Protein 9H9V (pdb70)

Sequence (668 aa):
QGMDFLTSTLLSGILYDGFKNGVAITTGFLKEKLHGWIVDDTLLETLAYKVNTLELKDYGEHVIERKLNESSEIQQILKLIQPEQMDFLTSTLLSGILYDGFKNGVAITTGFLKEKLHHGWIVDDTLLETLAYKVNTLELKDYGEHVIERKLNESSEIQQILKLIQPEMDFLTSTLLSGILYDGFKNGVAITTGFLKEKLHHGWIVDDTLLETLAYKVNTLELKDYGEHVIERKLNESSEIQQILKLIQPEQNGMDFLTSTLLSGILYDGFKNGVAITTGFLKEKLHGWIVDDTLLETLAYKVNTLELKDYGEHVIERKLNESSEIQQILKLIQPEQNMDFLTSTLLSGILYDGFKNGVAITTGFLKEKLHGWIVDDTLLETLAYKVNTLELKDYGEHVIERKLNESSEIQQILKLIQPEGMDFLTSTLLSGILYDGFKNGVAITTGFLKEKLHGWIVDDTLLETLAYKVNTLELKDYGEHVIERKLNESSEIQQILKLIQPEGMDFLTSTLLSGILYDGFKNGVAITTGFLKEKLHGWIVDDTLLETLAYKVNTLELKDYGEHVIERKLNESSEIQQILKLIQPEQGMDFLTSTLLSGILYDGFKNGVAITTGFLKEKLHGWIVDDTLLETLAYKVNTLELKDYGEHVIERKLNESSEIQQILKLIQPE

Radius of gyration: 29.59 Å; Cα contacts (8 Å, |Δi|>4): 787; chains: 8; bounding box: 79×80×72 Å

Foldseek 3Di:
DQPAFCALLNVLVLVQVCLVVVHQQALVSVVVVDPQKDDDSVLSRVLSVVLVVLPCSPDHSVVSSVSCVVDPVNVVSRRVIGGPD/DDWDALLLVLVLVQVCLVVVHQQALVSVVVSVPQKDDDSVLSRVLSVVLVVLPCSPDHSVVSSVSCVPDPSSVVSRVVIGGD/DDWDALLLVLVLVQVCLVVVHQQALVSCVVSLPQKDDDSVLSRQLSVVLVVLPCSPPHSVVSSVVCVVDVSNVVSRVVIGGDDD/DAAWDALLVVLVLVV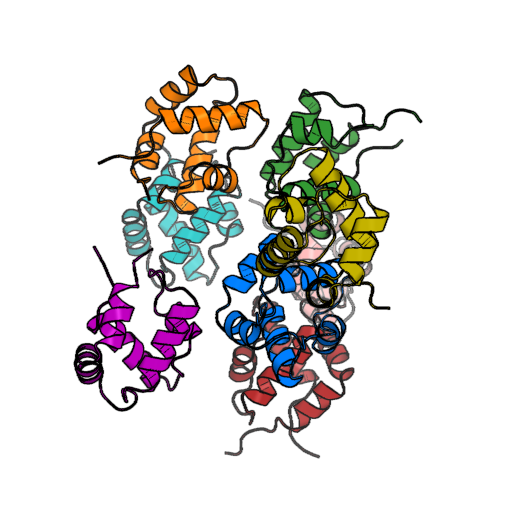VCLVVVHQQALVSVVVVLPQKDDDSVLSRVLSVVLVVQPCNPDDSVVSSVSCVPDPVSVVSRVVIGGDDD/DDWDALLLVLVLVQVCLVVVHQLDLVSCPVSPPQKDADSVLSVVLSVVLVPLPPSPDHSVVSSVSCVVDVSSVVSRVVIDGD/DQAWAALLNVLVLVQVCLVVVHQQALVSCCVSVPQKDDDSVLSHVLSVVLVVLPCSPDHSVVSSVSCVVDPVSVVSRSVIGGD/DFDWDALLLVLVLVQVCLVVVHQQALVSCVVSVPQKPDDSVLSRQLSVVLVVLPPSVDHRVVSSVSCVVDVSNVVSRSPTGGRD/DADWCALLNVLVLVQVCLVVVPQQDLVSVVVSDPFKDDDSPLSRQLSVVLVVLPCSPDHSVVSSVSLVVDPSSVVSGSPIGGD

Structure (mmCIF, N/CA/C/O backbone):
data_9H9V
#
_entry.id   9H9V
#
_cell.length_a   108.041
_cell.length_b   119.621
_cell.length_c   64.172
_cell.angle_alpha   90
_cell.angle_beta   92.52
_cell.angle_gamma   90
#
_symmetry.space_group_name_H-M   'C 1 2 1'
#
loop_
_entity.id
_entity.type
_entity.pdbx_description
1 polymer Babybass
2 polymer Babybass
3 polymer Babybass
4 polymer Babybass
5 polymer Babybass
6 polymer Babybass
7 water water
#
loop_
_atom_site.group_PDB
_atom_site.id
_atom_site.type_symbol
_atom_site.label_atom_id
_atom_site.label_alt_id
_atom_site.label_comp_id
_atom_site.label_asym_id
_atom_site.label_entity_id
_atom_site.label_seq_id
_atom_site.pdbx_PDB_ins_code
_atom_site.Cartn_x
_atom_site.Cartn_y
_atom_site.Cartn_z
_atom_site.occupancy
_atom_site.B_iso_or_equiv
_atom_site.auth_seq_id
_atom_site.auth_comp_id
_atom_site.auth_asym_id
_atom_site.auth_atom_id
_atom_site.pdbx_PDB_model_num
ATOM 1 N N . GLN A 1 1 ? 64.402 8.148 28.811 1 58.67 0 GLN A N 1
ATOM 2 C CA . GLN A 1 1 ? 63.074 8.041 29.409 1 59.08 0 GLN A CA 1
ATOM 3 C C . GLN A 1 1 ? 62.408 6.722 29.003 1 58.85 0 GLN A C 1
ATOM 4 O O . GLN A 1 1 ? 61.769 6.071 29.836 1 58.96 0 GLN A O 1
ATOM 10 N N . GLY A 1 2 ? 62.559 6.357 27.722 1 58.17 1 GLY A N 1
ATOM 11 C CA . GLY A 1 2 ? 61.933 5.177 27.123 1 57.69 1 GLY A CA 1
ATOM 12 C C . GLY A 1 2 ? 60.507 5.467 26.674 1 56.39 1 GLY A C 1
ATOM 13 O O . GLY A 1 2 ? 59.615 4.624 26.819 1 56.46 1 GLY A O 1
ATOM 14 N N . MET A 1 3 ? 60.308 6.693 26.15 1 55.07 2 MET A N 1
ATOM 15 C CA . MET A 1 3 ? 59.094 7.352 25.659 1 54.37 2 MET A CA 1
ATOM 16 C C . MET A 1 3 ? 57.829 6.478 25.611 1 53.23 2 MET A C 1
ATOM 17 O O . MET A 1 3 ? 56.995 6.638 26.506 1 54.09 2 MET A O 1
ATOM 22 N N . ASP A 1 4 ? 57.663 5.582 24.603 1 51.12 3 ASP A N 1
ATOM 23 C CA . ASP A 1 4 ? 56.466 4.753 24.558 1 49.96 3 ASP A CA 1
ATOM 24 C C . ASP A 1 4 ? 56.507 3.678 23.45 1 47.76 3 ASP A C 1
ATOM 25 O O . ASP A 1 4 ? 57.574 3.319 22.957 1 47.6 3 ASP A O 1
ATOM 30 N N . PHE A 1 5 ? 55.345 3.081 23.183 1 45.88 4 PHE A N 1
ATOM 31 C CA . PHE A 1 5 ? 55.067 2.064 22.192 1 44.25 4 PHE A CA 1
ATOM 32 C C . PHE A 1 5 ? 53.992 2.619 21.193 1 43.24 4 PHE A C 1
ATOM 33 O O . PHE A 1 5 ? 53.407 3.678 21.431 1 43.1 4 PHE A O 1
ATOM 41 N N . LEU A 1 6 ? 53.741 1.897 20.084 1 41.79 5 LEU A N 1
ATOM 42 C CA . LEU A 1 6 ? 52.767 2.304 19.09 1 40.61 5 LEU A CA 1
ATOM 43 C C . LEU A 1 6 ? 51.383 2.206 19.7 1 41.21 5 LEU A C 1
ATOM 44 O O . LEU A 1 6 ? 50.839 1.114 19.801 1 41.95 5 LEU A O 1
ATOM 49 N N . THR A 1 7 ? 50.817 3.339 20.129 1 40.9 6 THR A N 1
ATOM 50 C CA . THR A 1 7 ? 49.5 3.389 20.772 1 40.97 6 THR A CA 1
ATOM 51 C C . THR A 1 7 ? 48.359 3.332 19.772 1 40.83 6 THR A C 1
ATOM 52 O O . THR A 1 7 ? 48.571 3.615 18.59 1 40.85 6 THR A O 1
ATOM 56 N N . SER A 1 8 ? 47.127 3.019 20.256 1 40.44 7 SER A N 1
ATOM 57 C CA . SER A 1 8 ? 45.909 2.996 19.442 1 40.61 7 SER A CA 1
ATOM 58 C C . SER A 1 8 ? 45.591 4.365 18.799 1 40.33 7 SER A C 1
ATOM 59 O O . SER A 1 8 ? 44.867 4.411 17.81 1 40.47 7 SER A O 1
ATOM 62 N N . THR A 1 9 ? 46.111 5.457 19.382 1 39.96 8 THR A N 1
ATOM 63 C CA . THR A 1 9 ? 45.989 6.826 18.908 1 40.57 8 THR A CA 1
ATOM 64 C C . THR A 1 9 ? 46.857 6.965 17.653 1 40.21 8 THR A C 1
ATOM 65 O O . THR A 1 9 ? 46.339 7.29 16.592 1 40.41 8 THR A O 1
ATOM 69 N N . LEU A 1 10 ? 48.148 6.641 17.766 1 39.64 9 LEU A N 1
ATOM 70 C CA . LEU A 1 10 ? 49.126 6.68 16.688 1 39.56 9 LEU A CA 1
ATOM 71 C C . LEU A 1 10 ? 48.727 5.759 15.527 1 38.94 9 LEU A C 1
ATOM 72 O O . LEU A 1 10 ? 48.956 6.094 14.368 1 38.99 9 LEU A O 1
ATOM 77 N N . LEU A 1 11 ? 48.137 4.602 15.838 1 37.82 10 LEU A N 1
ATOM 78 C CA . LEU A 1 11 ? 47.715 3.656 14.812 1 36.9 10 LEU A CA 1
ATOM 79 C C . LEU A 1 11 ? 46.403 4.105 14.146 1 36.03 10 LEU A C 1
ATOM 80 O O . LEU A 1 11 ? 46.218 3.866 12.958 1 36.22 10 LEU A O 1
ATOM 85 N N . SER A 1 12 ? 45.497 4.751 14.896 1 35.09 11 SER A N 1
ATOM 86 C CA . SER A 1 12 ? 44.229 5.223 14.32 1 34.71 11 SER A CA 1
ATOM 87 C C . SER A 1 12 ? 44.454 6.295 13.24 1 33.81 11 SER A C 1
ATOM 88 O O . SER A 1 12 ? 43.704 6.342 12.27 1 34.55 11 SER A O 1
ATOM 91 N N . GLY A 1 13 ? 45.488 7.108 13.4 1 32.31 12 GLY A N 1
ATOM 92 C CA . GLY A 1 13 ? 45.848 8.129 12.425 1 32.15 12 GLY A CA 1
ATOM 93 C C . GLY A 1 13 ? 46.522 7.57 11.184 1 31.66 12 GLY A C 1
ATOM 94 O O . GLY A 1 13 ? 46.4 8.131 10.095 1 32.15 12 GLY A O 1
ATOM 95 N N . ILE A 1 14 ? 47.243 6.46 11.332 1 30.59 13 ILE A N 1
ATOM 96 C CA . ILE A 1 14 ? 47.902 5.814 10.203 1 29.41 13 ILE A CA 1
ATOM 97 C C . ILE A 1 14 ? 46.846 5.105 9.365 1 28.37 13 ILE A C 1
ATOM 98 O O . ILE A 1 14 ? 46.813 5.263 8.143 1 28.6 13 ILE A O 1
ATOM 103 N N . LEU A 1 15 ? 45.962 4.358 10.023 1 27.27 14 LEU A N 1
ATOM 104 C CA . LEU A 1 15 ? 44.913 3.613 9.343 1 27.23 14 LEU A CA 1
ATOM 105 C C . LEU A 1 15 ? 43.873 4.521 8.684 1 28.34 14 LEU A C 1
ATOM 106 O O . LEU A 1 15 ? 43.474 4.241 7.552 1 28.36 14 LEU A O 1
ATOM 111 N N . TYR A 1 16 ? 43.454 5.623 9.357 1 28.84 15 TYR A N 1
ATOM 112 C CA . TYR A 1 16 ? 42.447 6.545 8.801 1 29.66 15 TYR A CA 1
ATOM 113 C C . TYR A 1 16 ? 42.881 7.075 7.438 1 30.43 15 TYR A C 1
ATOM 114 O O . TYR A 1 16 ? 42.106 7.058 6.49 1 30.93 15 TYR A O 1
ATOM 123 N N . ASP A 1 17 ? 44.145 7.436 7.34 1 30.21 16 ASP A N 1
ATOM 124 C CA . ASP A 1 17 ? 44.789 7.945 6.156 1 30.75 16 ASP A CA 1
ATOM 125 C C . ASP A 1 17 ? 44.848 6.926 5.02 1 30.05 16 ASP A C 1
ATOM 126 O O . ASP A 1 17 ? 44.752 7.297 3.862 1 29.79 16 ASP A O 1
ATOM 131 N N . GLY A 1 18 ? 44.994 5.652 5.356 1 29.96 17 GLY A N 1
ATOM 132 C CA . GLY A 1 18 ? 44.974 4.574 4.379 1 30.21 17 GLY A CA 1
ATOM 133 C C . GLY A 1 18 ? 43.578 4.36 3.816 1 30.75 17 GLY A C 1
ATOM 134 O O . GLY A 1 18 ? 43.417 4.174 2.607 1 31.16 17 GLY A O 1
ATOM 135 N N . PHE A 1 19 ? 42.548 4.417 4.691 1 30.5 18 PHE A N 1
ATOM 136 C CA . PHE A 1 19 ? 41.127 4.271 4.321 1 30.52 18 PHE A CA 1
ATOM 137 C C . PHE A 1 19 ? 40.634 5.509 3.531 1 31.02 18 PHE A C 1
ATOM 138 O O . PHE A 1 19 ? 39.784 5.386 2.644 1 30.87 18 PHE A O 1
ATOM 146 N N . LYS A 1 20 ? 41.155 6.695 3.882 1 31.09 19 LYS A N 1
ATOM 147 C CA . LYS A 1 20 ? 40.846 7.952 3.21 1 32.25 19 LYS A CA 1
ATOM 148 C C . LYS A 1 20 ? 41.359 7.935 1.756 1 33.5 19 LYS A C 1
ATOM 149 O O . LYS A 1 20 ? 40.728 8.532 0.883 1 34.34 19 LYS A O 1
ATOM 155 N N . ASN A 1 21 ? 42.495 7.264 1.5 1 33.26 20 ASN A N 1
ATOM 156 C CA . ASN A 1 21 ? 43.062 7.178 0.158 1 34.01 20 ASN A CA 1
ATOM 157 C C . ASN A 1 21 ? 42.718 5.848 -0.584 1 34.61 20 ASN A C 1
ATOM 158 O O . ASN A 1 21 ? 43.265 5.571 -1.66 1 34.8 20 ASN A O 1
ATOM 163 N N . GLY A 1 22 ? 41.811 5.05 -0.015 1 34.33 21 GLY A N 1
ATOM 164 C CA . GLY A 1 22 ? 41.351 3.807 -0.625 1 34.65 21 GLY A CA 1
ATOM 165 C C . GLY A 1 22 ? 42.355 2.679 -0.695 1 34.98 21 GLY A C 1
ATOM 166 O O . GLY A 1 22 ? 42.159 1.74 -1.462 1 35.67 21 GLY A O 1
ATOM 167 N N . VAL A 1 23 ? 43.405 2.742 0.136 1 34.2 22 VAL A N 1
ATOM 168 C CA . VAL A 1 23 ? 44.512 1.777 0.235 1 34.28 22 VAL A CA 1
ATOM 169 C C . VAL A 1 23 ? 44.222 0.583 1.217 1 33.98 22 VAL A C 1
ATOM 170 O O . VAL A 1 23 ? 43.767 0.802 2.341 1 34.16 22 VAL A O 1
ATOM 174 N N . ALA A 1 24 ? 44.523 -0.657 0.806 1 33.16 23 ALA A N 1
ATOM 175 C CA . ALA A 1 24 ? 44.35 -1.819 1.684 1 33.15 23 ALA A CA 1
ATOM 176 C C . ALA A 1 24 ? 45.447 -1.857 2.781 1 33.12 23 ALA A C 1
ATOM 177 O O . ALA A 1 24 ? 46.596 -1.451 2.549 1 32.89 23 ALA A O 1
ATOM 179 N N . ILE A 1 25 ? 45.072 -2.315 3.978 1 32.57 24 ILE A N 1
ATOM 180 C CA . ILE A 1 25 ? 46.014 -2.393 5.075 1 32.89 24 ILE A CA 1
ATOM 181 C C . ILE A 1 25 ? 46.848 -3.642 4.935 1 32.08 24 ILE A C 1
ATOM 182 O O . ILE A 1 25 ? 46.368 -4.752 5.181 1 32.68 24 ILE A O 1
ATOM 187 N N . THR A 1 26 ? 48.094 -3.47 4.509 1 30.42 25 THR A N 1
ATOM 188 C CA . THR A 1 26 ? 49 -4.588 4.344 1 29.6 25 THR A CA 1
ATOM 189 C C . THR A 1 26 ? 50.227 -4.447 5.261 1 29.71 25 THR A C 1
ATOM 190 O O . THR A 1 26 ? 50.473 -3.375 5.822 1 29.7 25 THR A O 1
ATOM 194 N N . THR A 1 27 ? 51.029 -5.537 5.389 1 29.32 26 THR A N 1
ATOM 195 C CA . THR A 1 27 ? 52.294 -5.559 6.129 1 28.51 26 THR A CA 1
ATOM 196 C C . THR A 1 27 ? 53.208 -4.449 5.565 1 28.99 26 THR A C 1
ATOM 197 O O . THR A 1 27 ? 53.535 -3.53 6.302 1 30.01 26 THR A O 1
ATOM 201 N N . GLY A 1 28 ? 53.463 -4.466 4.247 1 28.21 27 GLY A N 1
ATOM 202 C CA . GLY A 1 28 ? 54.264 -3.462 3.564 1 28.38 27 GLY A CA 1
ATOM 203 C C . GLY A 1 28 ? 53.803 -2.033 3.77 1 28.68 27 GLY A C 1
ATOM 204 O O . GLY A 1 28 ? 54.647 -1.147 3.943 1 29.45 27 GLY A O 1
ATOM 205 N N . PHE A 1 29 ? 52.467 -1.791 3.773 1 27.87 28 PHE A N 1
ATOM 206 C CA . PHE A 1 29 ? 51.906 -0.462 4.015 1 28.14 28 PHE A CA 1
ATOM 207 C C . PHE A 1 29 ? 52.273 0.001 5.426 1 28.59 28 PHE A C 1
ATOM 208 O O . PHE A 1 29 ? 52.69 1.137 5.609 1 28.78 28 PHE A O 1
ATOM 216 N N . LEU A 1 30 ? 52.125 -0.873 6.415 1 29.07 29 LEU A N 1
ATOM 217 C CA . LEU A 1 30 ? 52.458 -0.538 7.798 1 30.04 29 LEU A CA 1
ATOM 218 C C . LEU A 1 30 ? 53.961 -0.336 7.959 1 31.3 29 LEU A C 1
ATOM 219 O O . LEU A 1 30 ? 54.394 0.575 8.651 1 32.17 29 LEU A O 1
ATOM 224 N N . LYS A 1 31 ? 54.758 -1.151 7.296 1 31.47 30 LYS A N 1
ATOM 225 C CA . LYS A 1 31 ? 56.218 -1.059 7.329 1 32.21 30 LYS A CA 1
ATOM 226 C C . LYS A 1 31 ? 56.675 0.314 6.815 1 32.26 30 LYS A C 1
ATOM 227 O O . LYS A 1 31 ? 57.5 0.966 7.449 1 32.75 30 LYS A O 1
ATOM 233 N N . GLU A 1 32 ? 56.056 0.787 5.725 1 31.97 31 GLU A N 1
ATOM 234 C CA . GLU A 1 32 ? 56.293 2.088 5.099 1 32.45 31 GLU A CA 1
ATOM 235 C C . GLU A 1 32 ? 55.956 3.246 6.054 1 32.78 31 GLU A C 1
ATOM 236 O O . GLU A 1 32 ? 56.635 4.27 6.063 1 33.03 31 GLU A O 1
ATOM 242 N N . LYS A 1 33 ? 54.891 3.09 6.847 1 32.5 32 LYS A N 1
ATOM 243 C CA . LYS A 1 33 ? 54.45 4.11 7.8 1 32.4 32 LYS A CA 1
ATOM 244 C C . LYS A 1 33 ? 55.171 4.066 9.156 1 32.13 32 LYS A C 1
ATOM 245 O O . LYS A 1 33 ? 54.944 4.954 9.985 1 31.83 32 LYS A O 1
ATOM 251 N N . LEU A 1 34 ? 55.994 3.027 9.41 1 31.7 33 LEU A N 1
ATOM 252 C CA . LEU A 1 34 ? 56.657 2.894 10.706 1 31.51 33 LEU A CA 1
ATOM 253 C C . LEU A 1 34 ? 58.18 3.067 10.66 1 32.18 33 LEU A C 1
ATOM 254 O O . LEU A 1 34 ? 58.895 2.349 11.355 1 32.41 33 LEU A O 1
ATOM 259 N N . HIS A 1 35 ? 58.683 4.041 9.883 1 32.58 34 HIS A N 1
ATOM 260 C CA . HIS A 1 35 ? 60.122 4.331 9.863 1 33.35 34 HIS A CA 1
ATOM 261 C C . HIS A 1 35 ? 60.516 4.9 11.23 1 32.26 34 HIS A C 1
ATOM 262 O O . HIS A 1 35 ? 59.797 5.734 11.784 1 31.87 34 HIS A O 1
ATOM 269 N N . GLY A 1 36 ? 61.607 4.385 11.789 1 31.49 35 GLY A N 1
ATOM 270 C CA . GLY A 1 36 ? 62.05 4.755 13.128 1 30.98 35 GLY A CA 1
ATOM 271 C C . GLY A 1 36 ? 61.469 3.864 14.217 1 31.11 35 GLY A C 1
ATOM 272 O O . GLY A 1 36 ? 61.664 4.131 15.403 1 31.99 35 GLY A O 1
ATOM 273 N N . TRP A 1 37 ? 60.753 2.796 13.843 1 30.4 36 TRP A N 1
ATOM 274 C CA . TRP A 1 37 ? 60.199 1.86 14.806 1 30.78 36 TRP A CA 1
ATOM 275 C C . TRP A 1 37 ? 60.847 0.485 14.667 1 31.34 36 TRP A C 1
ATOM 276 O O . TRP A 1 37 ? 61.391 0.133 13.615 1 31.77 36 TRP A O 1
ATOM 287 N N . ILE A 1 38 ? 60.844 -0.272 15.75 1 31.26 37 ILE A N 1
ATOM 288 C CA . ILE A 1 38 ? 61.382 -1.631 15.768 1 31.62 37 ILE A CA 1
ATOM 289 C C . ILE A 1 38 ? 60.199 -2.566 15.556 1 32.22 37 ILE A C 1
ATOM 290 O O . ILE A 1 38 ? 59.306 -2.627 16.418 1 31.98 37 ILE A O 1
ATOM 295 N N . VAL A 1 39 ? 60.147 -3.253 14.401 1 33.17 38 VAL A N 1
ATOM 296 C CA . VAL A 1 39 ? 59.021 -4.15 14.155 1 34.43 38 VAL A CA 1
ATOM 297 C C . VAL A 1 39 ? 59.421 -5.344 13.294 1 34.87 38 VAL A C 1
ATOM 298 O O . VAL A 1 39 ? 60.133 -5.212 12.309 1 35.76 38 VAL A O 1
ATOM 302 N N . ASP A 1 40 ? 59.011 -6.528 13.744 1 34.01 39 ASP A N 1
ATOM 303 C CA . ASP A 1 40 ? 59.254 -7.81 13.111 1 33.38 39 ASP A CA 1
ATOM 304 C C . ASP A 1 40 ? 58.156 -8.039 12.047 1 32.64 39 ASP A C 1
ATOM 305 O O . ASP A 1 40 ? 56.973 -7.982 12.367 1 33.42 39 ASP A O 1
ATOM 310 N N . ASP A 1 41 ? 58.55 -8.292 10.797 1 31.06 40 ASP A N 1
ATOM 311 C CA . ASP A 1 41 ? 57.665 -8.503 9.646 1 29.85 40 ASP A CA 1
ATOM 312 C C . ASP A 1 41 ? 56.537 -9.513 9.856 1 28.75 40 ASP A C 1
ATOM 313 O O . ASP A 1 41 ? 55.422 -9.273 9.381 1 29.14 40 ASP A O 1
ATOM 318 N N . THR A 1 42 ? 56.816 -10.643 10.531 1 27.3 41 THR A N 1
ATOM 319 C CA . THR A 1 42 ? 55.813 -11.671 10.825 1 26.92 41 THR A CA 1
ATOM 320 C C . THR A 1 42 ? 54.806 -11.166 11.868 1 26.1 41 THR A C 1
ATOM 321 O O . THR A 1 42 ? 53.658 -11.573 11.841 1 25.72 41 THR A O 1
ATOM 325 N N . LEU A 1 43 ? 55.251 -10.315 12.81 1 26.35 42 LEU A N 1
ATOM 326 C CA . LEU A 1 43 ? 54.418 -9.679 13.827 1 27.22 42 LEU A CA 1
ATOM 327 C C . LEU A 1 43 ? 53.515 -8.62 13.173 1 28.22 42 LEU A C 1
ATOM 328 O O . LEU A 1 43 ? 52.356 -8.489 13.555 1 28.1 42 LEU A O 1
ATOM 333 N N . LEU A 1 44 ? 54.036 -7.897 12.168 1 29.05 43 LEU A N 1
ATOM 334 C CA . LEU A 1 44 ? 53.277 -6.899 11.414 1 30.4 43 LEU A CA 1
ATOM 335 C C . LEU A 1 44 ? 52.108 -7.544 10.665 1 31.39 43 LEU A C 1
ATOM 336 O O . LEU A 1 44 ? 51.043 -6.93 10.535 1 31.25 43 LEU A O 1
ATOM 341 N N . GLU A 1 45 ? 52.326 -8.766 10.148 1 31.8 44 GLU A N 1
ATOM 342 C CA . GLU A 1 45 ? 51.318 -9.526 9.415 1 32.6 44 GLU A CA 1
ATOM 343 C C . GLU A 1 45 ? 50.188 -9.908 10.346 1 32.9 44 GLU A C 1
ATOM 344 O O . GLU A 1 45 ? 49.028 -9.743 9.991 1 33.18 44 GLU A O 1
ATOM 350 N N . THR A 1 46 ? 50.513 -10.344 11.565 1 32.74 45 THR A N 1
ATOM 351 C CA . THR A 1 46 ? 49.492 -10.668 12.553 1 33.1 45 THR A CA 1
ATOM 352 C C . THR A 1 46 ? 48.714 -9.427 12.986 1 33.65 45 THR A C 1
ATOM 353 O O . THR A 1 46 ? 47.505 -9.511 13.203 1 34.26 45 THR A O 1
ATOM 357 N N . LEU A 1 47 ? 49.402 -8.277 13.114 1 33.37 46 LEU A N 1
ATOM 358 C CA . LEU A 1 47 ? 48.764 -7.017 13.483 1 33.64 46 LEU A CA 1
ATOM 359 C C . LEU A 1 47 ? 47.793 -6.584 12.376 1 34.39 46 LEU A C 1
ATOM 360 O O . LEU A 1 47 ? 46.648 -6.272 12.665 1 34.33 46 LEU A O 1
ATOM 365 N N . ALA A 1 48 ? 48.234 -6.633 11.104 1 35.1 47 ALA A N 1
ATOM 366 C CA . ALA A 1 48 ? 47.412 -6.276 9.947 1 35.51 47 ALA A CA 1
ATOM 367 C C . ALA A 1 48 ? 46.188 -7.2 9.828 1 36.94 47 ALA A C 1
ATOM 368 O O . ALA A 1 48 ? 45.059 -6.705 9.699 1 36.94 47 ALA A O 1
ATOM 370 N N . TYR A 1 49 ? 46.395 -8.542 9.949 1 37.34 48 TYR A N 1
ATOM 371 C CA . TYR A 1 49 ? 45.31 -9.52 9.89 1 37.61 48 TYR A CA 1
ATOM 372 C C . TYR A 1 49 ? 44.229 -9.203 10.944 1 38.37 48 TYR A C 1
ATOM 373 O O . TYR A 1 49 ? 43.049 -9.332 10.654 1 38.69 48 TYR A O 1
ATOM 382 N N . LYS A 1 50 ? 44.635 -8.843 12.162 1 39.01 49 LYS A N 1
ATOM 383 C CA . LYS A 1 50 ? 43.697 -8.566 13.24 1 40.73 49 LYS A CA 1
ATOM 384 C C . LYS A 1 50 ? 42.883 -7.289 12.967 1 42.91 49 LYS A C 1
ATOM 385 O O . LYS A 1 50 ? 41.691 -7.228 13.294 1 43.36 49 LYS A O 1
ATOM 391 N N . VAL A 1 51 ? 43.544 -6.269 12.375 1 43.42 50 VAL A N 1
ATOM 392 C CA . VAL A 1 51 ? 42.957 -4.976 12.027 1 44.1 50 VAL A CA 1
ATOM 393 C C . VAL A 1 51 ? 41.914 -5.156 10.921 1 44.84 50 VAL A C 1
ATOM 394 O O . VAL A 1 51 ? 40.811 -4.608 11.019 1 45.29 50 VAL A O 1
ATOM 398 N N . ASN A 1 52 ? 42.258 -5.935 9.887 1 44.65 51 ASN A N 1
ATOM 399 C CA . ASN A 1 52 ? 41.38 -6.164 8.751 1 45.14 51 ASN A CA 1
ATOM 400 C C . ASN A 1 52 ? 40.063 -6.851 9.119 1 46.04 51 ASN A C 1
ATOM 401 O O . ASN A 1 52 ? 39.002 -6.452 8.628 1 46.5 51 ASN A O 1
ATOM 406 N N . THR A 1 53 ? 40.12 -7.837 10.02 1 45.81 52 THR A N 1
ATOM 407 C CA . THR A 1 53 ? 38.929 -8.565 10.449 1 45.5 52 THR A CA 1
ATOM 408 C C . THR A 1 53 ? 38.039 -7.721 11.408 1 45.07 52 THR A C 1
ATOM 409 O O . THR A 1 53 ? 36.903 -8.109 11.658 1 44.99 52 THR A O 1
ATOM 413 N N . LEU A 1 54 ? 38.521 -6.55 11.889 1 44.65 53 LEU A N 1
ATOM 414 C CA . LEU A 1 54 ? 37.705 -5.655 12.717 1 44.65 53 LEU A CA 1
ATOM 415 C C . LEU A 1 54 ? 36.769 -4.736 11.888 1 44.92 53 LEU A C 1
ATOM 416 O O . LEU A 1 54 ? 35.856 -4.132 12.459 1 44.86 53 LEU A O 1
ATOM 421 N N . GLU A 1 55 ? 37.021 -4.621 10.564 1 44.92 54 GLU A N 1
ATOM 422 C CA . GLU A 1 55 ? 36.277 -3.798 9.613 1 45.27 54 GLU A CA 1
ATOM 423 C C . GLU A 1 55 ? 36.031 -2.376 10.136 1 45.34 54 GLU A C 1
ATOM 424 O O . GLU A 1 55 ? 34.941 -2.045 10.615 1 45.76 54 GLU A O 1
ATOM 430 N N . LEU A 1 56 ? 37.083 -1.549 10.082 1 44.32 55 LEU A N 1
ATOM 431 C CA . LEU A 1 56 ? 37.047 -0.168 10.551 1 43.36 55 LEU A CA 1
ATOM 432 C C . LEU A 1 56 ? 37.089 0.863 9.416 1 42.17 55 LEU A C 1
ATOM 433 O O . LEU A 1 56 ? 37.081 2.05 9.708 1 41.97 55 LEU A O 1
ATOM 438 N N . LYS A 1 57 ? 37.131 0.424 8.146 1 41.35 56 LYS A N 1
ATOM 439 C CA . LYS A 1 57 ? 37.179 1.264 6.943 1 41.46 56 LYS A CA 1
ATOM 440 C C . LYS A 1 57 ? 36.235 2.491 6.934 1 41.89 56 LYS A C 1
ATOM 441 O O . LYS A 1 57 ? 36.613 3.55 6.435 1 42.04 56 LYS A O 1
ATOM 447 N N . ASP A 1 58 ? 34.993 2.325 7.423 1 41.78 57 ASP A N 1
ATOM 448 C CA . ASP A 1 58 ? 33.995 3.383 7.408 1 42.27 57 ASP A CA 1
ATOM 449 C C . ASP A 1 58 ? 34.057 4.335 8.594 1 42.69 57 ASP A C 1
ATOM 450 O O . ASP A 1 58 ? 33.378 5.357 8.561 1 42.93 57 ASP A O 1
ATOM 455 N N . TYR A 1 59 ? 34.85 4.029 9.639 1 42.61 58 TYR A N 1
ATOM 456 C CA . TYR A 1 59 ? 34.903 4.893 10.823 1 42.96 58 TYR A CA 1
ATOM 457 C C . TYR A 1 59 ? 35.934 6.022 10.723 1 43.08 58 TYR A C 1
ATOM 458 O O . TYR A 1 59 ? 36.785 6.003 9.834 1 43.41 58 TYR A O 1
ATOM 467 N N . GLY A 1 60 ? 35.808 7.013 11.61 1 42.65 59 GLY A N 1
ATOM 468 C CA . GLY A 1 60 ? 36.713 8.148 11.699 1 43.11 59 GLY A CA 1
ATOM 469 C C . GLY A 1 60 ? 37.838 7.877 12.679 1 43.94 59 GLY A C 1
ATOM 470 O O . GLY A 1 60 ? 37.731 6.986 13.526 1 44.02 59 GLY A O 1
ATOM 471 N N . GLU A 1 61 ? 38.924 8.655 12.584 1 44.13 60 GLU A N 1
ATOM 472 C CA . GLU A 1 61 ? 40.132 8.51 13.389 1 44.76 60 GLU A CA 1
ATOM 473 C C . GLU A 1 61 ? 39.883 8.153 14.87 1 46.48 60 GLU A C 1
ATOM 474 O O . GLU A 1 61 ? 40.282 7.071 15.305 1 47.04 60 GLU A O 1
ATOM 480 N N . HIS A 1 62 ? 39.159 9.008 15.604 1 47.13 61 HIS A N 1
ATOM 481 C CA . HIS A 1 62 ? 38.86 8.853 17.028 1 48.02 61 HIS A CA 1
ATOM 482 C C . HIS A 1 62 ? 37.976 7.645 17.371 1 48.56 61 HIS A C 1
ATOM 483 O O . HIS A 1 62 ? 38.025 7.172 18.504 1 48.88 61 HIS A O 1
ATOM 490 N N . VAL A 1 63 ? 37.211 7.122 16.407 1 48.64 62 VAL A N 1
ATOM 491 C CA . VAL A 1 63 ? 36.39 5.924 16.613 1 49.39 62 VAL A CA 1
ATOM 492 C C . VAL A 1 63 ? 37.18 4.646 16.272 1 50.35 62 VAL A C 1
ATOM 493 O O . VAL A 1 63 ? 36.942 3.591 16.862 1 50.77 62 VAL A O 1
ATOM 497 N N . ILE A 1 64 ? 38.11 4.739 15.308 1 50.42 63 ILE A N 1
ATOM 498 C CA . ILE A 1 64 ? 39.006 3.647 14.928 1 50.33 63 ILE A CA 1
ATOM 499 C C . ILE A 1 64 ? 39.894 3.32 16.14 1 50.99 63 ILE A C 1
ATOM 500 O O . ILE A 1 64 ? 40.137 2.154 16.418 1 51.53 63 ILE A O 1
ATOM 505 N N . GLU A 1 65 ? 40.333 4.351 16.881 1 50.76 64 GLU A N 1
ATOM 506 C CA . GLU A 1 65 ? 41.131 4.226 18.078 1 51.39 64 GLU A CA 1
ATOM 507 C C . GLU A 1 65 ? 40.358 3.402 19.122 1 52.55 64 GLU A C 1
ATOM 508 O O . GLU A 1 65 ? 40.846 2.369 19.576 1 52.92 64 GLU A O 1
ATOM 514 N N . ARG A 1 66 ? 39.105 3.785 19.387 1 52.72 65 ARG A N 1
ATOM 515 C CA . ARG A 1 66 ? 38.202 3.119 20.313 1 52.88 65 ARG A CA 1
ATOM 516 C C . ARG A 1 66 ? 38.065 1.64 19.996 1 52.73 65 ARG A C 1
ATOM 517 O O . ARG A 1 66 ? 38.24 0.819 20.887 1 53.24 65 ARG A O 1
ATOM 525 N N . LYS A 1 67 ? 37.803 1.286 18.731 1 52.19 66 LYS A N 1
ATOM 526 C CA . LYS A 1 67 ? 37.665 -0.116 18.341 1 52.21 66 LYS A CA 1
ATOM 527 C C . LYS A 1 67 ? 38.998 -0.906 18.401 1 51.5 66 LYS A C 1
ATOM 528 O O . LYS A 1 67 ? 38.978 -2.133 18.452 1 51.43 66 LYS A O 1
ATOM 534 N N . LEU A 1 68 ? 40.142 -0.206 18.417 1 50.53 67 LEU A N 1
ATOM 535 C CA . LEU A 1 68 ? 41.435 -0.859 18.571 1 50.03 67 LEU A CA 1
ATOM 536 C C . LEU A 1 68 ? 41.585 -1.237 20.053 1 50.43 67 LEU A C 1
ATOM 537 O O . LEU A 1 68 ? 41.985 -2.362 20.359 1 50.55 67 LEU A O 1
ATOM 542 N N . ASN A 1 69 ? 41.215 -0.315 20.972 1 50.24 68 ASN A N 1
ATOM 543 C CA . ASN A 1 69 ? 41.267 -0.527 22.419 1 50.44 68 ASN A CA 1
ATOM 544 C C . ASN A 1 69 ? 40.371 -1.679 22.874 1 50.85 68 ASN A C 1
ATOM 545 O O . ASN A 1 69 ? 40.703 -2.393 23.816 1 51.05 68 ASN A O 1
ATOM 550 N N . GLU A 1 70 ? 39.252 -1.883 22.181 1 50.86 69 GLU A N 1
ATOM 551 C CA . GLU A 1 70 ? 38.327 -2.982 22.455 1 50.65 69 GLU A CA 1
ATOM 552 C C . GLU A 1 70 ? 38.9 -4.368 22.071 1 50.42 69 GLU A C 1
ATOM 553 O O . GLU A 1 70 ? 38.377 -5.39 22.523 1 50.36 69 GLU A O 1
ATOM 559 N N . SER A 1 71 ? 39.989 -4.398 21.262 1 49.93 70 SER A N 1
ATOM 560 C CA . SER A 1 71 ? 40.649 -5.633 20.844 1 49.86 70 SER A CA 1
ATOM 561 C C . SER A 1 71 ? 41.766 -5.983 21.826 1 49.43 70 SER A C 1
ATOM 562 O O . SER A 1 71 ? 42.68 -5.192 22.065 1 49.67 70 SER A O 1
ATOM 565 N N . SER A 1 72 ? 41.656 -7.164 22.423 1 48.52 71 SER A N 1
ATOM 566 C CA . SER A 1 72 ? 42.588 -7.662 23.435 1 48.09 71 SER A CA 1
ATOM 567 C C . SER A 1 72 ? 43.891 -8.129 22.816 1 46.49 71 SER A C 1
ATOM 568 O O . SER A 1 72 ? 44.96 -7.829 23.337 1 46.26 71 SER A O 1
ATOM 571 N N . GLU A 1 73 ? 43.794 -8.845 21.689 1 45.29 72 GLU A N 1
ATOM 572 C CA . GLU A 1 73 ? 44.931 -9.352 20.947 1 44.72 72 GLU A CA 1
ATOM 573 C C . GLU A 1 73 ? 45.779 -8.201 20.372 1 43.6 72 GLU A C 1
ATOM 574 O O . GLU A 1 73 ? 47.005 -8.299 20.357 1 43.86 72 GLU A O 1
ATOM 580 N N . ILE A 1 74 ? 45.133 -7.104 19.922 1 42.09 73 ILE A N 1
ATOM 581 C CA . ILE A 1 74 ? 45.847 -5.966 19.323 1 41.06 73 ILE A CA 1
ATOM 582 C C . ILE A 1 74 ? 46.703 -5.221 20.339 1 39.93 73 ILE A C 1
ATOM 583 O O . ILE A 1 74 ? 47.834 -4.85 20.031 1 39.77 73 ILE A O 1
ATOM 588 N N . GLN A 1 75 ? 46.175 -5.013 21.543 1 39.19 74 GLN A N 1
ATOM 589 C CA . GLN A 1 75 ? 46.898 -4.274 22.567 1 39.14 74 GLN A CA 1
ATOM 590 C C . GLN A 1 75 ? 48.188 -4.937 23.018 1 39.46 74 GLN A C 1
ATOM 591 O O . GLN A 1 75 ? 49.138 -4.23 23.355 1 40.37 74 GLN A O 1
ATOM 597 N N . GLN A 1 76 ? 48.246 -6.272 22.969 1 38.57 75 GLN A N 1
ATOM 598 C CA . GLN A 1 76 ? 49.438 -7.025 23.34 1 38.26 75 GLN A CA 1
ATOM 599 C C . GLN A 1 76 ? 50.58 -6.786 22.344 1 37.22 75 GLN A C 1
ATOM 600 O O . GLN A 1 76 ? 51.718 -6.61 22.761 1 37.16 75 GLN A O 1
ATOM 606 N N . ILE A 1 77 ? 50.275 -6.81 21.031 1 36.41 76 ILE A N 1
ATOM 607 C CA . ILE A 1 77 ? 51.237 -6.59 19.95 1 36.03 76 ILE A CA 1
ATOM 608 C C . ILE A 1 77 ? 51.721 -5.149 19.938 1 35.09 76 ILE A C 1
ATOM 609 O O . ILE A 1 77 ? 52.909 -4.894 19.736 1 35.02 76 ILE A O 1
ATOM 614 N N . LEU A 1 78 ? 50.794 -4.204 20.147 1 33.97 77 LEU A N 1
ATOM 615 C CA . LEU A 1 78 ? 51.105 -2.783 20.139 1 33.42 77 LEU A CA 1
ATOM 616 C C . LEU A 1 78 ? 52.182 -2.407 21.166 1 33.13 77 LEU A C 1
ATOM 617 O O . LEU A 1 78 ? 53.086 -1.65 20.843 1 33.36 77 LEU A O 1
ATOM 622 N N . LYS A 1 79 ? 52.125 -2.973 22.378 1 32.77 78 LYS A N 1
ATOM 623 C CA . LYS A 1 79 ? 53.117 -2.7 23.436 1 32.35 78 LYS A CA 1
ATOM 624 C C . LYS A 1 79 ? 54.521 -3.204 23.092 1 31.07 78 LYS A C 1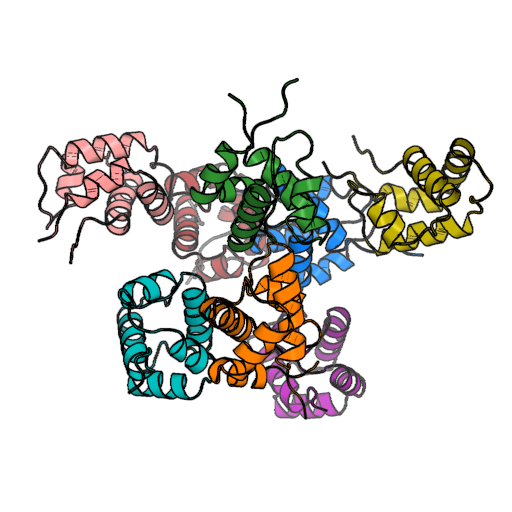
ATOM 625 O O . LYS A 1 79 ? 55.504 -2.681 23.6 1 30.47 78 LYS A O 1
ATOM 631 N N . LEU A 1 80 ? 54.618 -4.204 22.21 1 30.43 79 LEU A N 1
ATOM 632 C CA . LEU A 1 80 ? 55.909 -4.708 21.743 1 29.93 79 LEU A CA 1
ATOM 633 C C . LEU A 1 80 ? 56.512 -3.856 20.636 1 28.84 79 LEU A C 1
ATOM 634 O O . LEU A 1 80 ? 57.682 -4.029 20.345 1 29.51 79 LEU A O 1
ATOM 639 N N . ILE A 1 81 ? 55.737 -2.981 19.99 1 27.82 80 ILE A N 1
ATOM 640 C CA . ILE A 1 81 ? 56.246 -2.137 18.915 1 27.87 80 ILE A CA 1
ATOM 641 C C . ILE A 1 81 ? 56.766 -0.843 19.504 1 28.54 80 ILE A C 1
ATOM 642 O O . ILE A 1 81 ? 55.991 0.027 19.894 1 27.91 80 ILE A O 1
ATOM 647 N N . GLN A 1 82 ? 58.091 -0.746 19.608 1 29.29 81 GLN A N 1
ATOM 648 C CA . GLN A 1 82 ? 58.753 0.393 20.214 1 30.7 81 GLN A CA 1
ATOM 649 C C . GLN A 1 82 ? 59.709 1.105 19.271 1 32.27 81 GLN A C 1
ATOM 650 O O . GLN A 1 82 ? 60.214 0.504 18.335 1 31.7 81 GLN A O 1
ATOM 656 N N . PRO A 1 83 ? 59.925 2.418 19.475 1 34.27 82 PRO A N 1
ATOM 657 C CA . PRO A 1 83 ? 60.826 3.158 18.571 1 36.05 82 PRO A CA 1
ATOM 658 C C . PRO A 1 83 ? 62.275 2.73 18.694 1 39.07 82 PRO A C 1
ATOM 659 O O . PRO A 1 83 ? 62.673 2.154 19.706 1 39.95 82 PRO A O 1
ATOM 663 N N . GLU A 1 84 ? 63.076 3.041 17.678 1 40.91 83 GLU A N 1
ATOM 664 C CA . GLU A 1 84 ? 64.498 2.735 17.707 1 43.17 83 GLU A CA 1
ATOM 665 C C . GLU A 1 84 ? 65.2 3.62 18.754 1 45.45 83 GLU A C 1
ATOM 666 O O . GLU A 1 84 ? 66.042 3.114 19.498 1 46.2 83 GLU A O 1
ATOM 672 N N . GLN A 1 85 ? 64.782 4.917 18.856 1 46.26 84 GLN A N 1
ATOM 673 C CA . GLN A 1 85 ? 65.255 5.952 19.793 1 47.26 84 GLN A CA 1
ATOM 674 C C . GLN A 1 85 ? 66.761 6.247 19.679 1 48.61 84 GLN A C 1
ATOM 675 O O . GLN A 1 85 ? 67.169 7.191 18.99 1 49.2 84 GLN A O 1
ATOM 681 N N . MET B 2 1 ? 18.003 6.913 48.78 1 79.45 2 MET B N 1
ATOM 682 C CA . MET B 2 1 ? 18.202 6.62 47.362 1 79.88 2 MET B CA 1
ATOM 683 C C . MET B 2 1 ? 17.768 7.771 46.435 1 79.66 2 MET B C 1
ATOM 684 O O . MET B 2 1 ? 17.075 8.695 46.864 1 79.81 2 MET B O 1
ATOM 689 N N . ASP B 2 2 ? 18.195 7.719 45.165 1 79.04 3 ASP B N 1
ATOM 690 C CA . ASP B 2 2 ? 17.869 8.754 44.19 1 78.77 3 ASP B CA 1
ATOM 691 C C . ASP B 2 2 ? 17.854 8.239 42.738 1 77.6 3 ASP B C 1
ATOM 692 O O . ASP B 2 2 ? 18.358 7.15 42.447 1 77.78 3 ASP B O 1
ATOM 697 N N . PHE B 2 3 ? 17.237 9.021 41.843 1 76.05 4 PHE B N 1
ATOM 698 C CA . PHE B 2 3 ? 17.165 8.753 40.411 1 74.85 4 PHE B CA 1
ATOM 699 C C . PHE B 2 3 ? 17.091 10.069 39.619 1 72.53 4 PHE B C 1
ATOM 700 O O . PHE B 2 3 ? 16.787 11.115 40.195 1 72.35 4 PHE B O 1
ATOM 708 N N . LEU B 2 4 ? 17.391 10.025 38.305 1 70.62 5 LEU B N 1
ATOM 709 C CA . LEU B 2 4 ? 17.386 11.195 37.412 1 69.11 5 LEU B CA 1
ATOM 710 C C . LEU B 2 4 ? 16.085 11.998 37.544 1 67.4 5 LEU B C 1
ATOM 711 O O . LEU B 2 4 ? 15.005 11.442 37.358 1 67.55 5 LEU B O 1
ATOM 716 N N . THR B 2 5 ? 16.18 13.261 37.976 1 65.54 6 THR B N 1
ATOM 717 C CA . THR B 2 5 ? 14.983 14.073 38.189 1 64.29 6 THR B CA 1
ATOM 718 C C . THR B 2 5 ? 14.488 14.763 36.921 1 62.53 6 THR B C 1
ATOM 719 O O . THR B 2 5 ? 15.266 14.986 35.987 1 62.5 6 THR B O 1
ATOM 723 N N . SER B 2 6 ? 13.187 15.123 36.901 1 60.6 7 SER B N 1
ATOM 724 C CA . SER B 2 6 ? 12.622 15.891 35.791 1 59.21 7 SER B CA 1
ATOM 725 C C . SER B 2 6 ? 13.335 17.267 35.669 1 57.6 7 SER B C 1
ATOM 726 O O . SER B 2 6 ? 13.363 17.838 34.585 1 57.35 7 SER B O 1
ATOM 729 N N . THR B 2 7 ? 13.907 17.777 36.785 1 56.27 8 THR B N 1
ATOM 730 C CA . THR B 2 7 ? 14.614 19.049 36.898 1 55.39 8 THR B CA 1
ATOM 731 C C . THR B 2 7 ? 15.934 19.022 36.13 1 54.01 8 THR B C 1
ATOM 732 O O . THR B 2 7 ? 16.262 19.985 35.432 1 54.31 8 THR B O 1
ATOM 736 N N . LEU B 2 8 ? 16.704 17.93 36.277 1 52.19 9 LEU B N 1
ATOM 737 C CA . LEU B 2 8 ? 17.988 17.782 35.604 1 50.67 9 LEU B CA 1
ATOM 738 C C . LEU B 2 8 ? 17.788 17.617 34.098 1 48.57 9 LEU B C 1
ATOM 739 O O . LEU B 2 8 ? 18.498 18.236 33.302 1 48.4 9 LEU B O 1
ATOM 744 N N . LEU B 2 9 ? 16.787 16.805 33.719 1 46.94 10 LEU B N 1
ATOM 745 C CA . LEU B 2 9 ? 16.414 16.493 32.338 1 45.56 10 LEU B CA 1
ATOM 746 C C . LEU B 2 9 ? 15.778 17.695 31.624 1 44.11 10 LEU B C 1
ATOM 747 O O . LEU B 2 9 ? 15.989 17.865 30.428 1 44.26 10 LEU B O 1
ATOM 752 N N . SER B 2 10 ? 15.02 18.54 32.35 1 42.84 11 SER B N 1
ATOM 753 C CA . SER B 2 10 ? 14.365 19.719 31.76 1 42 11 SER B CA 1
ATOM 754 C C . SER B 2 10 ? 15.39 20.693 31.201 1 40.38 11 SER B C 1
ATOM 755 O O . SER B 2 10 ? 15.202 21.196 30.102 1 40.66 11 SER B O 1
ATOM 758 N N . GLY B 2 11 ? 16.472 20.913 31.943 1 38.62 12 GLY B N 1
ATOM 759 C CA . GLY B 2 11 ? 17.555 21.797 31.536 1 37.78 12 GLY B CA 1
ATOM 760 C C . GLY B 2 11 ? 18.391 21.249 30.402 1 37.06 12 GLY B C 1
ATOM 761 O O . GLY B 2 11 ? 18.858 22.008 29.554 1 37.53 12 GLY B O 1
ATOM 762 N N . ILE B 2 12 ? 18.577 19.926 30.369 1 35.99 13 ILE B N 1
ATOM 763 C CA . ILE B 2 12 ? 19.329 19.257 29.322 1 35.56 13 ILE B CA 1
ATOM 764 C C . ILE B 2 12 ? 18.543 19.389 28.024 1 35.13 13 ILE B C 1
ATOM 765 O O . ILE B 2 12 ? 19.095 19.847 27.016 1 35.42 13 ILE B O 1
ATOM 770 N N . LEU B 2 13 ? 17.247 19.036 28.065 1 34.16 14 LEU B N 1
ATOM 771 C CA . LEU B 2 13 ? 16.384 19.141 26.902 1 33.82 14 LEU B CA 1
ATOM 772 C C . LEU B 2 13 ? 16.264 20.589 26.427 1 34.25 14 LEU B C 1
ATOM 773 O O . LEU B 2 13 ? 16.368 20.833 25.236 1 34.06 14 LEU B O 1
ATOM 778 N N . TYR B 2 14 ? 16.13 21.555 27.347 1 35.02 15 TYR B N 1
ATOM 779 C CA . TYR B 2 14 ? 16.023 22.965 26.959 1 36.36 15 TYR B CA 1
ATOM 780 C C . TYR B 2 14 ? 17.289 23.482 26.227 1 37.07 15 TYR B C 1
ATOM 781 O O . TYR B 2 14 ? 17.155 24.222 25.261 1 37.13 15 TYR B O 1
ATOM 790 N N . ASP B 2 15 ? 18.488 23.064 26.64 1 38.02 16 ASP B N 1
ATOM 791 C CA . ASP B 2 15 ? 19.723 23.459 25.958 1 39.3 16 ASP B CA 1
ATOM 792 C C . ASP B 2 15 ? 19.757 22.836 24.549 1 39.06 16 ASP B C 1
ATOM 793 O O . ASP B 2 15 ? 20.136 23.514 23.597 1 39.57 16 ASP B O 1
ATOM 798 N N . GLY B 2 16 ? 19.32 21.585 24.415 1 38.07 17 GLY B N 1
ATOM 799 C CA . GLY B 2 16 ? 19.279 20.928 23.112 1 37.8 17 GLY B CA 1
ATOM 800 C C . GLY B 2 16 ? 18.316 21.618 22.172 1 37.39 17 GLY B C 1
ATOM 801 O O . GLY B 2 16 ? 18.642 21.89 21.011 1 37.29 17 GLY B O 1
ATOM 802 N N . PHE B 2 17 ? 17.134 21.96 22.704 1 36.93 18 PHE B N 1
ATOM 803 C CA . PHE B 2 17 ? 16.065 22.658 21.991 1 36.67 18 PHE B CA 1
ATOM 804 C C . PHE B 2 17 ? 16.523 24.038 21.521 1 36.56 18 PHE B C 1
ATOM 805 O O . PHE B 2 17 ? 16.245 24.434 20.383 1 36.32 18 PHE B O 1
ATOM 813 N N . LYS B 2 18 ? 17.246 24.751 22.397 1 36.6 19 LYS B N 1
ATOM 814 C CA . LYS B 2 18 ? 17.779 26.086 22.125 1 37.08 19 LYS B CA 1
ATOM 815 C C . LYS B 2 18 ? 18.846 26.067 21.026 1 38.22 19 LYS B C 1
ATOM 816 O O . LYS B 2 18 ? 18.938 27 20.221 1 38.53 19 LYS B O 1
ATOM 822 N N . ASN B 2 19 ? 19.646 25.003 20.986 1 38.59 20 ASN B N 1
ATOM 823 C CA . ASN B 2 19 ? 20.734 24.882 20.026 1 39.34 20 ASN B CA 1
ATOM 824 C C . ASN B 2 19 ? 20.391 24.27 18.677 1 39.3 20 ASN B C 1
ATOM 825 O O . ASN B 2 19 ? 21.277 24.206 17.83 1 39.38 20 ASN B O 1
ATOM 830 N N . GLY B 2 20 ? 19.167 23.779 18.492 1 39.12 21 GLY B N 1
ATOM 831 C CA . GLY B 2 20 ? 18.783 23.142 17.231 1 39.67 21 GLY B CA 1
ATOM 832 C C . GLY B 2 20 ? 19.255 21.697 17.105 1 39.93 21 GLY B C 1
ATOM 833 O O . GLY B 2 20 ? 19.463 21.182 16 1 40.42 21 GLY B O 1
ATOM 834 N N . VAL B 2 21 ? 19.419 21.028 18.255 1 39.17 22 VAL B N 1
ATOM 835 C CA . VAL B 2 21 ? 19.897 19.645 18.394 1 38.17 22 VAL B CA 1
ATOM 836 C C . VAL B 2 21 ? 18.694 18.689 18.51 1 38.21 22 VAL B C 1
ATOM 837 O O . VAL B 2 21 ? 17.649 19.063 19.054 1 38.84 22 VAL B O 1
ATOM 841 N N . ALA B 2 22 ? 18.822 17.465 17.982 1 37.36 23 ALA B N 1
ATOM 842 C CA . ALA B 2 22 ? 17.758 16.47 18.067 1 36.61 23 ALA B CA 1
ATOM 843 C C . ALA B 2 22 ? 17.951 15.576 19.314 1 35.8 23 ALA B C 1
ATOM 844 O O . ALA B 2 22 ? 19.084 15.195 19.617 1 36.32 23 ALA B O 1
ATOM 846 N N . ILE B 2 23 ? 16.863 15.26 20.05 1 34.3 24 ILE B N 1
ATOM 847 C CA . ILE B 2 23 ? 16.966 14.414 21.242 1 33.08 24 ILE B CA 1
ATOM 848 C C . ILE B 2 23 ? 17.039 12.977 20.759 1 33.23 24 ILE B C 1
ATOM 849 O O . ILE B 2 23 ? 16.048 12.438 20.279 1 33.76 24 ILE B O 1
ATOM 854 N N . THR B 2 24 ? 18.232 12.39 20.824 1 32.56 25 THR B N 1
ATOM 855 C CA . THR B 2 24 ? 18.553 11.041 20.343 1 32.29 25 THR B CA 1
ATOM 856 C C . THR B 2 24 ? 19.328 10.264 21.414 1 31.84 25 THR B C 1
ATOM 857 O O . THR B 2 24 ? 19.767 10.861 22.408 1 32.55 25 THR B O 1
ATOM 861 N N . THR B 2 25 ? 19.518 8.947 21.202 1 30.78 26 THR B N 1
ATOM 862 C CA . THR B 2 25 ? 20.31 8.06 22.059 1 30.69 26 THR B CA 1
ATOM 863 C C . THR B 2 25 ? 21.687 8.666 22.396 1 30.48 26 THR B C 1
ATOM 864 O O . THR B 2 25 ? 22.016 8.804 23.583 1 30.99 26 THR B O 1
ATOM 868 N N . GLY B 2 26 ? 22.42 9.084 21.351 1 29.7 27 GLY B N 1
ATOM 869 C CA . GLY B 2 26 ? 23.752 9.652 21.441 1 30.22 27 GLY B CA 1
ATOM 870 C C . GLY B 2 26 ? 23.821 11.011 22.097 1 30.9 27 GLY B C 1
ATOM 871 O O . GLY B 2 26 ? 24.804 11.303 22.771 1 31.81 27 GLY B O 1
ATOM 872 N N . PHE B 2 27 ? 22.788 11.857 21.92 1 30.57 28 PHE B N 1
ATOM 873 C CA . PHE B 2 27 ? 22.714 13.155 22.591 1 30.9 28 PHE B CA 1
ATOM 874 C C . PHE B 2 27 ? 22.608 12.907 24.097 1 31.91 28 PHE B C 1
ATOM 875 O O . PHE B 2 27 ? 23.411 13.442 24.854 1 32.15 28 PHE B O 1
ATOM 883 N N . LEU B 2 28 ? 21.632 12.073 24.516 1 32.38 29 LEU B N 1
ATOM 884 C CA . LEU B 2 28 ? 21.365 11.763 25.924 1 33.59 29 LEU B CA 1
ATOM 885 C C . LEU B 2 28 ? 22.511 11.044 26.615 1 34.59 29 LEU B C 1
ATOM 886 O O . LEU B 2 28 ? 22.697 11.21 27.809 1 34.33 29 LEU B O 1
ATOM 891 N N . LYS B 2 29 ? 23.272 10.251 25.869 1 35.67 30 LYS B N 1
ATOM 892 C CA . LYS B 2 29 ? 24.429 9.528 26.401 1 37.14 30 LYS B CA 1
ATOM 893 C C . LYS B 2 29 ? 25.519 10.536 26.805 1 37.77 30 LYS B C 1
ATOM 894 O O . LYS B 2 29 ? 26.113 10.428 27.88 1 38.01 30 LYS B O 1
ATOM 900 N N . GLU B 2 30 ? 25.758 11.52 25.944 1 37.86 31 GLU B N 1
ATOM 901 C CA . GLU B 2 30 ? 26.73 12.559 26.19 1 38.88 31 GLU B CA 1
ATOM 902 C C . GLU B 2 30 ? 26.284 13.451 27.356 1 38.85 31 GLU B C 1
ATOM 903 O O . GLU B 2 30 ? 27.106 13.84 28.183 1 39.59 31 GLU B O 1
ATOM 909 N N . LYS B 2 31 ? 24.994 13.749 27.445 1 38.19 32 LYS B N 1
ATOM 910 C CA . LYS B 2 31 ? 24.476 14.617 28.502 1 38.12 32 LYS B CA 1
ATOM 911 C C . LYS B 2 31 ? 24.239 13.932 29.838 1 38.61 32 LYS B C 1
ATOM 912 O O . LYS B 2 31 ? 24.101 14.633 30.829 1 38.99 32 LYS B O 1
ATOM 918 N N . LEU B 2 32 ? 24.152 12.594 29.883 1 38.66 33 LEU B N 1
ATOM 919 C CA . LEU B 2 32 ? 23.875 11.912 31.144 1 39.38 33 LEU B CA 1
ATOM 920 C C . LEU B 2 32 ? 25.075 11.152 31.727 1 40.74 33 LEU B C 1
ATOM 921 O O . LEU B 2 32 ? 24.903 10.091 32.329 1 40.85 33 LEU B O 1
ATOM 926 N N . HIS B 2 33 ? 26.281 11.72 31.56 1 41.6 34 HIS B N 1
ATOM 927 C CA A HIS B 2 33 ? 27.513 11.137 32.096 0.5 42.45 34 HIS B CA 1
ATOM 928 C CA B HIS B 2 33 ? 27.539 11.189 32.096 0.5 42.39 34 HIS B CA 1
ATOM 929 C C . HIS B 2 33 ? 27.434 11.094 33.623 1 42.92 34 HIS B C 1
ATOM 930 O O . HIS B 2 33 ? 26.947 12.031 34.256 1 43.39 34 HIS B O 1
ATOM 943 N N . GLY B 2 34 ? 27.873 9.987 34.196 1 43.04 35 GLY B N 1
ATOM 944 C CA . GLY B 2 34 ? 27.794 9.784 35.639 1 44.01 35 GLY B CA 1
ATOM 945 C C . GLY B 2 34 ? 26.511 9.085 36.085 1 45.2 35 GLY B C 1
ATOM 946 O O . GLY B 2 34 ? 26.194 9.05 37.282 1 45.6 35 GLY B O 1
ATOM 947 N N . TRP B 2 35 ? 25.756 8.509 35.125 1 45.27 36 TRP B N 1
ATOM 948 C CA . TRP B 2 35 ? 24.521 7.79 35.392 1 45.89 36 TRP B CA 1
ATOM 949 C C . TRP B 2 35 ? 24.586 6.39 34.804 1 45.99 36 TRP B C 1
ATOM 950 O O . TRP B 2 35 ? 25.183 6.194 33.739 1 45.91 36 TRP B O 1
ATOM 961 N N . ILE B 2 36 ? 23.966 5.413 35.502 1 46.01 37 ILE B N 1
ATOM 962 C CA . ILE B 2 36 ? 23.915 4.015 35.071 1 46.36 37 ILE B CA 1
ATOM 963 C C . ILE B 2 36 ? 22.793 3.864 34.075 1 46.37 37 ILE B C 1
ATOM 964 O O . ILE B 2 36 ? 21.616 3.914 34.443 1 46.2 37 ILE B O 1
ATOM 969 N N . VAL B 2 37 ? 23.153 3.678 32.809 1 46.37 38 VAL B N 1
ATOM 970 C CA . VAL B 2 37 ? 22.165 3.552 31.75 1 46.84 38 VAL B CA 1
ATOM 971 C C . VAL B 2 37 ? 22.659 2.626 30.623 1 46.4 38 VAL B C 1
ATOM 972 O O . VAL B 2 37 ? 23.844 2.308 30.529 1 46.64 38 VAL B O 1
ATOM 976 N N . ASP B 2 38 ? 21.735 2.164 29.794 1 45.42 39 ASP B N 1
ATOM 977 C CA . ASP B 2 38 ? 22.062 1.354 28.633 1 44.66 39 ASP B CA 1
ATOM 978 C C . ASP B 2 38 ? 21.415 1.98 27.406 1 43.78 39 ASP B C 1
ATOM 979 O O . ASP B 2 38 ? 20.594 2.887 27.527 1 43.7 39 ASP B O 1
ATOM 984 N N . ASP B 2 39 ? 21.8 1.526 26.225 1 43.11 40 ASP B N 1
ATOM 985 C CA . ASP B 2 39 ? 21.277 2.059 24.975 1 42.71 40 ASP B CA 1
ATOM 986 C C . ASP B 2 39 ? 19.808 1.733 24.723 1 41.22 40 ASP B C 1
ATOM 987 O O . ASP B 2 39 ? 19.158 2.447 23.96 1 41.14 40 ASP B O 1
ATOM 992 N N . THR B 2 40 ? 19.282 0.678 25.353 1 40.17 41 THR B N 1
ATOM 993 C CA . THR B 2 40 ? 17.863 0.337 25.179 1 39.9 41 THR B CA 1
ATOM 994 C C . THR B 2 40 ? 16.995 1.349 25.95 1 39.17 41 THR B C 1
ATOM 995 O O . THR B 2 40 ? 15.991 1.837 25.421 1 39.37 41 THR B O 1
ATOM 999 N N . LEU B 2 41 ? 17.427 1.704 27.168 1 37.96 42 LEU B N 1
ATOM 1000 C CA . LEU B 2 41 ? 16.744 2.675 28.001 1 37.88 42 LEU B CA 1
ATOM 1001 C C . LEU B 2 41 ? 16.924 4.115 27.489 1 38.02 42 LEU B C 1
ATOM 1002 O O . LEU B 2 41 ? 16.061 4.958 27.728 1 38.4 42 LEU B O 1
ATOM 1007 N N . LEU B 2 42 ? 18.033 4.396 26.778 1 37.42 43 LEU B N 1
ATOM 1008 C CA . LEU B 2 42 ? 18.317 5.72 26.235 1 36.93 43 LEU B CA 1
ATOM 1009 C C . LEU B 2 42 ? 17.405 6.084 25.065 1 36.76 43 LEU B C 1
ATOM 1010 O O . LEU B 2 42 ? 16.925 7.226 25.01 1 35.99 43 LEU B O 1
ATOM 1015 N N . GLU B 2 43 ? 17.153 5.131 24.131 1 36.95 44 GLU B N 1
ATOM 1016 C CA . GLU B 2 43 ? 16.225 5.431 23.029 1 37.71 44 GLU B CA 1
ATOM 1017 C C . GLU B 2 43 ? 14.787 5.449 23.526 1 37.13 44 GLU B C 1
ATOM 1018 O O . GLU B 2 43 ? 13.992 6.203 23.005 1 37.07 44 GLU B O 1
ATOM 1024 N N . THR B 2 44 ? 14.458 4.677 24.581 1 36.65 45 THR B N 1
ATOM 1025 C CA . THR B 2 44 ? 13.124 4.687 25.156 1 36.7 45 THR B CA 1
ATOM 1026 C C . THR B 2 44 ? 12.822 6.081 25.718 1 36.3 45 THR B C 1
ATOM 1027 O O . THR B 2 44 ? 11.721 6.588 25.511 1 36.81 45 THR B O 1
ATOM 1031 N N . LEU B 2 45 ? 13.821 6.719 26.369 1 35.08 46 LEU B N 1
ATOM 1032 C CA . LEU B 2 45 ? 13.673 8.065 26.922 1 34.09 46 LEU B CA 1
ATOM 1033 C C . LEU B 2 45 ? 13.548 9.093 25.819 1 33.62 46 LEU B C 1
ATOM 1034 O O . LEU B 2 45 ? 12.57 9.835 25.8 1 33.39 46 LEU B O 1
ATOM 1039 N N . ALA B 2 46 ? 14.466 9.065 24.836 1 33.26 47 ALA B N 1
ATOM 1040 C CA . ALA B 2 46 ? 14.411 9.97 23.697 1 33.25 47 ALA B CA 1
ATOM 1041 C C . ALA B 2 46 ? 13.086 9.85 22.931 1 33.56 47 ALA B C 1
ATOM 1042 O O . ALA B 2 46 ? 12.494 10.862 22.558 1 33.84 47 ALA B O 1
ATOM 1044 N N . TYR B 2 47 ? 12.618 8.624 22.706 1 33.3 48 TYR B N 1
ATOM 1045 C CA . TYR B 2 47 ? 11.386 8.4 21.963 1 33.45 48 TYR B CA 1
ATOM 1046 C C . TYR B 2 47 ? 10.193 8.975 22.716 1 33.13 48 TYR B C 1
ATOM 1047 O O . TYR B 2 47 ? 9.389 9.658 22.099 1 33.32 48 TYR B O 1
ATOM 1056 N N . LYS B 2 48 ? 10.074 8.71 24.043 1 32.38 49 LYS B N 1
ATOM 1057 C CA . LYS B 2 48 ? 8.972 9.24 24.849 1 32.09 49 LYS B CA 1
ATOM 1058 C C . LYS B 2 48 ? 9.002 10.764 24.837 1 31.98 49 LYS B C 1
ATOM 1059 O O . LYS B 2 48 ? 7.993 11.371 24.483 1 32.68 49 LYS B O 1
ATOM 1065 N N . VAL B 2 49 ? 10.177 11.383 25.113 1 31.29 50 VAL B N 1
ATOM 1066 C CA . VAL B 2 49 ? 10.363 12.837 25.123 1 31.34 50 VAL B CA 1
ATOM 1067 C C . VAL B 2 49 ? 9.874 13.465 23.798 1 32.32 50 VAL B C 1
ATOM 1068 O O . VAL B 2 49 ? 9.182 14.483 23.806 1 32.06 50 VAL B O 1
ATOM 1072 N N . ASN B 2 50 ? 10.18 12.807 22.669 1 32.95 51 ASN B N 1
ATOM 1073 C CA . ASN B 2 50 ? 9.76 13.266 21.353 1 33.83 51 ASN B CA 1
ATOM 1074 C C . ASN B 2 50 ? 8.251 13.231 21.171 1 34.73 51 ASN B C 1
ATOM 1075 O O . ASN B 2 50 ? 7.705 14.142 20.548 1 35.36 51 ASN B O 1
ATOM 1080 N N . THR B 2 51 ? 7.562 12.224 21.734 1 34.43 52 THR B N 1
ATOM 1081 C CA . THR B 2 51 ? 6.095 12.158 21.621 1 34.53 52 THR B CA 1
ATOM 1082 C C . THR B 2 51 ? 5.375 13.27 22.397 1 34.22 52 THR B C 1
ATOM 1083 O O . THR B 2 51 ? 4.225 13.582 22.095 1 34.62 52 THR B O 1
ATOM 1087 N N . LEU B 2 52 ? 6.04 13.847 23.399 1 33.37 53 LEU B N 1
ATOM 1088 C CA . LEU B 2 52 ? 5.488 14.912 24.223 1 32.68 53 LEU B CA 1
ATOM 1089 C C . LEU B 2 52 ? 5.494 16.279 23.544 1 33.28 53 LEU B C 1
ATOM 1090 O O . LEU B 2 52 ? 4.73 17.143 23.954 1 33.68 53 LEU B O 1
ATOM 1095 N N . GLU B 2 53 ? 6.341 16.477 22.523 1 33.25 54 GLU B N 1
ATOM 1096 C CA . GLU B 2 53 ? 6.402 17.714 21.75 1 33.83 54 GLU B CA 1
ATOM 1097 C C . GLU B 2 53 ? 6.624 18.969 22.604 1 33.6 54 GLU B C 1
ATOM 1098 O O . GLU B 2 53 ? 5.769 19.854 22.649 1 33.24 54 GLU B O 1
ATOM 1104 N N . LEU B 2 54 ? 7.776 19.024 23.284 1 33.45 55 LEU B N 1
ATOM 1105 C CA . LEU B 2 54 ? 8.167 20.065 24.232 1 33.57 55 LEU B CA 1
ATOM 1106 C C . LEU B 2 54 ? 9.132 21.106 23.665 1 34.38 55 LEU B C 1
ATOM 1107 O O . LEU B 2 54 ? 9.622 21.939 24.426 1 34.46 55 LEU B O 1
ATOM 1112 N N . LYS B 2 55 ? 9.439 21.042 22.365 1 34.97 56 LYS B N 1
ATOM 1113 C CA . LYS B 2 55 ? 10.388 21.935 21.706 1 36.04 56 LYS B CA 1
ATOM 1114 C C . LYS B 2 55 ? 10.208 23.441 22.001 1 36.18 56 LYS B C 1
ATOM 1115 O O . LYS B 2 55 ? 11.179 24.115 22.347 1 36.61 56 LYS B O 1
ATOM 1121 N N . ASP B 2 56 ? 8.979 23.963 21.875 1 35.56 57 ASP B N 1
ATOM 1122 C CA . ASP B 2 56 ? 8.731 25.386 22.061 1 35.77 57 ASP B CA 1
ATOM 1123 C C . ASP B 2 56 ? 8.636 25.874 23.506 1 36.07 57 ASP B C 1
ATOM 1124 O O . ASP B 2 56 ? 8.473 27.081 23.704 1 36.12 57 ASP B O 1
ATOM 1129 N N . TYR B 2 57 ? 8.757 24.985 24.506 1 35.81 58 TYR B N 1
ATOM 1130 C CA . TYR B 2 57 ? 8.627 25.423 25.894 1 36.55 58 TYR B CA 1
ATOM 1131 C C . TYR B 2 57 ? 9.943 25.812 26.548 1 37.55 58 TYR B C 1
ATOM 1132 O O . TYR B 2 57 ? 11.018 25.538 26.027 1 37.8 58 TYR B O 1
ATOM 1141 N N . GLY B 2 58 ? 9.84 26.507 27.663 1 38.01 59 GLY B N 1
ATOM 1142 C CA . GLY B 2 58 ? 10.999 26.866 28.452 1 39.35 59 GLY B CA 1
ATOM 1143 C C . GLY B 2 58 ? 11.193 25.842 29.55 1 40.54 59 GLY B C 1
ATOM 1144 O O . GLY B 2 58 ? 10.317 25.001 29.781 1 40.86 59 GLY B O 1
ATOM 1145 N N . GLU B 2 59 ? 12.337 25.907 30.244 1 41.13 60 GLU B N 1
ATOM 1146 C CA . GLU B 2 59 ? 12.696 24.993 31.32 1 42.64 60 GLU B CA 1
ATOM 1147 C C . GLU B 2 59 ? 11.557 24.721 32.328 1 44.52 60 GLU B C 1
ATOM 1148 O O . GLU B 2 59 ? 11.335 23.565 32.676 1 44.59 60 GLU B O 1
ATOM 1154 N N . HIS B 2 60 ? 10.795 25.759 32.733 1 45.88 61 HIS B N 1
ATOM 1155 C CA . HIS B 2 60 ? 9.684 25.602 33.686 1 47.21 61 HIS B CA 1
ATOM 1156 C C . HIS B 2 60 ? 8.621 24.631 33.202 1 47.57 61 HIS B C 1
ATOM 1157 O O . HIS B 2 60 ? 8.429 23.603 33.84 1 47.88 61 HIS B O 1
ATOM 1164 N N . VAL B 2 61 ? 7.96 24.929 32.072 1 47.55 62 VAL B N 1
ATOM 1165 C CA . VAL B 2 61 ? 6.901 24.083 31.527 1 48.06 62 VAL B CA 1
ATOM 1166 C C . VAL B 2 61 ? 7.398 22.685 31.155 1 47.93 62 VAL B C 1
ATOM 1167 O O . VAL B 2 61 ? 6.697 21.719 31.453 1 48.31 62 VAL B O 1
ATOM 1171 N N . ILE B 2 62 ? 8.625 22.544 30.599 1 47.19 63 ILE B N 1
ATOM 1172 C CA . ILE B 2 62 ? 9.166 21.212 30.256 1 46.58 63 ILE B CA 1
ATOM 1173 C C . ILE B 2 62 ? 9.176 20.286 31.474 1 46.1 63 ILE B C 1
ATOM 1174 O O . ILE B 2 62 ? 8.586 19.21 31.426 1 45.75 63 ILE B O 1
ATOM 1179 N N . GLU B 2 63 ? 9.74 20.761 32.593 1 45.9 64 GLU B N 1
ATOM 1180 C CA . GLU B 2 63 ? 9.79 20.013 33.85 1 46.22 64 GLU B CA 1
ATOM 1181 C C . GLU B 2 63 ? 8.415 19.472 34.271 1 46.07 64 GLU B C 1
ATOM 1182 O O . GLU B 2 63 ? 8.286 18.272 34.515 1 46.21 64 GLU B O 1
ATOM 1188 N N . ARG B 2 64 ? 7.386 20.343 34.264 1 45.62 65 ARG B N 1
ATOM 1189 C CA . ARG B 2 64 ? 5.999 20.026 34.618 1 45.36 65 ARG B CA 1
ATOM 1190 C C . ARG B 2 64 ? 5.405 18.997 33.663 1 45.08 65 ARG B C 1
ATOM 1191 O O . ARG B 2 64 ? 4.824 18.007 34.112 1 45.56 65 ARG B O 1
ATOM 1199 N N . LYS B 2 65 ? 5.579 19.198 32.351 1 44.12 66 LYS B N 1
ATOM 1200 C CA . LYS B 2 65 ? 5.059 18.256 31.365 1 43.82 66 LYS B CA 1
ATOM 1201 C C . LYS B 2 65 ? 5.728 16.871 31.469 1 43.53 66 LYS B C 1
ATOM 1202 O O . LYS B 2 65 ? 5.114 15.884 31.082 1 43.96 66 LYS B O 1
ATOM 1208 N N . LEU B 2 66 ? 6.949 16.795 32.051 1 42.52 67 LEU B N 1
ATOM 1209 C CA . LEU B 2 66 ? 7.663 15.546 32.326 1 42.05 67 LEU B CA 1
ATOM 1210 C C . LEU B 2 66 ? 7.059 14.892 33.577 1 42.66 67 LEU B C 1
ATOM 1211 O O . LEU B 2 66 ? 6.915 13.673 33.622 1 43.11 67 LEU B O 1
ATOM 1216 N N . ASN B 2 67 ? 6.707 15.699 34.59 1 42.7 68 ASN B N 1
ATOM 1217 C CA . ASN B 2 67 ? 6.07 15.234 35.821 1 43.12 68 ASN B CA 1
ATOM 1218 C C . ASN B 2 67 ? 4.683 14.66 35.555 1 44.29 68 ASN B C 1
ATOM 1219 O O . ASN B 2 67 ? 4.314 13.668 36.169 1 44.85 68 ASN B O 1
ATOM 1224 N N . GLU B 2 68 ? 3.925 15.266 34.633 1 44.51 69 GLU B N 1
ATOM 1225 C CA . GLU B 2 68 ? 2.583 14.798 34.286 1 45.34 69 GLU B CA 1
ATOM 1226 C C . GLU B 2 68 ? 2.582 13.494 33.458 1 45.98 69 GLU B C 1
ATOM 1227 O O . GLU B 2 68 ? 1.522 12.889 33.281 1 45.93 69 GLU B O 1
ATOM 1233 N N . SER B 2 69 ? 3.75 13.071 32.933 1 46.31 70 SER B N 1
ATOM 1234 C CA . SER B 2 69 ? 3.855 11.843 32.146 1 46.76 70 SER B CA 1
ATOM 1235 C C . SER B 2 69 ? 4.259 10.682 33.04 1 47.82 70 SER B C 1
ATOM 1236 O O . SER B 2 69 ? 5.414 10.615 33.462 1 48.47 70 SER B O 1
ATOM 1239 N N . SER B 2 70 ? 3.326 9.762 33.325 1 47.89 71 SER B N 1
ATOM 1240 C CA . SER B 2 70 ? 3.631 8.627 34.191 1 48.5 71 SER B CA 1
ATOM 1241 C C . SER B 2 70 ? 4.671 7.696 33.594 1 48.27 71 SER B C 1
ATOM 1242 O O . SER B 2 70 ? 5.474 7.142 34.338 1 48.13 71 SER B O 1
ATOM 1245 N N . GLU B 2 71 ? 4.692 7.563 32.257 1 48.13 72 GLU B N 1
ATOM 1246 C CA . GLU B 2 71 ? 5.664 6.72 31.57 1 48.3 72 GLU B CA 1
ATOM 1247 C C . GLU B 2 71 ? 7.074 7.256 31.725 1 47.61 72 GLU B C 1
ATOM 1248 O O . GLU B 2 71 ? 7.98 6.468 31.964 1 48.02 72 GLU B O 1
ATOM 1254 N N . ILE B 2 72 ? 7.267 8.585 31.652 1 46.66 73 ILE B N 1
ATOM 1255 C CA . ILE B 2 72 ? 8.602 9.162 31.81 1 46.47 73 ILE B CA 1
ATOM 1256 C C . ILE B 2 72 ? 9.085 9.055 33.286 1 47.11 73 ILE B C 1
ATOM 1257 O O . ILE B 2 72 ? 10.294 8.959 33.518 1 46.94 73 ILE B O 1
ATOM 1262 N N . GLN B 2 73 ? 8.165 9.015 34.257 1 47.59 74 GLN B N 1
ATOM 1263 C CA . GLN B 2 73 ? 8.551 8.824 35.66 1 48.68 74 GLN B CA 1
ATOM 1264 C C . GLN B 2 73 ? 9.025 7.383 35.944 1 49.65 74 GLN B C 1
ATOM 1265 O O . GLN B 2 73 ? 9.81 7.172 36.862 1 49.65 74 GLN B O 1
ATOM 1271 N N . GLN B 2 74 ? 8.59 6.411 35.121 1 50.25 75 GLN B N 1
ATOM 1272 C CA . GLN B 2 74 ? 9.019 5.018 35.198 1 51.27 75 GLN B CA 1
ATOM 1273 C C . GLN B 2 74 ? 10.4 4.855 34.558 1 51.7 75 GLN B C 1
ATOM 1274 O O . GLN B 2 74 ? 11.205 4.06 35.037 1 52.07 75 GLN B O 1
ATOM 1280 N N . ILE B 2 75 ? 10.658 5.574 33.452 1 51.6 76 ILE B N 1
ATOM 1281 C CA . ILE B 2 75 ? 11.931 5.501 32.747 1 52.04 76 ILE B CA 1
ATOM 1282 C C . ILE B 2 75 ? 13.023 6.108 33.595 1 53.22 76 ILE B C 1
ATOM 1283 O O . ILE B 2 75 ? 14.061 5.473 33.779 1 53.51 76 ILE B O 1
ATOM 1288 N N . LEU B 2 76 ? 12.77 7.297 34.177 1 53.63 77 LEU B N 1
ATOM 1289 C CA . LEU B 2 76 ? 13.741 7.971 35.045 1 54.4 77 LEU B CA 1
ATOM 1290 C C . LEU B 2 76 ? 14.087 7.104 36.245 1 55.71 77 LEU B C 1
ATOM 1291 O O . LEU B 2 76 ? 15.255 7.061 36.64 1 55.91 77 LEU B O 1
ATOM 1296 N N . LYS B 2 77 ? 13.078 6.38 36.797 1 56.21 78 LYS B N 1
ATOM 1297 C CA . LYS B 2 77 ? 13.219 5.482 37.951 1 56.87 78 LYS B CA 1
ATOM 1298 C C . LYS B 2 77 ? 14.228 4.332 37.73 1 56.86 78 LYS B C 1
ATOM 1299 O O . LYS B 2 77 ? 14.735 3.761 38.696 1 56.75 78 LYS B O 1
ATOM 1305 N N . LEU B 2 78 ? 14.55 4.031 36.475 1 56.69 79 LEU B N 1
ATOM 1306 C CA . LEU B 2 78 ? 15.54 3.004 36.16 1 57.21 79 LEU B CA 1
ATOM 1307 C C . LEU B 2 78 ? 16.917 3.618 35.818 1 58.18 79 LEU B C 1
ATOM 1308 O O . LEU B 2 78 ? 17.751 2.937 35.22 1 58.51 79 LEU B O 1
ATOM 1313 N N . ILE B 2 79 ? 17.154 4.899 36.201 1 58.41 80 ILE B N 1
ATOM 1314 C CA . ILE B 2 79 ? 18.398 5.636 35.982 1 59.05 80 ILE B CA 1
ATOM 1315 C C . ILE B 2 79 ? 18.921 6.095 37.35 1 60.12 80 ILE B C 1
ATOM 1316 O O . ILE B 2 79 ? 18.338 6.999 37.941 1 60.22 80 ILE B O 1
ATOM 1321 N N . GLN B 2 80 ? 20.007 5.459 37.851 1 60.68 81 GLN B N 1
ATOM 1322 C CA . GLN B 2 80 ? 20.639 5.711 39.16 1 61.57 81 GLN B CA 1
ATOM 1323 C C . GLN B 2 80 ? 22.096 6.2 38.991 1 61.74 81 GLN B C 1
ATOM 1324 O O . GLN B 2 80 ? 22.744 5.871 37.995 1 61.62 81 GLN B O 1
ATOM 1330 N N . PRO B 2 81 ? 22.643 6.964 39.959 1 61.66 82 PRO B N 1
ATOM 1331 C CA . PRO B 2 81 ? 24.007 7.503 39.783 1 61.89 82 PRO B CA 1
ATOM 1332 C C . PRO B 2 81 ? 25.157 6.49 39.847 1 62.51 82 PRO B C 1
ATOM 1333 O O . PRO B 2 81 ? 25.027 5.452 40.492 1 62.48 82 PRO B O 1
ATOM 1337 N N . GLU B 2 82 ? 26.277 6.82 39.15 1 62.85 83 GLU B N 1
ATOM 1338 C CA . GLU B 2 82 ? 27.545 6.083 39.002 1 63.65 83 GLU B CA 1
ATOM 1339 C C . GLU B 2 82 ? 27.819 5.755 37.528 1 63.79 83 GLU B C 1
ATOM 1340 O O . GLU B 2 82 ? 28.747 6.296 36.925 1 63.72 83 GLU B O 1
ATOM 1346 N N . MET C 3 1 ? 24.891 28.881 -11.046 1 68.3 2 MET C N 1
ATOM 1347 C CA . MET C 3 1 ? 23.776 28.264 -10.32 1 68.84 2 MET C CA 1
ATOM 1348 C C . MET C 3 1 ? 24.334 27.42 -9.159 1 68.25 2 MET C C 1
ATOM 1349 O O . MET C 3 1 ? 23.885 26.29 -8.933 1 68.66 2 MET C O 1
ATOM 1354 N N . ASP C 3 2 ? 25.327 27.979 -8.434 1 66.81 3 ASP C N 1
ATOM 1355 C CA . ASP C 3 2 ? 26.039 27.319 -7.334 1 65.78 3 ASP C CA 1
ATOM 1356 C C . ASP C 3 2 ? 25.204 27.138 -6.069 1 63.4 3 ASP C C 1
ATOM 1357 O O . ASP C 3 2 ? 24.333 27.958 -5.775 1 63.87 3 ASP C O 1
ATOM 1362 N N . PHE C 3 3 ? 25.509 26.082 -5.302 1 60.48 4 PHE C N 1
ATOM 1363 C CA . PHE C 3 3 ? 24.863 25.791 -4.025 1 58.22 4 PHE C CA 1
ATOM 1364 C C . PHE C 3 3 ? 25.715 24.822 -3.17 1 54.39 4 PHE C C 1
ATOM 1365 O O . PHE C 3 3 ? 26.698 24.272 -3.66 1 54.17 4 PHE C O 1
ATOM 1373 N N . LEU C 3 4 ? 25.39 24.686 -1.875 1 51.33 5 LEU C N 1
ATOM 1374 C CA . LEU C 3 4 ? 26.157 23.849 -0.944 1 48.47 5 LEU C CA 1
ATOM 1375 C C . LEU C 3 4 ? 26.143 22.382 -1.338 1 45.86 5 LEU C C 1
ATOM 1376 O O . LEU C 3 4 ? 25.101 21.847 -1.725 1 45.67 5 LEU C O 1
ATOM 1381 N N . THR C 3 5 ? 27.316 21.738 -1.279 1 43.8 6 THR C N 1
ATOM 1382 C CA . THR C 3 5 ? 27.436 20.333 -1.654 1 42.26 6 THR C CA 1
ATOM 1383 C C . THR C 3 5 ? 27.701 19.412 -0.457 1 40.79 6 THR C C 1
ATOM 1384 O O . THR C 3 5 ? 28.155 19.854 0.599 1 40.39 6 THR C O 1
ATOM 1388 N N . SER C 3 6 ? 27.408 18.127 -0.627 1 40.09 7 SER C N 1
ATOM 1389 C CA . SER C 3 6 ? 27.673 17.132 0.404 1 40.02 7 SER C CA 1
ATOM 1390 C C . SER C 3 6 ? 29.187 16.999 0.662 1 39.15 7 SER C C 1
ATOM 1391 O O . SER C 3 6 ? 29.574 16.733 1.795 1 39.14 7 SER C O 1
ATOM 1394 N N . THR C 3 7 ? 30.027 17.24 -0.378 1 37.95 8 THR C N 1
ATOM 1395 C CA . THR C 3 7 ? 31.486 17.236 -0.329 1 37.59 8 THR C CA 1
ATOM 1396 C C . THR C 3 7 ? 32.028 18.275 0.657 1 37.9 8 THR C C 1
ATOM 1397 O O . THR C 3 7 ? 32.908 17.961 1.462 1 38.58 8 THR C O 1
ATOM 1401 N N . LEU C 3 8 ? 31.508 19.5 0.606 1 37.31 9 LEU C N 1
ATOM 1402 C CA . LEU C 3 8 ? 31.936 20.552 1.509 1 37.19 9 LEU C CA 1
ATOM 1403 C C . LEU C 3 8 ? 31.38 20.326 2.915 1 35.88 9 LEU C C 1
ATOM 1404 O O . LEU C 3 8 ? 32.089 20.529 3.89 1 35.98 9 LEU C O 1
ATOM 1409 N N . LEU C 3 9 ? 30.117 19.921 3.017 1 34.77 10 LEU C N 1
ATOM 1410 C CA . LEU C 3 9 ? 29.464 19.696 4.302 1 34.39 10 LEU C CA 1
ATOM 1411 C C . LEU C 3 9 ? 30.092 18.528 5.1 1 34.36 10 LEU C C 1
ATOM 1412 O O . LEU C 3 9 ? 30.311 18.661 6.303 1 34.53 10 LEU C O 1
ATOM 1417 N N . SER C 3 10 ? 30.47 17.443 4.42 1 33.95 11 SER C N 1
ATOM 1418 C CA . SER C 3 10 ? 31.133 16.294 5.046 1 34.08 11 SER C CA 1
ATOM 1419 C C . SER C 3 10 ? 32.439 16.69 5.747 1 34.27 11 SER C C 1
ATOM 1420 O O . SER C 3 10 ? 32.761 16.142 6.794 1 34 11 SER C O 1
ATOM 1423 N N . GLY C 3 11 ? 33.146 17.668 5.193 1 34.31 12 GLY C N 1
ATOM 1424 C CA . GLY C 3 11 ? 34.384 18.162 5.774 1 34.52 12 GLY C CA 1
ATOM 1425 C C . GLY C 3 11 ? 34.13 19.019 6.992 1 34.85 12 GLY C C 1
ATOM 1426 O O . GLY C 3 11 ? 34.875 18.946 7.978 1 35.71 12 GLY C O 1
ATOM 1427 N N . ILE C 3 12 ? 33.074 19.841 6.936 1 33.92 13 ILE C N 1
ATOM 1428 C CA . ILE C 3 12 ? 32.692 20.709 8.051 1 33.49 13 ILE C CA 1
ATOM 1429 C C . ILE C 3 12 ? 32.27 19.844 9.226 1 33.47 13 ILE C C 1
ATOM 1430 O O . ILE C 3 12 ? 32.705 20.079 10.355 1 34.12 13 ILE C O 1
ATOM 1435 N N . LEU C 3 13 ? 31.436 18.833 8.944 1 32.57 14 LEU C N 1
ATOM 1436 C CA . LEU C 3 13 ? 30.922 17.885 9.924 1 31.82 14 LEU C CA 1
ATOM 1437 C C . LEU C 3 13 ? 32.011 17.014 10.518 1 31.34 14 LEU C C 1
ATOM 1438 O O . LEU C 3 13 ? 32.151 16.981 11.733 1 30.47 14 LEU C O 1
ATOM 1443 N N . TYR C 3 14 ? 32.831 16.368 9.681 1 32.28 15 TYR C N 1
ATOM 1444 C CA . TYR C 3 14 ? 33.921 15.521 10.178 1 33.72 15 TYR C CA 1
ATOM 1445 C C . TYR C 3 14 ? 34.874 16.285 11.122 1 35.79 15 TYR C C 1
ATOM 1446 O O . TYR C 3 14 ? 35.291 15.736 12.141 1 35.78 15 TYR C O 1
ATOM 1455 N N . ASP C 3 15 ? 35.166 17.558 10.807 1 37.26 16 ASP C N 1
ATOM 1456 C CA . ASP C 3 15 ? 36.009 18.388 11.659 1 39.26 16 ASP C CA 1
ATOM 1457 C C . ASP C 3 15 ? 35.341 18.636 13.006 1 40.07 16 ASP C C 1
ATOM 1458 O O . ASP C 3 15 ? 36.013 18.61 14.032 1 40.6 16 ASP C O 1
ATOM 1463 N N . GLY C 3 16 ? 34.033 18.86 12.999 1 40.11 17 GLY C N 1
ATOM 1464 C CA . GLY C 3 16 ? 33.285 19.097 14.225 1 40.75 17 GLY C CA 1
ATOM 1465 C C . GLY C 3 16 ? 33.275 17.864 15.101 1 41.11 17 GLY C C 1
ATOM 1466 O O . GLY C 3 16 ? 33.63 17.937 16.278 1 41 17 GLY C O 1
ATOM 1467 N N . PHE C 3 17 ? 32.911 16.719 14.503 1 41.26 18 PHE C N 1
ATOM 1468 C CA . PHE C 3 17 ? 32.872 15.405 15.136 1 42 18 PHE C CA 1
ATOM 1469 C C . PHE C 3 17 ? 34.228 15.05 15.786 1 43.43 18 PHE C C 1
ATOM 1470 O O . PHE C 3 17 ? 34.265 14.685 16.962 1 43.54 18 PHE C O 1
ATOM 1478 N N . LYS C 3 18 ? 35.332 15.226 15.035 1 44.16 19 LYS C N 1
ATOM 1479 C CA . LYS C 3 18 ? 36.708 14.97 15.462 1 45.14 19 LYS C CA 1
ATOM 1480 C C . LYS C 3 18 ? 37.127 15.912 16.59 1 46.32 19 LYS C C 1
ATOM 1481 O O . LYS C 3 18 ? 37.865 15.505 17.483 1 47.37 19 LYS C O 1
ATOM 1487 N N . ASN C 3 19 ? 36.65 17.161 16.568 1 46.14 20 ASN C N 1
ATOM 1488 C CA . ASN C 3 19 ? 36.917 18.129 17.64 1 46.29 20 ASN C CA 1
ATOM 1489 C C . ASN C 3 19 ? 36.066 17.909 18.897 1 45.64 20 ASN C C 1
ATOM 1490 O O . ASN C 3 19 ? 36.307 18.544 19.91 1 45.37 20 ASN C O 1
ATOM 1495 N N . GLY C 3 20 ? 35.043 17.072 18.807 1 45.54 21 GLY C N 1
ATOM 1496 C CA . GLY C 3 20 ? 34.165 16.795 19.926 1 45.84 21 GLY C CA 1
ATOM 1497 C C . GLY C 3 20 ? 32.941 17.681 19.976 1 46.11 21 GLY C C 1
ATOM 1498 O O . GLY C 3 20 ? 31.907 17.265 20.516 1 46.75 21 GLY C O 1
ATOM 1499 N N . VAL C 3 21 ? 33.041 18.909 19.409 1 45.38 22 VAL C N 1
ATOM 1500 C CA . VAL C 3 21 ? 31.971 19.921 19.433 1 44.88 22 VAL C CA 1
ATOM 1501 C C . VAL C 3 21 ? 30.662 19.465 18.788 1 44.13 22 VAL C C 1
ATOM 1502 O O . VAL C 3 21 ? 30.644 18.749 17.783 1 44.45 22 VAL C O 1
ATOM 1506 N N . ALA C 3 22 ? 29.551 19.861 19.416 1 42.87 23 ALA C N 1
ATOM 1507 C CA . ALA C 3 22 ? 28.223 19.524 18.923 1 41.62 23 ALA C CA 1
ATOM 1508 C C . ALA C 3 22 ? 27.903 20.294 17.628 1 40.14 23 ALA C C 1
ATOM 1509 O O . ALA C 3 22 ? 28.363 21.416 17.444 1 39.65 23 ALA C O 1
ATOM 1511 N N . ILE C 3 23 ? 27.132 19.68 16.732 1 39.5 24 ILE C N 1
ATOM 1512 C CA . ILE C 3 23 ? 26.712 20.316 15.495 1 39.56 24 ILE C CA 1
ATOM 1513 C C . ILE C 3 23 ? 25.492 21.154 15.83 1 39.71 24 ILE C C 1
ATOM 1514 O O . ILE C 3 23 ? 24.364 20.652 15.804 1 39.89 24 ILE C O 1
ATOM 1519 N N . THR C 3 24 ? 25.718 22.41 16.229 1 39.34 25 THR C N 1
ATOM 1520 C CA . THR C 3 24 ? 24.615 23.298 16.593 1 39.42 25 THR C CA 1
ATOM 1521 C C . THR C 3 24 ? 24.332 24.313 15.463 1 39.43 25 THR C C 1
ATOM 1522 O O . THR C 3 24 ? 25.024 24.31 14.428 1 39.67 25 THR C O 1
ATOM 1526 N N . THR C 3 25 ? 23.303 25.169 15.65 1 38.69 26 THR C N 1
ATOM 1527 C CA . THR C 3 25 ? 22.946 26.232 14.725 1 38.47 26 THR C CA 1
ATOM 1528 C C . THR C 3 25 ? 24.145 27.203 14.622 1 38.51 26 THR C C 1
ATOM 1529 O O . THR C 3 25 ? 24.586 27.506 13.521 1 38.77 26 THR C O 1
ATOM 1533 N N . GLY C 3 26 ? 24.68 27.631 15.767 1 38.3 27 GLY C N 1
ATOM 1534 C CA . GLY C 3 26 ? 25.79 28.57 15.84 1 38.82 27 GLY C CA 1
ATOM 1535 C C . GLY C 3 26 ? 27.065 28.03 15.23 1 39.33 27 GLY C C 1
ATOM 1536 O O . GLY C 3 26 ? 27.815 28.773 14.578 1 39.83 27 GLY C O 1
ATOM 1537 N N . PHE C 3 27 ? 27.3 26.718 15.4 1 38.75 28 PHE C N 1
ATOM 1538 C CA . PHE C 3 27 ? 28.463 26.046 14.84 1 38.95 28 PHE C CA 1
ATOM 1539 C C . PHE C 3 27 ? 28.385 26.113 13.318 1 39.88 28 PHE C C 1
ATOM 1540 O O . PHE C 3 27 ? 29.351 26.529 12.679 1 40.25 28 PHE C O 1
ATOM 1548 N N . LEU C 3 28 ? 27.223 25.757 12.746 1 40.27 29 LEU C N 1
ATOM 1549 C CA . LEU C 3 28 ? 27.009 25.817 11.306 1 41.28 29 LEU C CA 1
ATOM 1550 C C . LEU C 3 28 ? 27.043 27.263 10.795 1 42.73 29 LEU C C 1
ATOM 1551 O O . LEU C 3 28 ? 27.513 27.5 9.685 1 43.14 29 LEU C O 1
ATOM 1556 N N . LYS C 3 29 ? 26.59 28.233 11.603 1 43.2 30 LYS C N 1
ATOM 1557 C CA . LYS C 3 29 ? 26.631 29.641 11.2 1 44.43 30 LYS C CA 1
ATOM 1558 C C . LYS C 3 29 ? 28.077 30.094 10.992 1 45.51 30 LYS C C 1
ATOM 1559 O O . LYS C 3 29 ? 28.404 30.711 9.977 1 46.01 30 LYS C O 1
ATOM 1565 N N . GLU C 3 30 ? 28.944 29.739 11.934 1 45.5 31 GLU C N 1
ATOM 1566 C CA . GLU C 3 30 ? 30.344 30.108 11.884 1 46.02 31 GLU C CA 1
ATOM 1567 C C . GLU C 3 30 ? 31.076 29.394 10.742 1 45.8 31 GLU C C 1
ATOM 1568 O O . GLU C 3 30 ? 31.831 30.026 10.01 1 46.12 31 GLU C O 1
ATOM 1574 N N . LYS C 3 31 ? 30.84 28.091 10.573 1 45.02 32 LYS C N 1
ATOM 1575 C CA . LYS C 3 31 ? 31.523 27.316 9.544 1 44.9 32 LYS C CA 1
ATOM 1576 C C . LYS C 3 31 ? 31.029 27.604 8.127 1 44.46 32 LYS C C 1
ATOM 1577 O O . LYS C 3 31 ? 31.76 27.394 7.163 1 44.27 32 LYS C O 1
ATOM 1583 N N . LEU C 3 32 ? 29.787 28.082 7.996 1 44.14 33 LEU C N 1
ATOM 1584 C CA . LEU C 3 32 ? 29.208 28.39 6.699 1 43.49 33 LEU C CA 1
ATOM 1585 C C . LEU C 3 32 ? 29.343 29.852 6.293 1 43 33 LEU C C 1
ATOM 1586 O O . LEU C 3 32 ? 28.468 30.373 5.596 1 43.63 33 LEU C O 1
ATOM 1591 N N . HIS C 3 33 ? 30.445 30.52 6.706 1 41.87 34 HIS C N 1
ATOM 1592 C CA A HIS C 3 33 ? 30.729 31.899 6.309 0.5 41.6 34 HIS C CA 1
ATOM 1593 C CA B HIS C 3 33 ? 30.721 31.907 6.305 0.5 41.97 34 HIS C CA 1
ATOM 1594 C C . HIS C 3 33 ? 30.881 31.936 4.775 1 41.53 34 HIS C C 1
ATOM 1595 O O . HIS C 3 33 ? 31.419 30.992 4.187 1 41.69 34 HIS C O 1
ATOM 1608 N N . GLY C 3 34 ? 30.375 32.987 4.144 1 40.28 35 GLY C N 1
ATOM 1609 C CA . GLY C 3 34 ? 30.443 33.1 2.691 1 39.15 35 GLY C CA 1
ATOM 1610 C C . GLY C 3 34 ? 29.261 32.491 1.958 1 37.62 35 GLY C C 1
ATOM 1611 O O . GLY C 3 34 ? 29.284 32.407 0.734 1 37.41 35 GLY C O 1
ATOM 1612 N N . TRP C 3 35 ? 28.22 32.064 2.701 1 36.62 36 TRP C N 1
ATOM 1613 C CA . TRP C 3 35 ? 26.981 31.492 2.171 1 36.41 36 TRP C CA 1
ATOM 1614 C C . TRP C 3 35 ? 25.795 32.304 2.707 1 37.23 36 TRP C C 1
ATOM 1615 O O . TRP C 3 35 ? 25.796 32.696 3.879 1 37.54 36 TRP C O 1
ATOM 1626 N N . ILE C 3 36 ? 24.787 32.569 1.864 1 37.67 37 ILE C N 1
ATOM 1627 C CA . ILE C 3 36 ? 23.623 33.343 2.307 1 38.24 37 ILE C CA 1
ATOM 1628 C C . ILE C 3 36 ? 22.72 32.448 3.121 1 39.35 37 ILE C C 1
ATOM 1629 O O . ILE C 3 36 ? 22.063 31.567 2.564 1 39.4 37 ILE C O 1
ATOM 1634 N N . VAL C 3 37 ? 22.69 32.656 4.445 1 40.12 38 VAL C N 1
ATOM 1635 C CA . VAL C 3 37 ? 21.917 31.781 5.313 1 41.62 38 VAL C CA 1
ATOM 1636 C C . VAL C 3 37 ? 21.321 32.501 6.543 1 43.19 38 VAL C C 1
ATOM 1637 O O . VAL C 3 37 ? 21.871 33.494 7.023 1 43.68 38 VAL C O 1
ATOM 1641 N N . ASP C 3 38 ? 20.19 32.002 7.047 1 43.79 39 ASP C N 1
ATOM 1642 C CA . ASP C 3 38 ? 19.567 32.562 8.248 1 44.78 39 ASP C CA 1
ATOM 1643 C C . ASP C 3 38 ? 19.348 31.472 9.325 1 45.21 39 ASP C C 1
ATOM 1644 O O . ASP C 3 38 ? 19.372 30.283 9.007 1 45.51 39 ASP C O 1
ATOM 1649 N N . ASP C 3 39 ? 19.121 31.882 10.584 1 45.06 40 ASP C N 1
ATOM 1650 C CA . ASP C 3 39 ? 18.929 30.979 11.719 1 45.36 40 ASP C CA 1
ATOM 1651 C C . ASP C 3 39 ? 17.868 29.911 11.507 1 44.83 40 ASP C C 1
ATOM 1652 O O . ASP C 3 39 ? 18.008 28.832 12.062 1 45.38 40 ASP C O 1
ATOM 1657 N N . THR C 3 40 ? 16.824 30.188 10.719 1 43.73 41 THR C N 1
ATOM 1658 C CA . THR C 3 40 ? 15.776 29.208 10.418 1 43.22 41 THR C CA 1
ATOM 1659 C C . THR C 3 40 ? 16.312 28.063 9.527 1 42.26 41 THR C C 1
ATOM 1660 O O . THR C 3 40 ? 16.153 26.89 9.869 1 42.38 41 THR C O 1
ATOM 1664 N N . LEU C 3 41 ? 16.96 28.416 8.396 1 40.98 42 LEU C N 1
ATOM 1665 C CA . LEU C 3 41 ? 17.556 27.489 7.444 1 40.22 42 LEU C CA 1
ATOM 1666 C C . LEU C 3 41 ? 18.695 26.682 8.114 1 39.07 42 LEU C C 1
ATOM 1667 O O . LEU C 3 41 ? 18.849 25.495 7.836 1 38.55 42 LEU C O 1
ATOM 1672 N N . LEU C 3 42 ? 19.472 27.335 9.004 1 38.44 43 LEU C N 1
ATOM 1673 C CA . LEU C 3 42 ? 20.599 26.731 9.726 1 38.46 43 LEU C CA 1
ATOM 1674 C C . LEU C 3 42 ? 20.157 25.726 10.768 1 38.53 43 LEU C C 1
ATOM 1675 O O . LEU C 3 42 ? 20.898 24.79 11.05 1 38.79 43 LEU C O 1
ATOM 1680 N N . GLU C 3 43 ? 18.987 25.962 11.381 1 38.05 44 GLU C N 1
ATOM 1681 C CA . GLU C 3 43 ? 18.353 25.096 12.379 1 38.1 44 GLU C CA 1
ATOM 1682 C C . GLU C 3 43 ? 17.775 23.855 11.716 1 37.1 44 GLU C C 1
ATOM 1683 O O . GLU C 3 43 ? 17.704 22.813 12.348 1 37.86 44 GLU C O 1
ATOM 1689 N N . THR C 3 44 ? 17.289 23.992 10.48 1 35.58 45 THR C N 1
ATOM 1690 C CA . THR C 3 44 ? 16.717 22.923 9.69 1 34.67 45 THR C CA 1
ATOM 1691 C C . THR C 3 44 ? 17.821 21.964 9.283 1 33.36 45 THR C C 1
ATOM 1692 O O . THR C 3 44 ? 17.603 20.752 9.334 1 33.56 45 THR C O 1
ATOM 1696 N N . LEU C 3 45 ? 18.992 22.496 8.848 1 31.96 46 LEU C N 1
ATOM 1697 C CA . LEU C 3 45 ? 20.117 21.669 8.423 1 31.92 46 LEU C CA 1
ATOM 1698 C C . LEU C 3 45 ? 20.665 20.937 9.663 1 33.34 46 LEU C C 1
ATOM 1699 O O . LEU C 3 45 ? 20.771 19.708 9.638 1 33.36 46 LEU C O 1
ATOM 1704 N N . ALA C 3 46 ? 20.921 21.69 10.774 1 33.74 47 ALA C N 1
ATOM 1705 C CA . ALA C 3 46 ? 21.418 21.15 12.034 1 34.55 47 ALA C CA 1
ATOM 1706 C C . ALA C 3 46 ? 20.535 20.045 12.575 1 35.77 47 ALA C C 1
ATOM 1707 O O . ALA C 3 46 ? 21.055 18.991 12.956 1 36.51 47 ALA C O 1
ATOM 1709 N N . TYR C 3 47 ? 19.202 20.249 12.587 1 35.61 48 TYR C N 1
ATOM 1710 C CA . TYR C 3 47 ? 18.296 19.234 13.102 1 35.74 48 TYR C CA 1
ATOM 1711 C C . TYR C 3 47 ? 18.402 17.925 12.303 1 35.45 48 TYR C C 1
ATOM 1712 O O . TYR C 3 47 ? 18.685 16.881 12.887 1 35.9 48 TYR C O 1
ATOM 1721 N N . LYS C 3 48 ? 18.236 17.998 10.977 1 34.67 49 LYS C N 1
ATOM 1722 C CA . LYS C 3 48 ? 18.288 16.848 10.078 1 34.73 49 LYS C CA 1
ATOM 1723 C C . LYS C 3 48 ? 19.663 16.156 10.06 1 34.64 49 LYS C C 1
ATOM 1724 O O . LYS C 3 48 ? 19.721 14.929 9.93 1 35 49 LYS C O 1
ATOM 1730 N N . VAL C 3 49 ? 20.752 16.911 10.222 1 34.34 50 VAL C N 1
ATOM 1731 C CA . VAL C 3 49 ? 22.096 16.315 10.24 1 35.22 50 VAL C CA 1
ATOM 1732 C C . VAL C 3 49 ? 22.288 15.453 11.512 1 35.81 50 VAL C C 1
ATOM 1733 O O . VAL C 3 49 ? 22.83 14.355 11.439 1 36.51 50 VAL C O 1
ATOM 1737 N N . ASN C 3 50 ? 21.76 15.924 12.633 1 35.48 51 ASN C N 1
ATOM 1738 C CA . ASN C 3 50 ? 21.799 15.255 13.92 1 35.73 51 ASN C CA 1
ATOM 1739 C C . ASN C 3 50 ? 20.929 13.994 13.972 1 36.22 51 ASN C C 1
ATOM 1740 O O . ASN C 3 50 ? 21.223 13.095 14.756 1 35.92 51 ASN C O 1
ATOM 1745 N N . THR C 3 51 ? 19.882 13.911 13.138 1 36.95 52 THR C N 1
ATOM 1746 C CA . THR C 3 51 ? 19.039 12.709 13.101 1 38.23 52 THR C CA 1
ATOM 1747 C C . THR C 3 51 ? 19.671 11.585 12.29 1 39.1 52 THR C C 1
ATOM 1748 O O . THR C 3 51 ? 19.307 10.438 12.506 1 40.27 52 THR C O 1
ATOM 1752 N N . LEU C 3 52 ? 20.59 11.884 11.36 1 38.76 53 LEU C N 1
ATOM 1753 C CA . LEU C 3 52 ? 21.225 10.835 10.567 1 39.59 53 LEU C CA 1
ATOM 1754 C C . LEU C 3 52 ? 22.291 10.032 11.361 1 40.93 53 LEU C C 1
ATOM 1755 O O . LEU C 3 52 ? 22.623 8.905 10.969 1 40.92 53 LEU C O 1
ATOM 1760 N N . GLU C 3 53 ? 22.788 10.61 12.482 1 41.63 54 GLU C N 1
ATOM 1761 C CA . GLU C 3 53 ? 23.818 10.072 13.382 1 42.84 54 GLU C CA 1
ATOM 1762 C C . GLU C 3 53 ? 25.03 9.602 12.576 1 42.82 54 GLU C C 1
ATOM 1763 O O . GLU C 3 53 ? 25.157 8.431 12.21 1 43.2 54 GLU C O 1
ATOM 1769 N N . LEU C 3 54 ? 25.853 10.576 12.197 1 42.03 55 LEU C N 1
ATOM 1770 C CA . LEU C 3 54 ? 27.043 10.4 11.373 1 41.39 55 LEU C CA 1
ATOM 1771 C C . LEU C 3 54 ? 28.349 10.526 12.143 1 41.33 55 LEU C C 1
ATOM 1772 O O . LEU C 3 54 ? 29.408 10.351 11.553 1 41.57 55 LEU C O 1
ATOM 1777 N N . LYS C 3 55 ? 28.273 10.869 13.433 1 41.39 56 LYS C N 1
ATOM 1778 C CA . LYS C 3 55 ? 29.331 11.115 14.402 1 41.97 56 LYS C CA 1
ATOM 1779 C C . LYS C 3 55 ? 30.5 10.12 14.379 1 42.4 56 LYS C C 1
ATOM 1780 O O . LYS C 3 55 ? 31.637 10.512 14.633 1 43.15 56 LYS C O 1
ATOM 1786 N N . ASP C 3 56 ? 30.231 8.841 14.1 1 41.91 57 ASP C N 1
ATOM 1787 C CA . ASP C 3 56 ? 31.264 7.804 14.13 1 41.86 57 ASP C CA 1
ATOM 1788 C C . ASP C 3 56 ? 32.023 7.638 12.837 1 41.91 57 ASP C C 1
ATOM 1789 O O . ASP C 3 56 ? 33.216 7.315 12.856 1 42.27 57 ASP C O 1
ATOM 1794 N N . TYR C 3 57 ? 31.313 7.792 11.714 1 41.04 58 TYR C N 1
ATOM 1795 C CA . TYR C 3 57 ? 31.838 7.588 10.366 1 40.13 58 TYR C CA 1
ATOM 1796 C C . TYR C 3 57 ? 32.909 8.62 9.929 1 38.13 58 TYR C C 1
ATOM 1797 O O . TYR C 3 57 ? 33.114 9.64 10.584 1 37.22 58 TYR C O 1
ATOM 1806 N N . GLY C 3 58 ? 33.648 8.266 8.882 1 37.5 59 GLY C N 1
ATOM 1807 C CA . GLY C 3 58 ? 34.704 9.101 8.315 1 37.14 59 GLY C CA 1
ATOM 1808 C C . GLY C 3 58 ? 34.174 10.045 7.252 1 36.68 59 GLY C C 1
ATOM 1809 O O . GLY C 3 58 ? 33.07 9.857 6.747 1 36.41 59 GLY C O 1
ATOM 1810 N N . GLU C 3 59 ? 34.963 11.052 6.887 1 36.58 60 GLU C N 1
ATOM 1811 C CA . GLU C 3 59 ? 34.558 12.086 5.945 1 37.11 60 GLU C CA 1
ATOM 1812 C C . GLU C 3 59 ? 33.966 11.59 4.612 1 37.73 60 GLU C C 1
ATOM 1813 O O . GLU C 3 59 ? 32.909 12.104 4.193 1 38.36 60 GLU C O 1
ATOM 1819 N N . HIS C 3 60 ? 34.605 10.604 3.957 1 36.84 61 HIS C N 1
ATOM 1820 C CA . HIS C 3 60 ? 34.075 10.11 2.683 1 36.76 61 HIS C CA 1
ATOM 1821 C C . HIS C 3 60 ? 32.734 9.398 2.845 1 36.68 61 HIS C C 1
ATOM 1822 O O . HIS C 3 60 ? 31.868 9.501 1.978 1 36.63 61 HIS C O 1
ATOM 1829 N N . VAL C 3 61 ? 32.553 8.704 3.964 1 36.58 62 VAL C N 1
ATOM 1830 C CA . VAL C 3 61 ? 31.318 7.973 4.247 1 36.89 62 VAL C CA 1
ATOM 1831 C C . VAL C 3 61 ? 30.178 8.95 4.593 1 36.48 62 VAL C C 1
ATOM 1832 O O . VAL C 3 61 ? 29.043 8.731 4.175 1 36.66 62 VAL C O 1
ATOM 1836 N N . ILE C 3 62 ? 30.496 10.058 5.29 1 35.96 63 ILE C N 1
ATOM 1837 C CA . ILE C 3 62 ? 29.544 11.118 5.609 1 36.49 63 ILE C CA 1
ATOM 1838 C C . ILE C 3 62 ? 29.039 11.728 4.302 1 36.61 63 ILE C C 1
ATOM 1839 O O . ILE C 3 62 ? 27.829 11.831 4.128 1 36.96 63 ILE C O 1
ATOM 1844 N N . GLU C 3 63 ? 29.953 11.986 3.332 1 36.36 64 GLU C N 1
ATOM 1845 C CA . GLU C 3 63 ? 29.624 12.51 2 1 36.86 64 GLU C CA 1
ATOM 1846 C C . GLU C 3 63 ? 28.629 11.609 1.317 1 37.49 64 GLU C C 1
ATOM 1847 O O . GLU C 3 63 ? 27.601 12.081 0.829 1 38.37 64 GLU C O 1
ATOM 1853 N N . ARG C 3 64 ? 28.891 10.305 1.353 1 37.17 65 ARG C N 1
ATOM 1854 C CA . ARG C 3 64 ? 28.028 9.289 0.778 1 37.64 65 ARG C CA 1
ATOM 1855 C C . ARG C 3 64 ? 26.62 9.293 1.426 1 37.58 65 ARG C C 1
ATOM 1856 O O . ARG C 3 64 ? 25.624 9.333 0.717 1 37.33 65 ARG C O 1
ATOM 1864 N N . LYS C 3 65 ? 26.543 9.314 2.76 1 37.94 66 LYS C N 1
ATOM 1865 C CA . LYS C 3 65 ? 25.274 9.303 3.496 1 38.62 66 LYS C CA 1
ATOM 1866 C C . LYS C 3 65 ? 24.451 10.599 3.351 1 39.19 66 LYS C C 1
ATOM 1867 O O . LYS C 3 65 ? 23.225 10.555 3.445 1 39.4 66 LYS C O 1
ATOM 1873 N N . LEU C 3 66 ? 25.116 11.744 3.145 1 38.84 67 LEU C N 1
ATOM 1874 C CA . LEU C 3 66 ? 24.406 13.002 2.941 1 38.76 67 LEU C CA 1
ATOM 1875 C C . LEU C 3 66 ? 23.72 12.934 1.566 1 39.67 67 LEU C C 1
ATOM 1876 O O . LEU C 3 66 ? 22.537 13.264 1.459 1 40.1 67 LEU C O 1
ATOM 1881 N N . ASN C 3 67 ? 24.434 12.42 0.543 1 39.56 68 ASN C N 1
ATOM 1882 C CA . ASN C 3 67 ? 23.9 12.214 -0.81 1 39.62 68 ASN C CA 1
ATOM 1883 C C . ASN C 3 67 ? 22.698 11.282 -0.798 1 40.7 68 ASN C C 1
ATOM 1884 O O . ASN C 3 67 ? 21.76 11.481 -1.561 1 41.68 68 ASN C O 1
ATOM 1889 N N . GLU C 3 68 ? 22.725 10.263 0.058 1 40.48 69 GLU C N 1
ATOM 1890 C CA . GLU C 3 68 ? 21.634 9.293 0.172 1 40.43 69 GLU C CA 1
ATOM 1891 C C . GLU C 3 68 ? 20.354 9.831 0.814 1 40.29 69 GLU C C 1
ATOM 1892 O O . GLU C 3 68 ? 19.346 9.125 0.854 1 40.6 69 GLU C O 1
ATOM 1898 N N . SER C 3 69 ? 20.396 11.059 1.33 1 39.88 70 SER C N 1
ATOM 1899 C CA . SER C 3 69 ? 19.264 11.7 1.977 1 39.8 70 SER C CA 1
ATOM 1900 C C . SER C 3 69 ? 18.627 12.766 1.063 1 39.05 70 SER C C 1
ATOM 1901 O O . SER C 3 69 ? 19.228 13.812 0.834 1 38.46 70 SER C O 1
ATOM 1904 N N . SER C 3 70 ? 17.397 12.51 0.57 1 38.77 71 SER C N 1
ATOM 1905 C CA . SER C 3 70 ? 16.668 13.483 -0.262 1 38.49 71 SER C CA 1
ATOM 1906 C C . SER C 3 70 ? 16.372 14.743 0.535 1 37.75 71 SER C C 1
ATOM 1907 O O . SER C 3 70 ? 16.551 15.844 0.042 1 38.02 71 SER C O 1
ATOM 1910 N N . GLU C 3 71 ? 15.988 14.572 1.79 1 37.5 72 GLU C N 1
ATOM 1911 C CA . GLU C 3 71 ? 15.684 15.614 2.767 1 37.6 72 GLU C CA 1
ATOM 1912 C C . GLU C 3 71 ? 16.862 16.634 2.913 1 37.86 72 GLU C C 1
ATOM 1913 O O . GLU C 3 71 ? 16.626 17.842 2.967 1 38.25 72 GLU C O 1
ATOM 1919 N N . ILE C 3 72 ? 18.126 16.143 2.914 1 37.63 73 ILE C N 1
ATOM 1920 C CA . ILE C 3 72 ? 19.358 16.944 2.983 1 37.21 73 ILE C CA 1
ATOM 1921 C C . ILE C 3 72 ? 19.591 17.682 1.672 1 36.82 73 ILE C C 1
ATOM 1922 O O . ILE C 3 72 ? 19.976 18.852 1.68 1 36.48 73 ILE C O 1
ATOM 1927 N N . GLN C 3 73 ? 19.37 16.998 0.548 1 37.13 74 GLN C N 1
ATOM 1928 C CA . GLN C 3 73 ? 19.517 17.583 -0.786 1 37.98 74 GLN C CA 1
ATOM 1929 C C . GLN C 3 73 ? 18.5 18.719 -1.04 1 38.64 74 GLN C C 1
ATOM 1930 O O . GLN C 3 73 ? 18.778 19.635 -1.816 1 39.05 74 GLN C O 1
ATOM 1936 N N . GLN C 3 74 ? 17.359 18.692 -0.336 1 38.68 75 GLN C N 1
ATOM 1937 C CA . GLN C 3 74 ? 16.354 19.741 -0.411 1 39.56 75 GLN C CA 1
ATOM 1938 C C . GLN C 3 74 ? 16.857 21.028 0.255 1 38.66 75 GLN C C 1
ATOM 1939 O O . GLN C 3 74 ? 16.715 22.1 -0.325 1 39.36 75 GLN C O 1
ATOM 1945 N N . ILE C 3 75 ? 17.433 20.928 1.463 1 36.95 76 ILE C N 1
ATOM 1946 C CA . ILE C 3 75 ? 17.951 22.077 2.196 1 36.23 76 ILE C CA 1
ATOM 1947 C C . ILE C 3 75 ? 19.17 22.672 1.491 1 35.99 76 ILE C C 1
ATOM 1948 O O . ILE C 3 75 ? 19.306 23.893 1.414 1 35.99 76 ILE C O 1
ATOM 1953 N N . LEU C 3 76 ? 20.066 21.811 0.984 1 35.69 77 LEU C N 1
ATOM 1954 C CA . LEU C 3 76 ? 21.284 22.263 0.323 1 35.36 77 LEU C CA 1
ATOM 1955 C C . LEU C 3 76 ? 20.998 23.125 -0.876 1 35.61 77 LEU C C 1
ATOM 1956 O O . LEU C 3 76 ? 21.708 24.1 -1.093 1 35.87 77 LEU C O 1
ATOM 1961 N N . LYS C 3 77 ? 19.951 22.799 -1.637 1 35.73 78 LYS C N 1
ATOM 1962 C CA . LYS C 3 77 ? 19.548 23.576 -2.821 1 36.34 78 LYS C CA 1
ATOM 1963 C C . LYS C 3 77 ? 19.227 25.04 -2.513 1 36.49 78 LYS C C 1
ATOM 1964 O O . LYS C 3 77 ? 19.315 25.874 -3.396 1 37.04 78 LYS C O 1
ATOM 1970 N N . LEU C 3 78 ? 18.894 25.349 -1.252 1 36.23 79 LEU C N 1
ATOM 1971 C CA . LEU C 3 78 ? 18.534 26.678 -0.76 1 36.04 79 LEU C CA 1
ATOM 1972 C C . LEU C 3 78 ? 19.709 27.465 -0.164 1 36.64 79 LEU C C 1
ATOM 1973 O O . LEU C 3 78 ? 19.519 28.609 0.249 1 37.07 79 LEU C O 1
ATOM 1978 N N . ILE C 3 79 ? 20.903 26.854 -0.073 1 36.66 80 ILE C N 1
ATOM 1979 C CA . ILE C 3 79 ? 22.106 27.488 0.471 1 36.7 80 ILE C CA 1
ATOM 1980 C C . ILE C 3 79 ? 23.017 27.876 -0.683 1 37.34 80 ILE C C 1
ATOM 1981 O O . ILE C 3 79 ? 23.75 27.05 -1.232 1 37.55 80 ILE C O 1
ATOM 1986 N N . GLN C 3 80 ? 22.976 29.148 -1.046 1 37.5 81 GLN C N 1
ATOM 1987 C CA . GLN C 3 80 ? 23.737 29.657 -2.175 1 38.07 81 GLN C CA 1
ATOM 1988 C C . GLN C 3 80 ? 24.874 30.556 -1.72 1 37.82 81 GLN C C 1
ATO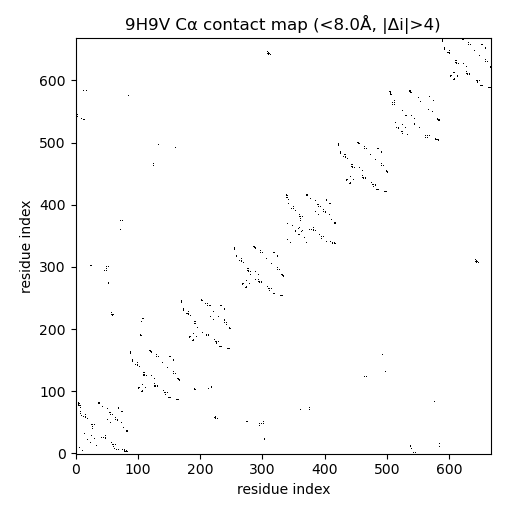M 1989 O O . GLN C 3 80 ? 24.823 31.127 -0.624 1 37.63 81 GLN C O 1
ATOM 1995 N N . PRO C 3 81 ? 25.952 30.668 -2.52 1 37.93 82 PRO C N 1
ATOM 1996 C CA . PRO C 3 81 ? 27.087 31.496 -2.081 1 38.5 82 PRO C CA 1
ATOM 1997 C C . PRO C 3 81 ? 26.89 32.979 -2.318 1 40.17 82 PRO C C 1
ATOM 1998 O O . PRO C 3 81 ? 26.104 33.382 -3.181 1 40.38 82 PRO C O 1
ATOM 2002 N N . GLU C 3 82 ? 27.651 33.794 -1.587 1 41.1 83 GLU C N 1
ATOM 2003 C CA . GLU C 3 82 ? 27.64 35.227 -1.808 1 42.31 83 GLU C CA 1
ATOM 2004 C C . GLU C 3 82 ? 28.304 35.499 -3.177 1 44.55 83 GLU C C 1
ATOM 2005 O O . GLU C 3 82 ? 29.213 34.776 -3.585 1 44.52 83 GLU C O 1
ATOM 2011 N N . GLN C 3 83 ? 27.838 36.524 -3.898 1 46.34 84 GLN C N 1
ATOM 2012 C CA . GLN C 3 83 ? 28.41 36.881 -5.195 1 48.58 84 GLN C CA 1
ATOM 2013 C C . GLN C 3 83 ? 29.879 37.262 -5.016 1 50.77 84 GLN C C 1
ATOM 2014 O O . GLN C 3 83 ? 30.219 37.897 -4.011 1 50.85 84 GLN C O 1
ATOM 2020 N N . ASN C 3 84 ? 30.741 36.781 -5.925 1 52.37 85 ASN C N 1
ATOM 2021 C CA . ASN C 3 84 ? 32.182 37.033 -5.916 1 54.7 85 ASN C CA 1
ATOM 2022 C C . ASN C 3 84 ? 32.876 36.304 -7.092 1 56.1 85 ASN C C 1
ATOM 2023 O O . ASN C 3 84 ? 32.265 35.484 -7.793 1 56.56 85 ASN C O 1
ATOM 2028 N N . GLY D 4 1 ? 47.881 -35.067 -11.476 1 66.42 1 GLY D N 1
ATOM 2029 C CA . GLY D 4 1 ? 49.222 -35.256 -10.935 1 66.96 1 GLY D CA 1
ATOM 2030 C C . GLY D 4 1 ? 49.259 -35.422 -9.426 1 67.23 1 GLY D C 1
ATOM 2031 O O . GLY D 4 1 ? 49.903 -36.346 -8.92 1 67.51 1 GLY D O 1
ATOM 2032 N N . MET D 4 2 ? 48.572 -34.52 -8.694 1 66.87 2 MET D N 1
ATOM 2033 C CA . MET D 4 2 ? 48.513 -34.528 -7.224 1 66.92 2 MET D CA 1
ATOM 2034 C C . MET D 4 2 ? 47.204 -33.892 -6.699 1 65.42 2 MET D C 1
ATOM 2035 O O . MET D 4 2 ? 46.577 -33.093 -7.408 1 65.77 2 MET D O 1
ATOM 2040 N N . ASP D 4 3 ? 46.804 -34.225 -5.454 1 63.39 3 ASP D N 1
ATOM 2041 C CA . ASP D 4 3 ? 45.596 -33.633 -4.887 1 62 3 ASP D CA 1
ATOM 2042 C C . ASP D 4 3 ? 45.915 -32.589 -3.811 1 59.84 3 ASP D C 1
ATOM 2043 O O . ASP D 4 3 ? 46.553 -32.862 -2.799 1 59.93 3 ASP D O 1
ATOM 2048 N N . PHE D 4 4 ? 45.488 -31.372 -4.084 1 57.67 4 PHE D N 1
ATOM 2049 C CA . PHE D 4 4 ? 45.655 -30.218 -3.216 1 55.83 4 PHE D CA 1
ATOM 2050 C C . PHE D 4 4 ? 44.498 -29.239 -3.451 1 52.6 4 PHE D C 1
ATOM 2051 O O . PHE D 4 4 ? 43.77 -29.357 -4.444 1 52.27 4 PHE D O 1
ATOM 2059 N N . LEU D 4 5 ? 44.329 -28.278 -2.545 1 50.16 5 LEU D N 1
ATOM 2060 C CA . LEU D 4 5 ? 43.27 -27.285 -2.667 1 48.33 5 LEU D CA 1
ATOM 2061 C C . LEU D 4 5 ? 43.473 -26.416 -3.911 1 46.03 5 LEU D C 1
ATOM 2062 O O . LEU D 4 5 ? 44.607 -26.16 -4.312 1 46.41 5 LEU D O 1
ATOM 2067 N N . THR D 4 6 ? 42.378 -26.026 -4.568 1 43.48 6 THR D N 1
ATOM 2068 C CA . THR D 4 6 ? 42.437 -25.206 -5.775 1 41.3 6 THR D CA 1
ATOM 2069 C C . THR D 4 6 ? 41.802 -23.826 -5.551 1 39.29 6 THR D C 1
ATOM 2070 O O . THR D 4 6 ? 41.072 -23.632 -4.579 1 38.67 6 THR D O 1
ATOM 2074 N N . SER D 4 7 ? 42.072 -22.871 -6.468 1 38.31 7 SER D N 1
ATOM 2075 C CA . SER D 4 7 ? 41.498 -21.53 -6.433 1 38.07 7 SER D CA 1
ATOM 2076 C C . SER D 4 7 ? 39.986 -21.617 -6.575 1 37.58 7 SER D C 1
ATOM 2077 O O . SER D 4 7 ? 39.269 -20.882 -5.897 1 37.64 7 SER D O 1
ATOM 2080 N N . THR D 4 8 ? 39.496 -22.52 -7.465 1 36.64 8 THR D N 1
ATOM 2081 C CA . THR D 4 8 ? 38.068 -22.694 -7.715 1 35.7 8 THR D CA 1
ATOM 2082 C C . THR D 4 8 ? 37.317 -23.193 -6.473 1 33.83 8 THR D C 1
ATOM 2083 O O . THR D 4 8 ? 36.258 -22.661 -6.173 1 33.56 8 THR D O 1
ATOM 2087 N N . LEU D 4 9 ? 37.86 -24.174 -5.741 1 32.56 9 LEU D N 1
ATOM 2088 C CA . LEU D 4 9 ? 37.203 -24.679 -4.532 1 31.9 9 LEU D CA 1
ATOM 2089 C C . LEU D 4 9 ? 37.295 -23.69 -3.386 1 32.18 9 LEU D C 1
ATOM 2090 O O . LEU D 4 9 ? 36.369 -23.61 -2.574 1 32.32 9 LEU D O 1
ATOM 2095 N N . LEU D 4 10 ? 38.4 -22.91 -3.331 1 31.91 10 LEU D N 1
ATOM 2096 C CA . LEU D 4 10 ? 38.558 -21.878 -2.323 1 32.34 10 LEU D CA 1
ATOM 2097 C C . LEU D 4 10 ? 37.553 -20.767 -2.577 1 33.05 10 LEU D C 1
ATOM 2098 O O . LEU D 4 10 ? 36.876 -20.347 -1.647 1 33.56 10 LEU D O 1
ATOM 2103 N N . SER D 4 11 ? 37.383 -20.354 -3.836 1 33.27 11 SER D N 1
ATOM 2104 C CA . SER D 4 11 ? 36.417 -19.315 -4.176 1 34.52 11 SER D CA 1
ATOM 2105 C C . SER D 4 11 ? 35.004 -19.667 -3.779 1 34.69 11 SER D C 1
ATOM 2106 O O . SER D 4 11 ? 34.277 -18.79 -3.326 1 34.78 11 SER D O 1
ATOM 2109 N N . GLY D 4 12 ? 34.654 -20.95 -3.848 1 34.42 12 GLY D N 1
ATOM 2110 C CA . GLY D 4 12 ? 33.349 -21.402 -3.384 1 34.47 12 GLY D CA 1
ATOM 2111 C C . GLY D 4 12 ? 33.183 -21.301 -1.877 1 34.03 12 GLY D C 1
ATOM 2112 O O . GLY D 4 12 ? 32.112 -20.95 -1.398 1 35.09 12 GLY D O 1
ATOM 2113 N N . ILE D 4 13 ? 34.231 -21.607 -1.117 1 32.92 13 ILE D N 1
ATOM 2114 C CA . ILE D 4 13 ? 34.231 -21.52 0.355 1 32.09 13 ILE D CA 1
ATOM 2115 C C . ILE D 4 13 ? 34.193 -20.045 0.809 1 31.06 13 ILE D C 1
ATOM 2116 O O . ILE D 4 13 ? 33.528 -19.713 1.79 1 30.29 13 ILE D O 1
ATOM 2121 N N . LEU D 4 14 ? 34.945 -19.18 0.117 1 30.67 14 LEU D N 1
ATOM 2122 C CA . LEU D 4 14 ? 34.966 -17.764 0.457 1 31.36 14 LEU D CA 1
ATOM 2123 C C . LEU D 4 14 ? 33.604 -17.132 0.141 1 32.42 14 LEU D C 1
ATOM 2124 O O . LEU D 4 14 ? 33.105 -16.35 0.952 1 32.43 14 LEU D O 1
ATOM 2129 N N . TYR D 4 15 ? 32.973 -17.534 -0.989 1 32.92 15 TYR D N 1
ATOM 2130 C CA . TYR D 4 15 ? 31.663 -17.014 -1.39 1 34.27 15 TYR D CA 1
ATOM 2131 C C . TYR D 4 15 ? 30.594 -17.39 -0.396 1 34.79 15 TYR D C 1
ATOM 2132 O O . TYR D 4 15 ? 29.71 -16.586 -0.115 1 34.91 15 TYR D O 1
ATOM 2141 N N . ASP D 4 16 ? 30.653 -18.613 0.115 1 34.93 16 ASP D N 1
ATOM 2142 C CA . ASP D 4 16 ? 29.683 -19.051 1.105 1 35.73 16 ASP D CA 1
ATOM 2143 C C . ASP D 4 16 ? 29.766 -18.205 2.402 1 36.15 16 ASP D C 1
ATOM 2144 O O . ASP D 4 16 ? 28.751 -18.016 3.071 1 36.34 16 ASP D O 1
ATOM 2149 N N . GLY D 4 17 ? 30.965 -17.712 2.728 1 35.79 17 GLY D N 1
ATOM 2150 C CA . GLY D 4 17 ? 31.203 -16.864 3.884 1 35.88 17 GLY D CA 1
ATOM 2151 C C . GLY D 4 17 ? 30.589 -15.505 3.668 1 36.24 17 GLY D C 1
ATOM 2152 O O . GLY D 4 17 ? 29.753 -15.066 4.456 1 36.41 17 GLY D O 1
ATOM 2153 N N . PHE D 4 18 ? 30.945 -14.862 2.555 1 36.61 18 PHE D N 1
ATOM 2154 C CA . PHE D 4 18 ? 30.426 -13.562 2.155 1 37.84 18 PHE D CA 1
ATOM 2155 C C . PHE D 4 18 ? 28.894 -13.563 2.092 1 39.91 18 PHE D C 1
ATOM 2156 O O . PHE D 4 18 ? 28.262 -12.655 2.631 1 40.36 18 PHE D O 1
ATOM 2164 N N . LYS D 4 19 ? 28.3 -14.618 1.492 1 40.84 19 LYS D N 1
ATOM 2165 C CA . LYS D 4 19 ? 26.857 -14.77 1.333 1 41.47 19 LYS D CA 1
ATOM 2166 C C . LYS D 4 19 ? 26.119 -14.726 2.663 1 42.11 19 LYS D C 1
ATOM 2167 O O . LYS D 4 19 ? 25.062 -14.114 2.754 1 42.62 19 LYS D O 1
ATOM 2173 N N . ASN D 4 20 ? 26.668 -15.358 3.69 1 42.29 20 ASN D N 1
ATOM 2174 C CA . ASN D 4 20 ? 26.028 -15.399 4.999 1 43.12 20 ASN D CA 1
ATOM 2175 C C . ASN D 4 20 ? 26.533 -14.326 5.985 1 43.45 20 ASN D C 1
ATOM 2176 O O . ASN D 4 20 ? 26.268 -14.433 7.178 1 43.47 20 ASN D O 1
ATOM 2181 N N . GLY D 4 21 ? 27.209 -13.294 5.476 1 43.57 21 GLY D N 1
ATOM 2182 C CA . GLY D 4 21 ? 27.761 -12.209 6.283 1 44.25 21 GLY D CA 1
ATOM 2183 C C . GLY D 4 21 ? 28.727 -12.714 7.335 1 45.04 21 GLY D C 1
ATOM 2184 O O . GLY D 4 21 ? 28.613 -12.378 8.517 1 45.93 21 GLY D O 1
ATOM 2185 N N . VAL D 4 22 ? 29.647 -13.583 6.924 1 44.4 22 VAL D N 1
ATOM 2186 C CA . VAL D 4 22 ? 30.601 -14.184 7.842 1 43.99 22 VAL D CA 1
ATOM 2187 C C . VAL D 4 22 ? 31.988 -13.653 7.549 1 43.72 22 VAL D C 1
ATOM 2188 O O . VAL D 4 22 ? 32.379 -13.549 6.388 1 44.16 22 VAL D O 1
ATOM 2192 N N . ALA D 4 23 ? 32.72 -13.278 8.602 1 42.72 23 ALA D N 1
ATOM 2193 C CA . ALA D 4 23 ? 34.078 -12.779 8.486 1 41.94 23 ALA D CA 1
ATOM 2194 C C . ALA D 4 23 ? 35.022 -13.941 8.154 1 40.77 23 ALA D C 1
ATOM 2195 O O . ALA D 4 23 ? 34.87 -15.031 8.715 1 40.69 23 ALA D O 1
ATOM 2197 N N . ILE D 4 24 ? 35.976 -13.718 7.229 1 39.41 24 ILE D N 1
ATOM 2198 C CA . ILE D 4 24 ? 36.937 -14.74 6.866 1 38.96 24 ILE D CA 1
ATOM 2199 C C . ILE D 4 24 ? 38.049 -14.658 7.886 1 39.32 24 ILE D C 1
ATOM 2200 O O . ILE D 4 24 ? 38.893 -13.763 7.826 1 39.28 24 ILE D O 1
ATOM 2205 N N . THR D 4 25 ? 38.023 -15.558 8.853 1 39.65 25 THR D N 1
ATOM 2206 C CA . THR D 4 25 ? 39.029 -15.633 9.904 1 40.48 25 THR D CA 1
ATOM 2207 C C . THR D 4 25 ? 39.813 -16.974 9.806 1 41.13 25 THR D C 1
ATOM 2208 O O . THR D 4 25 ? 39.519 -17.813 8.944 1 41.11 25 THR D O 1
ATOM 2212 N N . THR D 4 26 ? 40.809 -17.189 10.688 1 41.18 26 THR D N 1
ATOM 2213 C CA . THR D 4 26 ? 41.557 -18.446 10.745 1 41.39 26 THR D CA 1
ATOM 2214 C C . THR D 4 26 ? 40.572 -19.606 11.031 1 40.83 26 THR D C 1
ATOM 2215 O O . THR D 4 26 ? 40.576 -20.604 10.316 1 40.93 26 THR D O 1
ATOM 2219 N N . GLY D 4 27 ? 39.692 -19.402 12.011 1 40.12 27 GLY D N 1
ATOM 2220 C CA . GLY D 4 27 ? 38.7 -20.383 12.413 1 40.16 27 GLY D CA 1
ATOM 2221 C C . GLY D 4 27 ? 37.686 -20.705 11.338 1 40.43 27 GLY D C 1
ATOM 2222 O O . GLY D 4 27 ? 37.261 -21.855 11.212 1 40.73 27 GLY D O 1
ATOM 2223 N N . PHE D 4 28 ? 37.29 -19.701 10.541 1 40.16 28 PHE D N 1
ATOM 2224 C CA . PHE D 4 28 ? 36.339 -19.904 9.453 1 40.04 28 PHE D CA 1
ATOM 2225 C C . PHE D 4 28 ? 36.937 -20.859 8.428 1 40.18 28 PHE D C 1
ATOM 2226 O O . PHE D 4 28 ? 36.249 -21.768 7.965 1 40.53 28 PHE D O 1
ATOM 2234 N N . LEU D 4 29 ? 38.209 -20.647 8.07 1 39.92 29 LEU D N 1
ATOM 2235 C CA . LEU D 4 29 ? 38.883 -21.491 7.09 1 40.19 29 LEU D CA 1
ATOM 2236 C C . LEU D 4 29 ? 39.126 -22.897 7.619 1 41.13 29 LEU D C 1
ATOM 2237 O O . LEU D 4 29 ? 39.037 -23.852 6.86 1 40.64 29 LEU D O 1
ATOM 2242 N N . LYS D 4 30 ? 39.39 -23.015 8.928 1 42.15 30 LYS D N 1
ATOM 2243 C CA . LYS D 4 30 ? 39.648 -24.271 9.611 1 43.67 30 LYS D CA 1
ATOM 2244 C C . LYS D 4 30 ? 38.39 -25.142 9.532 1 44.32 30 LYS D C 1
ATOM 2245 O O . LYS D 4 30 ? 38.445 -26.262 9.017 1 44.51 30 LYS D O 1
ATOM 2251 N N . GLU D 4 31 ? 37.239 -24.569 9.933 1 44.12 31 GLU D N 1
ATOM 2252 C CA . GLU D 4 31 ? 35.927 -25.2 9.944 1 44.28 31 GLU D CA 1
ATOM 2253 C C . GLU D 4 31 ? 35.471 -25.622 8.526 1 43.69 31 GLU D C 1
ATOM 2254 O O . GLU D 4 31 ? 34.867 -26.678 8.364 1 44.05 31 GLU D O 1
ATOM 2260 N N . LYS D 4 32 ? 35.783 -24.827 7.507 1 42.58 32 LYS D N 1
ATOM 2261 C CA . LYS D 4 32 ? 35.414 -25.15 6.127 1 42.03 32 LYS D CA 1
ATOM 2262 C C . LYS D 4 32 ? 36.378 -26.137 5.444 1 42.23 32 LYS D C 1
ATOM 2263 O O . LYS D 4 32 ? 36.075 -26.647 4.358 1 42.19 32 LYS D O 1
ATOM 2269 N N . LEU D 4 33 ? 37.563 -26.361 6.03 1 42.13 33 LEU D N 1
ATOM 2270 C CA . LEU D 4 33 ? 38.554 -27.237 5.42 1 42.22 33 LEU D CA 1
ATOM 2271 C C . LEU D 4 33 ? 38.721 -28.555 6.146 1 42.84 33 LEU D C 1
ATOM 2272 O O . LEU D 4 33 ? 39.81 -29.123 6.112 1 43.28 33 LEU D O 1
ATOM 2277 N N . HIS D 4 34 ? 37.644 -29.074 6.773 1 42.96 34 HIS D N 1
ATOM 2278 C CA . HIS D 4 34 ? 37.693 -30.375 7.445 1 43.48 34 HIS D CA 1
ATOM 2279 C C . HIS D 4 34 ? 37.948 -31.46 6.411 1 42.99 34 HIS D C 1
ATOM 2280 O O . HIS D 4 34 ? 37.389 -31.404 5.309 1 43.21 34 HIS D O 1
ATOM 2287 N N . GLY D 4 35 ? 38.87 -32.365 6.724 1 42.16 35 GLY D N 1
ATOM 2288 C CA . GLY D 4 35 ? 39.283 -33.401 5.787 1 41.93 35 GLY D CA 1
ATOM 2289 C C . GLY D 4 35 ? 40.579 -33.078 5.063 1 42.18 35 GLY D C 1
ATOM 2290 O O . GLY D 4 35 ? 41.091 -33.902 4.301 1 42.52 35 GLY D O 1
ATOM 2291 N N . TRP D 4 36 ? 41.115 -31.86 5.258 1 41.81 36 TRP D N 1
ATOM 2292 C CA . TRP D 4 36 ? 42.395 -31.449 4.677 1 41.54 36 TRP D CA 1
ATOM 2293 C C . TRP D 4 36 ? 43.425 -31.271 5.806 1 42.77 36 TRP D C 1
ATOM 2294 O O . TRP D 4 36 ? 43.063 -31.016 6.964 1 42.51 36 TRP D O 1
ATOM 2305 N N . ILE D 4 37 ? 44.708 -31.358 5.456 1 43.77 37 ILE D N 1
ATOM 2306 C CA . ILE D 4 37 ? 45.774 -31.154 6.418 1 45.46 37 ILE D CA 1
ATOM 2307 C C . ILE D 4 37 ? 46.232 -29.705 6.357 1 46.19 37 ILE D C 1
ATOM 2308 O O . ILE D 4 37 ? 46.747 -29.275 5.323 1 45.89 37 ILE D O 1
ATOM 2313 N N . VAL D 4 38 ? 46.032 -28.95 7.453 1 46.97 38 VAL D N 1
ATOM 2314 C CA . VAL D 4 38 ? 46.458 -27.548 7.514 1 48.52 38 VAL D CA 1
ATOM 2315 C C . VAL D 4 38 ? 46.681 -27.089 8.959 1 49.96 38 VAL D C 1
ATOM 2316 O O . VAL D 4 38 ? 45.849 -27.347 9.835 1 50.29 38 VAL D O 1
ATOM 2320 N N . ASP D 4 39 ? 47.824 -26.427 9.213 1 50.67 39 ASP D N 1
ATOM 2321 C CA . ASP D 4 39 ? 48.129 -25.887 10.536 1 51.48 39 ASP D CA 1
ATOM 2322 C C . ASP D 4 39 ? 47.527 -24.482 10.697 1 52.21 39 ASP D C 1
ATOM 2323 O O . ASP D 4 39 ? 47.213 -23.826 9.706 1 52.56 39 ASP D O 1
ATOM 2328 N N . ASP D 4 40 ? 47.394 -24.007 11.936 1 52.36 40 ASP D N 1
ATOM 2329 C CA . ASP D 4 40 ? 46.81 -22.7 12.205 1 52.95 40 ASP D CA 1
ATOM 2330 C C . ASP D 4 40 ? 47.681 -21.513 11.741 1 52.75 40 ASP D C 1
ATOM 2331 O O . ASP D 4 40 ? 47.155 -20.428 11.492 1 53.12 40 ASP D O 1
ATOM 2336 N N . THR D 4 41 ? 48.993 -21.726 11.596 1 51.95 41 THR D N 1
ATOM 2337 C CA . THR D 4 41 ? 49.935 -20.695 11.159 1 51.46 41 THR D CA 1
ATOM 2338 C C . THR D 4 41 ? 49.689 -20.353 9.693 1 49.74 41 THR D C 1
ATOM 2339 O O . THR D 4 41 ? 49.602 -19.182 9.324 1 49.48 41 THR D O 1
ATOM 2343 N N . LEU D 4 42 ? 49.573 -21.387 8.86 1 48.3 42 LEU D N 1
ATOM 2344 C CA . LEU D 4 42 ? 49.332 -21.234 7.434 1 46.88 42 LEU D CA 1
ATOM 2345 C C . LEU D 4 42 ? 47.913 -20.689 7.173 1 45.71 42 LEU D C 1
ATOM 2346 O O . LEU D 4 42 ? 47.724 -19.885 6.263 1 46.06 42 LEU D O 1
ATOM 2351 N N . LEU D 4 43 ? 46.937 -21.072 8.012 1 44.24 43 LEU D N 1
ATOM 2352 C CA . LEU D 4 43 ? 45.559 -20.608 7.917 1 43.5 43 LEU D CA 1
ATOM 2353 C C . LEU D 4 43 ? 45.501 -19.109 8.132 1 43.02 43 LEU D C 1
ATOM 2354 O O . LEU D 4 43 ? 44.74 -18.429 7.438 1 43.53 43 LEU D O 1
ATOM 2359 N N . GLU D 4 44 ? 46.279 -18.591 9.119 1 41.91 44 GLU D N 1
ATOM 2360 C CA . GLU D 4 44 ? 46.317 -17.161 9.431 1 41.01 44 GLU D CA 1
ATOM 2361 C C . GLU D 4 44 ? 46.929 -16.371 8.303 1 39.45 44 GLU D C 1
ATOM 2362 O O . GLU D 4 44 ? 46.422 -15.304 7.976 1 39.62 44 GLU D O 1
ATOM 2368 N N . THR D 4 45 ? 47.96 -16.916 7.651 1 38.33 45 THR D N 1
ATOM 2369 C CA . THR D 4 45 ? 48.553 -16.259 6.491 1 38.13 45 THR D CA 1
ATOM 2370 C C . THR D 4 45 ? 47.541 -16.218 5.345 1 37.57 45 THR D C 1
ATOM 2371 O O . THR D 4 45 ? 47.317 -15.158 4.787 1 37.66 45 THR D O 1
ATOM 2375 N N . LEU D 4 46 ? 46.867 -17.347 5.06 1 36.87 46 LEU D N 1
ATOM 2376 C CA . LEU D 4 46 ? 45.877 -17.431 3.994 1 35.73 46 LEU D CA 1
ATOM 2377 C C . LEU D 4 46 ? 44.737 -16.462 4.234 1 35.27 46 LEU D C 1
ATOM 2378 O O . LEU D 4 46 ? 44.366 -15.731 3.323 1 34.77 46 LEU D O 1
ATOM 2383 N N . ALA D 4 47 ? 44.203 -16.416 5.466 1 35.39 47 ALA D N 1
ATOM 2384 C CA . ALA D 4 47 ? 43.119 -15.488 5.792 1 35.69 47 ALA D CA 1
ATOM 2385 C C . ALA D 4 47 ? 43.6 -14.047 5.655 1 35.86 47 ALA D C 1
ATOM 2386 O O . ALA D 4 47 ? 42.825 -13.196 5.221 1 36.26 47 ALA D O 1
ATOM 2388 N N . TYR D 4 48 ? 44.885 -13.77 6.005 1 35.11 48 TYR D N 1
ATOM 2389 C CA . TYR D 4 48 ? 45.458 -12.441 5.851 1 35.31 48 TYR D CA 1
ATOM 2390 C C . TYR D 4 48 ? 45.463 -12.073 4.353 1 36.4 48 TYR D C 1
ATOM 2391 O O . TYR D 4 48 ? 44.813 -11.098 3.979 1 36.73 48 TYR D O 1
ATOM 2400 N N . LYS D 4 49 ? 46.132 -12.88 3.503 1 36.76 49 LYS D N 1
ATOM 2401 C CA . LYS D 4 49 ? 46.221 -12.617 2.07 1 38.04 49 LYS D CA 1
ATOM 2402 C C . LYS D 4 49 ? 44.858 -12.392 1.413 1 39.03 49 LYS D C 1
ATOM 2403 O O . LYS D 4 49 ? 44.672 -11.371 0.761 1 39.49 49 LYS D O 1
ATOM 2409 N N . VAL D 4 50 ? 43.895 -13.289 1.648 1 39.44 50 VAL D N 1
ATOM 2410 C CA . VAL D 4 50 ? 42.54 -13.181 1.101 1 40.58 50 VAL D CA 1
ATOM 2411 C C . VAL D 4 50 ? 41.88 -11.847 1.481 1 42.24 50 VAL D C 1
ATOM 2412 O O . VAL D 4 50 ? 41.274 -11.186 0.626 1 42.76 50 VAL D O 1
ATOM 2416 N N . ASN D 4 51 ? 42.02 -11.441 2.755 1 42.78 51 ASN D N 1
ATOM 2417 C CA . ASN D 4 51 ? 41.405 -10.215 3.251 1 43.8 51 ASN D CA 1
ATOM 2418 C C . ASN D 4 51 ? 41.977 -8.959 2.636 1 43.61 51 ASN D C 1
ATOM 2419 O O . ASN D 4 51 ? 41.215 -8.018 2.396 1 44.07 51 ASN D O 1
ATOM 2424 N N . THR D 4 52 ? 43.272 -8.959 2.294 1 42.71 52 THR D N 1
ATOM 2425 C CA . THR D 4 52 ? 43.859 -7.792 1.629 1 42.38 52 THR D CA 1
ATOM 2426 C C . THR D 4 52 ? 43.341 -7.582 0.2 1 42.48 52 THR D C 1
ATOM 2427 O O . THR D 4 52 ? 43.468 -6.486 -0.326 1 42.48 52 THR D O 1
ATOM 2431 N N . LEU D 4 53 ? 42.742 -8.618 -0.419 1 42.42 53 LEU D N 1
ATOM 2432 C CA . LEU D 4 53 ? 42.248 -8.552 -1.787 1 42.33 53 LEU D CA 1
ATOM 2433 C C . LEU D 4 53 ? 40.914 -7.852 -1.981 1 42.61 53 LEU D C 1
ATOM 2434 O O . LEU D 4 53 ? 40.597 -7.497 -3.115 1 42.74 53 LEU D O 1
ATOM 2439 N N . GLU D 4 54 ? 40.129 -7.666 -0.911 1 42.85 54 GLU D N 1
ATOM 2440 C CA . GLU D 4 54 ? 38.802 -7.042 -0.998 1 44.19 54 GLU D CA 1
ATOM 2441 C C . GLU D 4 54 ? 37.893 -7.803 -1.997 1 44.58 54 GLU D C 1
ATOM 2442 O O . GLU D 4 54 ? 37.647 -7.349 -3.123 1 44.75 54 GLU D O 1
ATOM 2448 N N . LEU D 4 55 ? 37.439 -8.99 -1.585 1 44.22 55 LEU D N 1
ATOM 2449 C CA . LEU D 4 55 ? 36.642 -9.871 -2.445 1 44.15 55 LEU D CA 1
ATOM 2450 C C . LEU D 4 55 ? 35.143 -9.893 -2.12 1 44.14 55 LEU D C 1
ATOM 2451 O O . LEU D 4 55 ? 34.366 -10.434 -2.904 1 44.52 55 LEU D O 1
ATOM 2456 N N . LYS D 4 56 ? 34.757 -9.332 -0.961 1 43.54 56 LYS D N 1
ATOM 2457 C CA . LYS D 4 56 ? 33.421 -9.271 -0.383 1 43.92 56 LYS D CA 1
ATOM 2458 C C . LYS D 4 56 ? 32.251 -9.1 -1.375 1 43.86 56 LYS D C 1
ATOM 2459 O O . LYS D 4 56 ? 31.257 -9.813 -1.253 1 44.61 56 LYS D O 1
ATOM 2465 N N . ASP D 4 57 ? 32.339 -8.161 -2.321 1 43.01 57 ASP D N 1
ATOM 2466 C CA . ASP D 4 57 ? 31.216 -7.884 -3.224 1 42.81 57 ASP D CA 1
ATOM 2467 C C . ASP D 4 57 ? 31.155 -8.713 -4.486 1 42.22 57 ASP D C 1
ATOM 2468 O O . ASP D 4 57 ? 30.328 -8.41 -5.346 1 42.11 57 ASP D O 1
ATOM 2473 N N . TYR D 4 58 ? 31.989 -9.748 -4.609 1 41.52 58 TYR D N 1
ATOM 2474 C CA . TYR D 4 58 ? 32.044 -10.504 -5.858 1 41.49 58 TYR D CA 1
ATOM 2475 C C . TYR D 4 58 ? 31.425 -11.926 -5.823 1 40.91 58 TYR D C 1
ATOM 2476 O O . TYR D 4 58 ? 31.096 -12.47 -4.759 1 39.8 58 TYR D O 1
ATOM 2485 N N . GLY D 4 59 ? 31.18 -12.427 -7.034 1 41.34 59 GLY D N 1
ATOM 2486 C CA . GLY D 4 59 ? 30.656 -13.753 -7.317 1 42.74 59 GLY D CA 1
ATOM 2487 C C . GLY D 4 59 ? 31.804 -14.68 -7.665 1 44.2 59 GLY D C 1
ATOM 2488 O O . GLY D 4 59 ? 32.844 -14.225 -8.166 1 44.94 59 GLY D O 1
ATOM 2489 N N . GLU D 4 60 ? 31.618 -15.984 -7.41 1 44.25 60 GLU D N 1
ATOM 2490 C CA . GLU D 4 60 ? 32.613 -17.048 -7.576 1 44.92 60 GLU D CA 1
ATOM 2491 C C . GLU D 4 60 ? 33.634 -16.847 -8.712 1 45.61 60 GLU D C 1
ATOM 2492 O O . GLU D 4 60 ? 34.823 -16.981 -8.447 1 46.38 60 GLU D O 1
ATOM 2498 N N . HIS D 4 61 ? 33.21 -16.503 -9.935 1 45.5 61 HIS D N 1
ATOM 2499 C CA . HIS D 4 61 ? 34.149 -16.34 -11.058 1 46.04 61 HIS D CA 1
ATOM 2500 C C . HIS D 4 61 ? 35.149 -15.197 -10.881 1 45.52 61 HIS D C 1
ATOM 2501 O O . HIS D 4 61 ? 36.322 -15.355 -11.214 1 45.56 61 HIS D O 1
ATOM 2508 N N . VAL D 4 62 ? 34.692 -14.048 -10.375 1 44.85 62 VAL D N 1
ATOM 2509 C CA . VAL D 4 62 ? 35.585 -12.919 -10.127 1 44.14 62 VAL D CA 1
ATOM 2510 C C . VAL D 4 62 ? 36.543 -13.29 -8.974 1 43.69 62 VAL D C 1
ATOM 2511 O O . VAL D 4 62 ? 37.757 -13.161 -9.123 1 43.49 62 VAL D O 1
ATOM 2515 N N . ILE D 4 63 ? 36.005 -13.843 -7.868 1 43.39 63 ILE D N 1
ATOM 2516 C CA . ILE D 4 63 ? 36.811 -14.26 -6.722 1 43.9 63 ILE D CA 1
ATOM 2517 C C . ILE D 4 63 ? 37.944 -15.214 -7.126 1 45.07 63 ILE D C 1
ATOM 2518 O O . ILE D 4 63 ? 39.092 -14.976 -6.766 1 45.46 63 ILE D O 1
ATOM 2523 N N . GLU D 4 64 ? 37.637 -16.221 -7.953 1 45.45 64 GLU D N 1
ATOM 2524 C CA . GLU D 4 64 ? 38.614 -17.197 -8.418 1 46.36 64 GLU D CA 1
ATOM 2525 C C . GLU D 4 64 ? 39.695 -16.544 -9.288 1 46.81 64 GLU D C 1
ATOM 2526 O O . GLU D 4 64 ? 40.864 -16.889 -9.167 1 47.11 64 GLU D O 1
ATOM 2532 N N . ARG D 4 65 ? 39.322 -15.569 -10.113 1 46.87 65 ARG D N 1
ATOM 2533 C CA . ARG D 4 65 ? 40.281 -14.874 -10.969 1 47.24 65 ARG D CA 1
ATOM 2534 C C . ARG D 4 65 ? 41.26 -14.037 -10.138 1 46.55 65 ARG D C 1
ATOM 2535 O O . ARG D 4 65 ? 42.444 -13.988 -10.46 1 47 65 ARG D O 1
ATOM 2543 N N . LYS D 4 66 ? 40.78 -13.403 -9.061 1 45.33 66 LYS D N 1
ATOM 2544 C CA . LYS D 4 66 ? 41.642 -12.582 -8.21 1 44.58 66 LYS D CA 1
ATOM 2545 C C . LYS D 4 66 ? 42.601 -13.43 -7.383 1 43.27 66 LYS D C 1
ATOM 2546 O O . LYS D 4 66 ? 43.754 -13.031 -7.191 1 43.03 66 LYS D O 1
ATOM 2552 N N . LEU D 4 67 ? 42.143 -14.616 -6.938 1 42.01 67 LEU D N 1
ATOM 2553 C CA . LEU D 4 67 ? 42.983 -15.546 -6.192 1 41.68 67 LEU D CA 1
ATOM 2554 C C . LEU D 4 67 ? 44.137 -16.045 -7.084 1 42.03 67 LEU D C 1
ATOM 2555 O O . LEU D 4 67 ? 45.277 -16.144 -6.634 1 41.8 67 LEU D O 1
ATOM 2560 N N . ASN D 4 68 ? 43.845 -16.305 -8.364 1 42.49 68 ASN D N 1
ATOM 2561 C CA . ASN D 4 68 ? 44.83 -16.763 -9.339 1 43.58 68 ASN D CA 1
ATOM 2562 C C . ASN D 4 68 ? 45.955 -15.759 -9.609 1 44.15 68 ASN D C 1
ATOM 2563 O O . ASN D 4 68 ? 47.028 -16.157 -10.05 1 44.02 68 ASN D O 1
ATOM 2568 N N . GLU D 4 69 ? 45.729 -14.477 -9.311 1 44.93 69 GLU D N 1
ATOM 2569 C CA . GLU D 4 69 ? 46.728 -13.428 -9.473 1 46.08 69 GLU D CA 1
ATOM 2570 C C . GLU D 4 69 ? 47.777 -13.429 -8.364 1 47.01 69 GLU D C 1
ATOM 2571 O O . GLU D 4 69 ? 48.842 -12.843 -8.552 1 47.22 69 GLU D O 1
ATOM 2577 N N . SER D 4 70 ? 47.472 -14.009 -7.195 1 47.58 70 SER D N 1
ATOM 2578 C CA . SER D 4 70 ? 48.43 -14.009 -6.1 1 48.51 70 SER D CA 1
ATOM 2579 C C . SER D 4 70 ? 49.256 -15.269 -6.096 1 48.91 70 SER D C 1
ATOM 2580 O O . SER D 4 70 ? 48.726 -16.335 -5.767 1 49.15 70 SER D O 1
ATOM 2583 N N . SER D 4 71 ? 50.562 -15.146 -6.436 1 48.43 71 SER D N 1
ATOM 2584 C CA . SER D 4 71 ? 51.481 -16.278 -6.43 1 48.85 71 SER D CA 1
ATOM 2585 C C . SER D 4 71 ? 51.621 -16.879 -5.028 1 48.33 71 SER D C 1
ATOM 2586 O O . SER D 4 71 ? 51.758 -18.094 -4.901 1 48.47 71 SER D O 1
ATOM 2589 N N . GLU D 4 72 ? 51.51 -16.044 -3.983 1 47.5 72 GLU D N 1
ATOM 2590 C CA . GLU D 4 72 ? 51.55 -16.488 -2.597 1 47.23 72 GLU D CA 1
ATOM 2591 C C . GLU D 4 72 ? 50.354 -17.386 -2.257 1 46.04 72 GLU D C 1
ATOM 2592 O O . GLU D 4 72 ? 50.538 -18.418 -1.614 1 45.99 72 GLU D O 1
ATOM 2598 N N . ILE D 4 73 ? 49.138 -17.028 -2.709 1 45.09 73 ILE D N 1
ATOM 2599 C CA . ILE D 4 73 ? 47.957 -17.861 -2.449 1 44.99 73 ILE D CA 1
ATOM 2600 C C . ILE D 4 73 ? 48.125 -19.226 -3.11 1 44.64 73 ILE D C 1
ATOM 2601 O O . ILE D 4 73 ? 47.926 -20.255 -2.468 1 44.4 73 ILE D O 1
ATOM 2606 N N . GLN D 4 74 ? 48.592 -19.222 -4.357 1 44.43 74 GLN D N 1
ATOM 2607 C CA . GLN D 4 74 ? 48.82 -20.423 -5.13 1 44.53 74 GLN D CA 1
ATOM 2608 C C . GLN D 4 74 ? 49.795 -21.354 -4.461 1 45.21 74 GLN D C 1
ATOM 2609 O O . GLN D 4 74 ? 49.543 -22.557 -4.388 1 45.16 74 GLN D O 1
ATOM 2615 N N . GLN D 4 75 ? 50.883 -20.797 -3.923 1 45.62 75 GLN D N 1
ATOM 2616 C CA . GLN D 4 75 ? 51.881 -21.591 -3.236 1 46.32 75 GLN D CA 1
ATOM 2617 C C . GLN D 4 75 ? 51.331 -22.124 -1.918 1 46.28 75 GLN D C 1
ATOM 2618 O O . GLN D 4 75 ? 51.543 -23.288 -1.596 1 46.74 75 GLN D O 1
ATOM 2624 N N . ILE D 4 76 ? 50.565 -21.311 -1.19 1 45.98 76 ILE D N 1
ATOM 2625 C CA . ILE D 4 76 ? 49.911 -21.748 0.041 1 46.56 76 ILE D CA 1
ATOM 2626 C C . ILE D 4 76 ? 48.998 -22.965 -0.219 1 47.45 76 ILE D C 1
ATOM 2627 O O . ILE D 4 76 ? 49.033 -23.93 0.533 1 47.79 76 ILE D O 1
ATOM 2632 N N . LEU D 4 77 ? 48.226 -22.927 -1.308 1 47.77 77 LEU D N 1
ATOM 2633 C CA . LEU D 4 77 ? 47.311 -24 -1.69 1 48.04 77 LEU D CA 1
ATOM 2634 C C . LEU D 4 77 ? 48.008 -25.341 -1.895 1 48.74 77 LEU D C 1
ATOM 2635 O O . LEU D 4 77 ? 47.477 -26.368 -1.481 1 48.7 77 LEU D O 1
ATOM 2640 N N . LYS D 4 78 ? 49.22 -25.336 -2.473 1 49.24 78 LYS D N 1
ATOM 2641 C CA . LYS D 4 78 ? 49.971 -26.571 -2.713 1 49.82 78 LYS D CA 1
ATOM 2642 C C . LYS D 4 78 ? 50.442 -27.283 -1.432 1 50.47 78 LYS D C 1
ATOM 2643 O O . LYS D 4 78 ? 50.835 -28.445 -1.496 1 50.95 78 LYS D O 1
ATOM 2649 N N . LEU D 4 79 ? 50.377 -26.604 -0.282 1 50.49 79 LEU D N 1
ATOM 2650 C CA . LEU D 4 79 ? 50.692 -27.156 1.041 1 51.23 79 LEU D CA 1
ATOM 2651 C C . LEU D 4 79 ? 49.432 -27.767 1.727 1 51.96 79 LEU D C 1
ATOM 2652 O O . LEU D 4 79 ? 49.545 -28.447 2.751 1 51.89 79 LEU D O 1
ATOM 2657 N N . ILE D 4 80 ? 48.234 -27.49 1.174 1 52.23 80 ILE D N 1
ATOM 2658 C CA . ILE D 4 80 ? 46.957 -27.968 1.676 1 52.67 80 ILE D CA 1
ATOM 2659 C C . ILE D 4 80 ? 46.565 -29.219 0.893 1 53.06 80 ILE D C 1
ATOM 2660 O O . ILE D 4 80 ? 46.058 -29.126 -0.218 1 52.79 80 ILE D O 1
ATOM 2665 N N . GLN D 4 81 ? 46.869 -30.381 1.451 1 53.69 81 GLN D N 1
ATOM 2666 C CA . GLN D 4 81 ? 46.564 -31.681 0.856 1 55.27 81 GLN D CA 1
ATOM 2667 C C . GLN D 4 81 ? 45.577 -32.409 1.772 1 55.94 81 GLN D C 1
ATOM 2668 O O . GLN D 4 81 ? 45.585 -32.177 2.977 1 55.44 81 GLN D O 1
ATOM 2674 N N . PRO D 4 82 ? 44.721 -33.295 1.235 1 57.11 82 PRO D N 1
ATOM 2675 C CA . PRO D 4 82 ? 43.73 -33.965 2.105 1 58.2 82 PRO D CA 1
ATOM 2676 C C . PRO D 4 82 ? 44.29 -35.041 3.038 1 59.79 82 PRO D C 1
ATOM 2677 O O . PRO D 4 82 ? 45.286 -35.681 2.724 1 59.8 82 PRO D O 1
ATOM 2681 N N . GLU D 4 83 ? 43.633 -35.24 4.187 1 61.05 83 GLU D N 1
ATOM 2682 C CA . GLU D 4 83 ? 43.991 -36.271 5.159 1 62.72 83 GLU D CA 1
ATOM 2683 C C . GLU D 4 83 ? 43.897 -37.668 4.53 1 64.86 83 GLU D C 1
ATOM 2684 O O . GLU D 4 83 ? 43.079 -37.894 3.632 1 64.99 83 GLU D O 1
ATOM 2690 N N . GLN D 4 84 ? 44.722 -38.606 5.01 1 66.32 84 GLN D N 1
ATOM 2691 C CA . GLN D 4 84 ? 44.707 -39.964 4.481 1 68.12 84 GLN D CA 1
ATOM 2692 C C . GLN D 4 84 ? 44.104 -40.949 5.46 1 69.72 84 GLN D C 1
ATOM 2693 O O . GLN D 4 84 ? 44.666 -41.174 6.532 1 70.11 84 GLN D O 1
ATOM 2699 N N . ASN D 4 85 ? 42.965 -41.547 5.071 1 70.43 85 ASN D N 1
ATOM 2700 C CA . ASN D 4 85 ? 42.224 -42.561 5.829 1 71.62 85 ASN D CA 1
ATOM 2701 C C . ASN D 4 85 ? 41.701 -42.047 7.182 1 72.12 85 ASN D C 1
ATOM 2702 O O . ASN D 4 85 ? 41.834 -42.729 8.201 1 72.29 85 ASN D O 1
ATOM 2707 N N . MET E 2 1 ? 29.745 -3.623 47.339 1 71.08 2 MET E N 1
ATOM 2708 C CA . MET E 2 1 ? 31.081 -4.176 47.589 1 71.36 2 MET E CA 1
ATOM 2709 C C . MET E 2 1 ? 31.224 -5.577 46.977 1 70.5 2 MET E C 1
ATOM 2710 O O . MET E 2 1 ? 31.689 -6.504 47.647 1 70.78 2 MET E O 1
ATOM 2715 N N . ASP E 2 2 ? 30.818 -5.73 45.702 1 69.28 3 ASP E N 1
ATOM 2716 C CA . ASP E 2 2 ? 30.899 -7.016 45 1 68.35 3 ASP E CA 1
ATOM 2717 C C . ASP E 2 2 ? 32.219 -7.152 44.234 1 66.76 3 ASP E C 1
ATOM 2718 O O . ASP E 2 2 ? 32.672 -6.186 43.618 1 67.1 3 ASP E O 1
ATOM 2723 N N . PHE E 2 3 ? 32.834 -8.341 44.268 1 64.89 4 PHE E N 1
ATOM 2724 C CA . PHE E 2 3 ? 34.08 -8.566 43.532 1 63.58 4 PHE E CA 1
ATOM 2725 C C . PHE E 2 3 ? 34.256 -10.039 43.126 1 59.98 4 PHE E C 1
ATOM 2726 O O . PHE E 2 3 ? 33.508 -10.901 43.598 1 60.18 4 PHE E O 1
ATOM 2734 N N . LEU E 2 4 ? 35.189 -10.305 42.187 1 56.44 5 LEU E N 1
ATOM 2735 C CA . LEU E 2 4 ? 35.438 -11.637 41.651 1 53.77 5 LEU E CA 1
ATOM 2736 C C . LEU E 2 4 ? 35.968 -12.611 42.701 1 51.33 5 LEU E C 1
ATOM 2737 O O . LEU E 2 4 ? 36.877 -12.28 43.451 1 51.46 5 LEU E O 1
ATOM 2742 N N . THR E 2 5 ? 35.381 -13.806 42.775 1 48.97 6 THR E N 1
ATOM 2743 C CA . THR E 2 5 ? 35.779 -14.805 43.768 1 46.97 6 THR E CA 1
ATOM 2744 C C . THR E 2 5 ? 36.669 -15.915 43.177 1 44.42 6 THR E C 1
ATOM 2745 O O . THR E 2 5 ? 36.743 -16.06 41.949 1 44.5 6 THR E O 1
ATOM 2749 N N . SER E 2 6 ? 37.329 -16.706 44.06 1 41.93 7 SER E N 1
ATOM 2750 C CA . SER E 2 6 ? 38.122 -17.88 43.691 1 40.04 7 SER E CA 1
ATOM 2751 C C . SER E 2 6 ? 37.222 -18.924 43.038 1 37.85 7 SER E C 1
ATOM 2752 O O . SER E 2 6 ? 37.649 -19.595 42.102 1 36.75 7 SER E O 1
ATOM 2755 N N . THR E 2 7 ? 35.975 -19.057 43.549 1 37.24 8 THR E N 1
ATOM 2756 C CA . THR E 2 7 ? 34.955 -19.974 43.065 1 37.29 8 THR E CA 1
ATOM 2757 C C . THR E 2 7 ? 34.636 -19.691 41.608 1 36.64 8 THR E C 1
ATOM 2758 O O . THR E 2 7 ? 34.771 -20.599 40.787 1 36.79 8 THR E O 1
ATOM 2762 N N . LEU E 2 8 ? 34.253 -18.431 41.284 1 35.85 9 LEU E N 1
ATOM 2763 C CA . LEU E 2 8 ? 33.922 -17.991 39.924 1 35.92 9 LEU E CA 1
ATOM 2764 C C . LEU E 2 8 ? 35.094 -18.202 38.934 1 35.25 9 LEU E C 1
ATOM 2765 O O . LEU E 2 8 ? 34.887 -18.757 37.85 1 35.3 9 LEU E O 1
ATOM 2770 N N . LEU E 2 9 ? 36.314 -17.77 39.319 1 34.37 10 LEU E N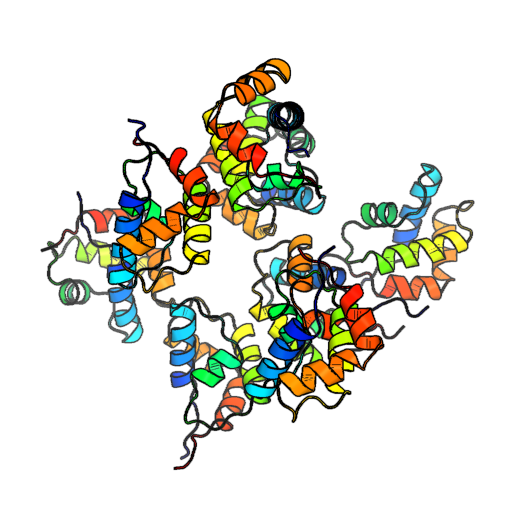 1
ATOM 2771 C CA . LEU E 2 9 ? 37.514 -17.935 38.493 1 34.34 10 LEU E CA 1
ATOM 2772 C C . LEU E 2 9 ? 37.874 -19.41 38.269 1 34.23 10 LEU E C 1
ATOM 2773 O O . LEU E 2 9 ? 38.195 -19.772 37.146 1 34.11 10 LEU E O 1
ATOM 2778 N N . SER E 2 10 ? 37.766 -20.268 39.299 1 34.13 11 SER E N 1
ATOM 2779 C CA . SER E 2 10 ? 38.101 -21.693 39.157 1 34.58 11 SER E CA 1
ATOM 2780 C C . SER E 2 10 ? 37.295 -22.371 38.082 1 35.15 11 SER E C 1
ATOM 2781 O O . SER E 2 10 ? 37.848 -23.166 37.351 1 36.02 11 SER E O 1
ATOM 2784 N N . GLY E 2 11 ? 36.027 -22.01 37.945 1 34.75 12 GLY E N 1
ATOM 2785 C CA . GLY E 2 11 ? 35.176 -22.552 36.902 1 35.07 12 GLY E CA 1
ATOM 2786 C C . GLY E 2 11 ? 35.573 -22.075 35.519 1 35.48 12 GLY E C 1
ATOM 2787 O O . GLY E 2 11 ? 35.47 -22.823 34.55 1 35.5 12 GLY E O 1
ATOM 2788 N N . ILE E 2 12 ? 36.024 -20.82 35.416 1 35.74 13 ILE E N 1
ATOM 2789 C CA . ILE E 2 12 ? 36.474 -20.21 34.159 1 35.96 13 ILE E CA 1
ATOM 2790 C C . ILE E 2 12 ? 37.778 -20.858 33.719 1 36.53 13 ILE E C 1
ATOM 2791 O O . ILE E 2 12 ? 37.947 -21.161 32.538 1 36.6 13 ILE E O 1
ATOM 2796 N N . LEU E 2 13 ? 38.7 -21.062 34.666 1 36.9 14 LEU E N 1
ATOM 2797 C CA . LEU E 2 13 ? 39.969 -21.694 34.353 1 38.04 14 LEU E CA 1
ATOM 2798 C C . LEU E 2 13 ? 39.762 -23.168 34.055 1 40.12 14 LEU E C 1
ATOM 2799 O O . LEU E 2 13 ? 40.351 -23.656 33.097 1 40.25 14 LEU E O 1
ATOM 2804 N N . TYR E 2 14 ? 38.881 -23.876 34.807 1 41.56 15 TYR E N 1
ATOM 2805 C CA . TYR E 2 14 ? 38.637 -25.306 34.519 1 43.73 15 TYR E CA 1
ATOM 2806 C C . TYR E 2 14 ? 38.076 -25.479 33.103 1 45.35 15 TYR E C 1
ATOM 2807 O O . TYR E 2 14 ? 38.506 -26.37 32.383 1 45.17 15 TYR E O 1
ATOM 2816 N N . ASP E 2 15 ? 37.169 -24.582 32.709 1 47.02 16 ASP E N 1
ATOM 2817 C CA . ASP E 2 15 ? 36.549 -24.544 31.39 1 49.61 16 ASP E CA 1
ATOM 2818 C C . ASP E 2 15 ? 37.586 -24.259 30.298 1 51.5 16 ASP E C 1
ATOM 2819 O O . ASP E 2 15 ? 37.532 -24.862 29.226 1 52.18 16 ASP E O 1
ATOM 2824 N N . GLY E 2 16 ? 38.531 -23.366 30.594 1 52.13 17 GLY E N 1
ATOM 2825 C CA . GLY E 2 16 ? 39.605 -22.991 29.684 1 53.1 17 GLY E CA 1
ATOM 2826 C C . GLY E 2 16 ? 40.552 -24.122 29.368 1 53.72 17 GLY E C 1
ATOM 2827 O O . GLY E 2 16 ? 40.749 -24.45 28.2 1 53.79 17 GLY E O 1
ATOM 2828 N N . PHE E 2 17 ? 41.121 -24.742 30.405 1 54.21 18 PHE E N 1
ATOM 2829 C CA . PHE E 2 17 ? 42.01 -25.893 30.253 1 55.21 18 PHE E CA 1
ATOM 2830 C C . PHE E 2 17 ? 41.268 -27.132 29.686 1 57.67 18 PHE E C 1
ATOM 2831 O O . PHE E 2 17 ? 41.913 -28.033 29.141 1 57.94 18 PHE E O 1
ATOM 2839 N N . LYS E 2 18 ? 39.924 -27.178 29.83 1 59.26 19 LYS E N 1
ATOM 2840 C CA . LYS E 2 18 ? 39.07 -28.271 29.368 1 61.17 19 LYS E CA 1
ATOM 2841 C C . LYS E 2 18 ? 39.039 -28.371 27.851 1 63.46 19 LYS E C 1
ATOM 2842 O O . LYS E 2 18 ? 39.375 -29.428 27.319 1 64.35 19 LYS E O 1
ATOM 2848 N N . ASN E 2 19 ? 38.706 -27.281 27.141 1 64.28 20 ASN E N 1
ATOM 2849 C CA . ASN E 2 19 ? 38.662 -27.327 25.669 1 65.59 20 ASN E CA 1
ATOM 2850 C C . ASN E 2 19 ? 40.049 -27.237 25 1 66.39 20 ASN E C 1
ATOM 2851 O O . ASN E 2 19 ? 40.127 -26.963 23.805 1 66.57 20 ASN E O 1
ATOM 2856 N N . GLY E 2 20 ? 41.12 -27.426 25.766 1 66.67 21 GLY E N 1
ATOM 2857 C CA . GLY E 2 20 ? 42.48 -27.314 25.257 1 67.39 21 GLY E CA 1
ATOM 2858 C C . GLY E 2 20 ? 42.882 -25.904 24.847 1 67.68 21 GLY E C 1
ATOM 2859 O O . GLY E 2 20 ? 43.968 -25.713 24.293 1 68.04 21 GLY E O 1
ATOM 2860 N N . VAL E 2 21 ? 42.006 -24.901 25.105 1 67.25 22 VAL E N 1
ATOM 2861 C CA . VAL E 2 21 ? 42.222 -23.489 24.758 1 67.26 22 VAL E CA 1
ATOM 2862 C C . VAL E 2 21 ? 43.164 -22.798 25.767 1 66.51 22 VAL E C 1
ATOM 2863 O O . VAL E 2 21 ? 43.013 -22.981 26.975 1 66.66 22 VAL E O 1
ATOM 2867 N N . ALA E 2 22 ? 44.15 -22.026 25.265 1 65.45 23 ALA E N 1
ATOM 2868 C CA . ALA E 2 22 ? 45.117 -21.321 26.113 1 64.69 23 ALA E CA 1
ATOM 2869 C C . ALA E 2 22 ? 44.467 -20.207 26.922 1 63.39 23 ALA E C 1
ATOM 2870 O O . ALA E 2 22 ? 43.514 -19.569 26.457 1 63.57 23 ALA E O 1
ATOM 2872 N N . ILE E 2 23 ? 44.973 -19.979 28.14 1 61.84 24 ILE E N 1
ATOM 2873 C CA . ILE E 2 23 ? 44.432 -18.93 28.988 1 60.81 24 ILE E CA 1
ATOM 2874 C C . ILE E 2 23 ? 45.092 -17.641 28.56 1 59.61 24 ILE E C 1
ATOM 2875 O O . ILE E 2 23 ? 46.15 -17.259 29.057 1 59.99 24 ILE E O 1
ATOM 2880 N N . THR E 2 24 ? 44.49 -17.015 27.571 1 58.1 25 THR E N 1
ATOM 2881 C CA . THR E 2 24 ? 44.983 -15.797 26.967 1 57.17 25 THR E CA 1
ATOM 2882 C C . THR E 2 24 ? 44.269 -14.566 27.538 1 55.84 25 THR E C 1
ATOM 2883 O O . THR E 2 24 ? 43.229 -14.685 28.199 1 56.26 25 THR E O 1
ATOM 2887 N N . THR E 2 25 ? 44.816 -13.39 27.268 1 54.01 26 THR E N 1
ATOM 2888 C CA . THR E 2 25 ? 44.272 -12.13 27.734 1 53.44 26 THR E CA 1
ATOM 2889 C C . THR E 2 25 ? 42.827 -11.907 27.186 1 52.38 26 THR E C 1
ATOM 2890 O O . THR E 2 25 ? 41.973 -11.392 27.904 1 52.19 26 THR E O 1
ATOM 2894 N N . GLY E 2 26 ? 42.564 -12.357 25.959 1 51.18 27 GLY E N 1
ATOM 2895 C CA . GLY E 2 26 ? 41.253 -12.239 25.335 1 50.19 27 GLY E CA 1
ATOM 2896 C C . GLY E 2 26 ? 40.257 -13.256 25.845 1 49.17 27 GLY E C 1
ATOM 2897 O O . GLY E 2 26 ? 39.062 -12.976 25.933 1 48.95 27 GLY E O 1
ATOM 2898 N N . PHE E 2 27 ? 40.739 -14.441 26.207 1 48.69 28 PHE E N 1
ATOM 2899 C CA . PHE E 2 27 ? 39.894 -15.475 26.79 1 48.74 28 PHE E CA 1
ATOM 2900 C C . PHE E 2 27 ? 39.405 -14.986 28.158 1 48.04 28 PHE E C 1
ATOM 2901 O O . PHE E 2 27 ? 38.218 -15.063 28.443 1 48.24 28 PHE E O 1
ATOM 2909 N N . LEU E 2 28 ? 40.319 -14.447 28.977 1 47.01 29 LEU E N 1
ATOM 2910 C CA . LEU E 2 28 ? 39.966 -13.947 30.29 1 46.45 29 LEU E CA 1
ATOM 2911 C C . LEU E 2 28 ? 39.077 -12.73 30.193 1 46.32 29 LEU E C 1
ATOM 2912 O O . LEU E 2 28 ? 38.169 -12.597 30.998 1 46.57 29 LEU E O 1
ATOM 2917 N N . LYS E 2 29 ? 39.29 -11.863 29.196 1 45.81 30 LYS E N 1
ATOM 2918 C CA . LYS E 2 29 ? 38.45 -10.682 29.004 1 45.75 30 LYS E CA 1
ATOM 2919 C C . LYS E 2 29 ? 37.037 -11.09 28.6 1 45.82 30 LYS E C 1
ATOM 2920 O O . LYS E 2 29 ? 36.058 -10.548 29.128 1 45.85 30 LYS E O 1
ATOM 2926 N N . GLU E 2 30 ? 36.932 -12.07 27.681 1 45.66 31 GLU E N 1
ATOM 2927 C CA . GLU E 2 30 ? 35.659 -12.582 27.184 1 46.17 31 GLU E CA 1
ATOM 2928 C C . GLU E 2 30 ? 34.895 -13.276 28.31 1 45.88 31 GLU E C 1
ATOM 2929 O O . GLU E 2 30 ? 33.723 -12.959 28.55 1 45.52 31 GLU E O 1
ATOM 2935 N N . LYS E 2 31 ? 35.575 -14.195 29.03 1 45.32 32 LYS E N 1
ATOM 2936 C CA . LYS E 2 31 ? 34.957 -14.921 30.127 1 45.14 32 LYS E CA 1
ATOM 2937 C C . LYS E 2 31 ? 34.648 -14.036 31.329 1 44.61 32 LYS E C 1
ATOM 2938 O O . LYS E 2 31 ? 33.73 -14.356 32.078 1 45.18 32 LYS E O 1
ATOM 2944 N N . LEU E 2 32 ? 35.359 -12.911 31.5 1 43.82 33 LEU E N 1
ATOM 2945 C CA . LEU E 2 32 ? 35.081 -11.99 32.606 1 43.99 33 LEU E CA 1
ATOM 2946 C C . LEU E 2 32 ? 34.193 -10.81 32.181 1 44.95 33 LEU E C 1
ATOM 2947 O O . LEU E 2 32 ? 34.411 -9.687 32.63 1 45.31 33 LEU E O 1
ATOM 2952 N N . HIS E 2 33 ? 33.177 -11.053 31.336 1 45.39 34 HIS E N 1
ATOM 2953 C CA . HIS E 2 33 ? 32.242 -9.99 30.933 1 46.09 34 HIS E CA 1
ATOM 2954 C C . HIS E 2 33 ? 31.439 -9.581 32.189 1 45.88 34 HIS E C 1
ATOM 2955 O O . HIS E 2 33 ? 31.142 -10.43 33.031 1 46.01 34 HIS E O 1
ATOM 2962 N N . GLY E 2 34 ? 31.149 -8.298 32.333 1 45.64 35 GLY E N 1
ATOM 2963 C CA . GLY E 2 34 ? 30.487 -7.8 33.537 1 45.78 35 GLY E CA 1
ATOM 2964 C C . GLY E 2 34 ? 31.46 -7.457 34.662 1 45.57 35 GLY E C 1
ATOM 2965 O O . GLY E 2 34 ? 31.05 -7.195 35.792 1 46.24 35 GLY E O 1
ATOM 2966 N N . TRP E 2 35 ? 32.755 -7.452 34.375 1 44.79 36 TRP E N 1
ATOM 2967 C CA . TRP E 2 35 ? 33.784 -7.094 35.342 1 44.69 36 TRP E CA 1
ATOM 2968 C C . TRP E 2 35 ? 34.745 -6.108 34.665 1 44.44 36 TRP E C 1
ATOM 2969 O O . TRP E 2 35 ? 35.114 -6.297 33.501 1 43.86 36 TRP E O 1
ATOM 2980 N N . ILE E 2 36 ? 35.153 -5.066 35.391 1 44.6 37 ILE E N 1
ATOM 2981 C CA . ILE E 2 36 ? 36.094 -4.097 34.854 1 45.41 37 ILE E CA 1
ATOM 2982 C C . ILE E 2 36 ? 37.529 -4.58 35.099 1 46.49 37 ILE E C 1
ATOM 2983 O O . ILE E 2 36 ? 38.023 -4.603 36.237 1 46.69 37 ILE E O 1
ATOM 2988 N N . VAL E 2 37 ? 38.165 -5.045 34.027 1 46.75 38 VAL E N 1
ATOM 2989 C CA . VAL E 2 37 ? 39.526 -5.52 34.108 1 47.63 38 VAL E CA 1
ATOM 2990 C C . VAL E 2 37 ? 40.281 -4.94 32.928 1 48.32 38 VAL E C 1
ATOM 2991 O O . VAL E 2 37 ? 39.97 -5.245 31.777 1 48.71 38 VAL E O 1
ATOM 2995 N N . ASP E 2 38 ? 41.186 -3.986 33.22 1 48.29 39 ASP E N 1
ATOM 2996 C CA . ASP E 2 38 ? 41.996 -3.287 32.22 1 48.73 39 ASP E CA 1
ATOM 2997 C C . ASP E 2 38 ? 43.019 -4.233 31.577 1 47.63 39 ASP E C 1
ATOM 2998 O O . ASP E 2 38 ? 43.219 -5.334 32.081 1 47.89 39 ASP E O 1
ATOM 3003 N N . ASP E 2 39 ? 43.713 -3.788 30.514 1 46.55 40 ASP E N 1
ATOM 3004 C CA . ASP E 2 39 ? 44.695 -4.625 29.819 1 46.36 40 ASP E CA 1
ATOM 3005 C C . ASP E 2 39 ? 45.942 -5.003 30.628 1 45.34 40 ASP E C 1
ATOM 3006 O O . ASP E 2 39 ? 46.405 -6.14 30.502 1 45.5 40 ASP E O 1
ATOM 3011 N N . THR E 2 40 ? 46.494 -4.074 31.444 1 44.11 41 THR E N 1
ATOM 3012 C CA . THR E 2 40 ? 47.691 -4.383 32.234 1 43.35 41 THR E CA 1
ATOM 3013 C C . THR E 2 40 ? 47.368 -5.42 33.326 1 42.03 41 THR E C 1
ATOM 3014 O O . THR E 2 40 ? 48.112 -6.393 33.504 1 41.35 41 THR E O 1
ATOM 3018 N N . LEU E 2 41 ? 46.231 -5.241 34.015 1 41.37 42 LEU E N 1
ATOM 3019 C CA . LEU E 2 41 ? 45.799 -6.213 35.018 1 41.46 42 LEU E CA 1
ATOM 3020 C C . LEU E 2 41 ? 45.436 -7.55 34.349 1 41.5 42 LEU E C 1
ATOM 3021 O O . LEU E 2 41 ? 45.752 -8.611 34.885 1 41.84 42 LEU E O 1
ATOM 3026 N N . LEU E 2 42 ? 44.849 -7.5 33.142 1 41 43 LEU E N 1
ATOM 3027 C CA . LEU E 2 42 ? 44.518 -8.696 32.367 1 40.64 43 LEU E CA 1
ATOM 3028 C C . LEU E 2 42 ? 45.745 -9.586 32.135 1 39.92 43 LEU E C 1
ATOM 3029 O O . LEU E 2 42 ? 45.656 -10.786 32.371 1 40.25 43 LEU E O 1
ATOM 3034 N N . GLU E 2 43 ? 46.884 -8.994 31.692 1 38.75 44 GLU E N 1
ATOM 3035 C CA . GLU E 2 43 ? 48.147 -9.706 31.428 1 37.99 44 GLU E CA 1
ATOM 3036 C C . GLU E 2 43 ? 48.795 -10.223 32.715 1 36.79 44 GLU E C 1
ATOM 3037 O O . GLU E 2 43 ? 49.529 -11.214 32.692 1 36.27 44 GLU E O 1
ATOM 3043 N N . THR E 2 44 ? 48.552 -9.535 33.838 1 36.51 45 THR E N 1
ATOM 3044 C CA . THR E 2 44 ? 49.099 -9.954 35.123 1 36.42 45 THR E CA 1
ATOM 3045 C C . THR E 2 44 ? 48.4 -11.218 35.607 1 35.83 45 THR E C 1
ATOM 3046 O O . THR E 2 44 ? 49.058 -12.208 35.947 1 35.45 45 THR E O 1
ATOM 3050 N N . LEU E 2 45 ? 47.07 -11.212 35.569 1 35.77 46 LEU E N 1
ATOM 3051 C CA . LEU E 2 45 ? 46.293 -12.375 35.973 1 36.35 46 LEU E CA 1
ATOM 3052 C C . LEU E 2 45 ? 46.562 -13.542 35.042 1 37.67 46 LEU E C 1
ATOM 3053 O O . LEU E 2 45 ? 46.739 -14.661 35.517 1 37.79 46 LEU E O 1
ATOM 3058 N N . ALA E 2 46 ? 46.694 -13.273 33.728 1 38.49 47 ALA E N 1
ATOM 3059 C CA . ALA E 2 46 ? 46.984 -14.311 32.74 1 39.72 47 ALA E CA 1
ATOM 3060 C C . ALA E 2 46 ? 48.32 -14.96 32.983 1 40.33 47 ALA E C 1
ATOM 3061 O O . ALA E 2 46 ? 48.455 -16.163 32.799 1 40.57 47 ALA E O 1
ATOM 3063 N N . TYR E 2 47 ? 49.319 -14.169 33.363 1 41.16 48 TYR E N 1
ATOM 3064 C CA . TYR E 2 47 ? 50.66 -14.667 33.641 1 42.38 48 TYR E CA 1
ATOM 3065 C C . TYR E 2 47 ? 50.639 -15.514 34.911 1 42.89 48 TYR E C 1
ATOM 3066 O O . TYR E 2 47 ? 51.125 -16.631 34.9 1 42.62 48 TYR E O 1
ATOM 3075 N N . LYS E 2 48 ? 50.05 -14.987 35.985 1 43.81 49 LYS E N 1
ATOM 3076 C CA . LYS E 2 48 ? 49.964 -15.663 37.27 1 45.08 49 LYS E CA 1
ATOM 3077 C C . LYS E 2 48 ? 49.235 -16.994 37.193 1 46.93 49 LYS E C 1
ATOM 3078 O O . LYS E 2 48 ? 49.701 -17.992 37.734 1 47.39 49 LYS E O 1
ATOM 3084 N N . VAL E 2 49 ? 48.108 -17.013 36.5 1 47.97 50 VAL E N 1
ATOM 3085 C CA . VAL E 2 49 ? 47.262 -18.192 36.342 1 49.43 50 VAL E CA 1
ATOM 3086 C C . VAL E 2 49 ? 47.986 -19.318 35.575 1 50.66 50 VAL E C 1
ATOM 3087 O O . VAL E 2 49 ? 47.758 -20.504 35.86 1 51.21 50 VAL E O 1
ATOM 3091 N N . ASN E 2 50 ? 48.874 -18.946 34.634 1 50.63 51 ASN E N 1
ATOM 3092 C CA . ASN E 2 50 ? 49.637 -19.927 33.857 1 50.92 51 ASN E CA 1
ATOM 3093 C C . ASN E 2 50 ? 50.902 -20.439 34.559 1 51.17 51 ASN E C 1
ATOM 3094 O O . ASN E 2 50 ? 51.6 -21.286 34.008 1 51.28 51 ASN E O 1
ATOM 3099 N N . THR E 2 51 ? 51.199 -19.941 35.768 1 51.2 52 THR E N 1
ATOM 3100 C CA . THR E 2 51 ? 52.395 -20.342 36.505 1 51.6 52 THR E CA 1
ATOM 3101 C C . THR E 2 51 ? 52.111 -20.941 37.882 1 51.35 52 THR E C 1
ATOM 3102 O O . THR E 2 51 ? 53.055 -21.276 38.596 1 51.84 52 THR E O 1
ATOM 3106 N N . LEU E 2 52 ? 50.84 -21.084 38.264 1 50.51 53 LEU E N 1
ATOM 3107 C CA . LEU E 2 52 ? 50.494 -21.712 39.537 1 50.56 53 LEU E CA 1
ATOM 3108 C C . LEU E 2 52 ? 50.205 -23.219 39.413 1 51.32 53 LEU E C 1
ATOM 3109 O O . LEU E 2 52 ? 49.823 -23.84 40.41 1 51.72 53 LEU E O 1
ATOM 3114 N N . GLU E 2 53 ? 50.387 -23.798 38.208 1 51.24 54 GLU E N 1
ATOM 3115 C CA . GLU E 2 53 ? 50.145 -25.202 37.919 1 51.83 54 GLU E CA 1
ATOM 3116 C C . GLU E 2 53 ? 48.731 -25.612 38.289 1 51.18 54 GLU E C 1
ATOM 3117 O O . GLU E 2 53 ? 48.489 -26.237 39.325 1 51.68 54 GLU E O 1
ATOM 3123 N N . LEU E 2 54 ? 47.791 -25.188 37.449 1 49.79 55 LEU E N 1
ATOM 3124 C CA . LEU E 2 54 ? 46.369 -25.466 37.602 1 48.79 55 LEU E CA 1
ATOM 3125 C C . LEU E 2 54 ? 45.848 -26.34 36.458 1 48.06 55 LEU E C 1
ATOM 3126 O O . LEU E 2 54 ? 44.843 -27.018 36.643 1 48.33 55 LEU E O 1
ATOM 3131 N N . LYS E 2 55 ? 46.528 -26.31 35.283 1 46.98 56 LYS E N 1
ATOM 3132 C CA . LYS E 2 55 ? 46.237 -27.02 34.041 1 46.46 56 LYS E CA 1
ATOM 3133 C C . LYS E 2 55 ? 45.732 -28.454 34.202 1 45.83 56 LYS E C 1
ATOM 3134 O O . LYS E 2 55 ? 44.778 -28.837 33.528 1 46.32 56 LYS E O 1
ATOM 3140 N N . ASP E 2 56 ? 46.36 -29.247 35.076 1 44.59 57 ASP E N 1
ATOM 3141 C CA . ASP E 2 56 ? 46.001 -30.653 35.219 1 44.04 57 ASP E CA 1
ATOM 3142 C C . ASP E 2 56 ? 44.931 -30.999 36.233 1 42.89 57 ASP E C 1
ATOM 3143 O O . ASP E 2 56 ? 44.379 -32.096 36.169 1 42.77 57 ASP E O 1
ATOM 3148 N N . TYR E 2 57 ? 44.648 -30.106 37.175 1 41.68 58 TYR E N 1
ATOM 3149 C CA . TYR E 2 57 ? 43.75 -30.417 38.281 1 40.55 58 TYR E CA 1
ATOM 3150 C C . TYR E 2 57 ? 42.275 -30.035 38.019 1 39.5 58 TYR E C 1
ATOM 3151 O O . TYR E 2 57 ? 41.954 -29.393 37.02 1 39.05 58 TYR E O 1
ATOM 3160 N N . GLY E 2 58 ? 41.387 -30.55 38.868 1 38.85 59 GLY E N 1
ATOM 3161 C CA . GLY E 2 58 ? 39.953 -30.343 38.744 1 38.44 59 GLY E CA 1
ATOM 3162 C C . GLY E 2 58 ? 39.489 -29.018 39.304 1 37.81 59 GLY E C 1
ATOM 3163 O O . GLY E 2 58 ? 40.185 -28.419 40.126 1 37.81 59 GLY E O 1
ATOM 3164 N N . GLU E 2 59 ? 38.285 -28.583 38.897 1 37.07 60 GLU E N 1
ATOM 3165 C CA . GLU E 2 59 ? 37.669 -27.333 39.328 1 37.23 60 GLU E CA 1
ATOM 3166 C C . GLU E 2 59 ? 37.758 -27.05 40.832 1 37.8 60 GLU E C 1
ATOM 3167 O O . GLU E 2 59 ? 38.063 -25.919 41.218 1 38.28 60 GLU E O 1
ATOM 3173 N N . HIS E 2 60 ? 37.525 -28.059 41.682 1 37.75 61 HIS E N 1
ATOM 3174 C CA . HIS E 2 60 ? 37.564 -27.854 43.132 1 38.15 61 HIS E CA 1
ATOM 3175 C C . HIS E 2 60 ? 38.981 -27.732 43.695 1 37.4 61 HIS E C 1
ATOM 3176 O O . HIS E 2 60 ? 39.174 -27.094 44.727 1 37.38 61 HIS E O 1
ATOM 3183 N N . VAL E 2 61 ? 39.963 -28.343 43.02 1 36.49 62 VAL E N 1
ATOM 3184 C CA . VAL E 2 61 ? 41.368 -28.278 43.416 1 36.11 62 VAL E CA 1
ATOM 3185 C C . VAL E 2 61 ? 41.915 -26.915 43.013 1 35.92 62 VAL E C 1
ATOM 3186 O O . VAL E 2 61 ? 42.551 -26.25 43.828 1 36.28 62 VAL E O 1
ATOM 3190 N N . ILE E 2 62 ? 41.626 -26.478 41.772 1 35.26 63 ILE E N 1
ATOM 3191 C CA . ILE E 2 62 ? 42.024 -25.174 41.246 1 35.52 63 ILE E CA 1
ATOM 3192 C C . ILE E 2 62 ? 41.611 -24.017 42.202 1 35.91 63 ILE E C 1
ATOM 3193 O O . ILE E 2 62 ? 42.391 -23.099 42.408 1 36.5 63 ILE E O 1
ATOM 3198 N N . GLU E 2 63 ? 40.407 -24.084 42.79 1 35.48 64 GLU E N 1
ATOM 3199 C CA . GLU E 2 63 ? 39.884 -23.072 43.699 1 35.82 64 GLU E CA 1
ATOM 3200 C C . GLU E 2 63 ? 40.719 -23.011 44.952 1 37.25 64 GLU E C 1
ATOM 3201 O O . GLU E 2 63 ? 41.102 -21.923 45.394 1 37.7 64 GLU E O 1
ATOM 3207 N N . ARG E 2 64 ? 41.034 -24.181 45.521 1 37.65 65 ARG E N 1
ATOM 3208 C CA . ARG E 2 64 ? 41.861 -24.276 46.716 1 38.08 65 ARG E CA 1
ATOM 3209 C C . ARG E 2 64 ? 43.253 -23.667 46.452 1 37.03 65 ARG E C 1
ATOM 3210 O O . ARG E 2 64 ? 43.714 -22.868 47.261 1 37.42 65 ARG E O 1
ATOM 3218 N N . LYS E 2 65 ? 43.86 -23.944 45.28 1 35.84 66 LYS E N 1
ATOM 3219 C CA . LYS E 2 65 ? 45.17 -23.387 44.916 1 35.65 66 LYS E CA 1
ATOM 3220 C C . LYS E 2 65 ? 45.111 -21.863 44.678 1 35.68 66 LYS E C 1
ATOM 3221 O O . LYS E 2 65 ? 46.054 -21.144 45.04 1 35.86 66 LYS E O 1
ATOM 3227 N N . LEU E 2 66 ? 43.999 -21.373 44.082 1 34.82 67 LEU E N 1
ATOM 3228 C CA . LEU E 2 66 ? 43.782 -19.945 43.85 1 34.13 67 LEU E CA 1
ATOM 3229 C C . LEU E 2 66 ? 43.651 -19.224 45.187 1 34.09 67 LEU E C 1
ATOM 3230 O O . LEU E 2 66 ? 44.149 -18.114 45.319 1 34.56 67 LEU E O 1
ATOM 3235 N N . ASN E 2 67 ? 43.004 -19.855 46.188 1 33.53 68 ASN E N 1
ATOM 3236 C CA . ASN E 2 67 ? 42.85 -19.294 47.535 1 33.7 68 ASN E CA 1
ATOM 3237 C C . ASN E 2 67 ? 44.178 -19.154 48.286 1 33.47 68 ASN E C 1
ATOM 3238 O O . ASN E 2 67 ? 44.285 -18.33 49.183 1 33.13 68 ASN E O 1
ATOM 3243 N N . GLU E 2 68 ? 45.156 -19.995 47.958 1 34.06 69 GLU E N 1
ATOM 3244 C CA . GLU E 2 68 ? 46.496 -20.006 48.559 1 34.57 69 GLU E CA 1
ATOM 3245 C C . GLU E 2 68 ? 47.414 -18.944 47.973 1 34.95 69 GLU E C 1
ATOM 3246 O O . GLU E 2 68 ? 48.406 -18.588 48.604 1 35.87 69 GLU E O 1
ATOM 3252 N N . SER E 2 69 ? 47.141 -18.484 46.75 1 34.53 70 SER E N 1
ATOM 3253 C CA . SER E 2 69 ? 47.966 -17.462 46.116 1 34.05 70 SER E CA 1
ATOM 3254 C C . SER E 2 69 ? 47.496 -16.098 46.59 1 32.85 70 SER E C 1
ATOM 3255 O O . SER E 2 69 ? 46.351 -15.739 46.335 1 31.97 70 SER E O 1
ATOM 3258 N N . SER E 2 70 ? 48.356 -15.355 47.316 1 32.53 71 SER E N 1
ATOM 3259 C CA . SER E 2 70 ? 47.978 -14.013 47.759 1 32.51 71 SER E CA 1
ATOM 3260 C C . SER E 2 70 ? 48.055 -12.997 46.591 1 32.31 71 SER E C 1
ATOM 3261 O O . SER E 2 70 ? 47.312 -12.01 46.614 1 32.6 71 SER E O 1
ATOM 3264 N N . GLU E 2 71 ? 48.873 -13.274 45.531 1 31.27 72 GLU E N 1
ATOM 3265 C CA . GLU E 2 71 ? 48.895 -12.399 44.354 1 31.47 72 GLU E CA 1
ATOM 3266 C C . GLU E 2 71 ? 47.582 -12.494 43.581 1 31.14 72 GLU E C 1
ATOM 3267 O O . GLU E 2 71 ? 47.11 -11.48 43.075 1 32.02 72 GLU E O 1
ATOM 3273 N N . ILE E 2 72 ? 46.978 -13.698 43.511 1 29.76 73 ILE E N 1
ATOM 3274 C CA . ILE E 2 72 ? 45.675 -13.939 42.89 1 28.73 73 ILE E CA 1
ATOM 3275 C C . ILE E 2 72 ? 44.636 -13.199 43.72 1 29.41 73 ILE E C 1
ATOM 3276 O O . ILE E 2 72 ? 43.809 -12.479 43.167 1 29.77 73 ILE E O 1
ATOM 3281 N N . GLN E 2 73 ? 44.683 -13.35 45.046 1 29.5 74 GLN E N 1
ATOM 3282 C CA . GLN E 2 73 ? 43.718 -12.695 45.925 1 30.15 74 GLN E CA 1
ATOM 3283 C C . GLN E 2 73 ? 43.79 -11.165 45.899 1 30.29 74 GLN E C 1
ATOM 3284 O O . GLN E 2 73 ? 42.759 -10.512 46.055 1 30.48 74 GLN E O 1
ATOM 3290 N N . GLN E 2 74 ? 44.977 -10.603 45.625 1 30.16 75 GLN E N 1
ATOM 3291 C CA . GLN E 2 74 ? 45.162 -9.154 45.475 1 30.17 75 GLN E CA 1
ATOM 3292 C C . GLN E 2 74 ? 44.52 -8.693 44.149 1 29.74 75 GLN E C 1
ATOM 3293 O O . GLN E 2 74 ? 43.774 -7.718 44.145 1 29.41 75 GLN E O 1
ATOM 3299 N N . ILE E 2 75 ? 44.792 -9.422 43.044 1 29.24 76 ILE E N 1
ATOM 3300 C CA . ILE E 2 75 ? 44.237 -9.154 41.711 1 29.2 76 ILE E CA 1
ATOM 3301 C C . ILE E 2 75 ? 42.713 -9.234 41.769 1 29.75 76 ILE E C 1
ATOM 3302 O O . ILE E 2 75 ? 42.038 -8.364 41.209 1 30.82 76 ILE E O 1
ATOM 3307 N N . LEU E 2 76 ? 42.162 -10.21 42.491 1 29.46 77 LEU E N 1
ATOM 3308 C CA . LEU E 2 76 ? 40.704 -10.31 42.654 1 30.05 77 LEU E CA 1
ATOM 3309 C C . LEU E 2 76 ? 40.115 -9.068 43.311 1 31.32 77 LEU E C 1
ATOM 3310 O O . LEU E 2 76 ? 39.093 -8.597 42.856 1 32.07 77 LEU E O 1
ATOM 3315 N N . LYS E 2 77 ? 40.766 -8.509 44.333 1 31.86 78 LYS E N 1
ATOM 3316 C CA . LYS E 2 77 ? 40.297 -7.281 44.998 1 33.06 78 LYS E CA 1
ATOM 3317 C C . LYS E 2 77 ? 40.347 -6.038 44.082 1 34.71 78 LYS E C 1
ATOM 3318 O O . LYS E 2 77 ? 39.673 -5.056 44.353 1 34.81 78 LYS E O 1
ATOM 3324 N N . LEU E 2 78 ? 41.168 -6.065 43.032 1 35.93 79 LEU E N 1
ATOM 3325 C CA . LEU E 2 78 ? 41.275 -4.946 42.098 1 37.92 79 LEU E CA 1
ATOM 3326 C C . LEU E 2 78 ? 40.151 -4.924 41.046 1 40.62 79 LEU E C 1
ATOM 3327 O O . LEU E 2 78 ? 40.003 -3.921 40.346 1 40.55 79 LEU E O 1
ATOM 3332 N N . ILE E 2 79 ? 39.403 -6.043 40.902 1 42.32 80 ILE E N 1
ATOM 3333 C CA . ILE E 2 79 ? 38.377 -6.221 39.898 1 44.68 80 ILE E CA 1
ATOM 3334 C C . ILE E 2 79 ? 36.974 -5.938 40.424 1 47.98 80 ILE E C 1
ATOM 3335 O O . ILE E 2 79 ? 36.447 -6.686 41.248 1 48.65 80 ILE E O 1
ATOM 3340 N N . GLN E 2 80 ? 36.365 -4.845 39.924 1 49.79 81 GLN E N 1
ATOM 3341 C CA . GLN E 2 80 ? 35.026 -4.386 40.298 1 52 81 GLN E CA 1
ATOM 3342 C C . GLN E 2 80 ? 33.982 -4.67 39.184 1 53.31 81 GLN E C 1
ATOM 3343 O O . GLN E 2 80 ? 34.363 -4.848 38.032 1 53.33 81 GLN E O 1
ATOM 3349 N N . PRO E 2 81 ? 32.661 -4.696 39.486 1 54.26 82 PRO E N 1
ATOM 3350 C CA . PRO E 2 81 ? 31.676 -5 38.428 1 55.01 82 PRO E CA 1
ATOM 3351 C C . PRO E 2 81 ? 31.151 -3.809 37.608 1 56.05 82 PRO E C 1
ATOM 3352 O O . PRO E 2 81 ? 31.045 -2.695 38.127 1 55.99 82 PRO E O 1
ATOM 3356 N N . GLU E 2 82 ? 30.764 -4.062 36.333 1 56.67 83 GLU E N 1
ATOM 3357 C CA . GLU E 2 82 ? 30.217 -3.029 35.441 1 57.69 83 GLU E CA 1
ATOM 3358 C C . GLU E 2 82 ? 28.788 -2.613 35.82 1 58.82 83 GLU E C 1
ATOM 3359 O O . GLU E 2 82 ? 28.299 -2.918 36.912 1 59.37 83 GLU E O 1
ATOM 3365 N N . GLY F 5 1 ? -9.193 -1.387 26.924 1 71.87 1 GLY F N 1
ATOM 3366 C CA . GLY F 5 1 ? -8.216 -0.718 27.776 1 72.32 1 GLY F CA 1
ATOM 3367 C C . GLY F 5 1 ? -7.272 0.193 27.014 1 72.34 1 GLY F C 1
ATOM 3368 O O . GLY F 5 1 ? -7.694 0.892 26.085 1 72.47 1 GLY F O 1
ATOM 3369 N N . MET F 5 2 ? -5.982 0.203 27.402 1 71.83 2 MET F N 1
ATOM 3370 C CA . MET F 5 2 ? -4.997 1.027 26.7 1 71.6 2 MET F CA 1
ATOM 3371 C C . MET F 5 2 ? -4.561 0.27 25.458 1 70.35 2 MET F C 1
ATOM 3372 O O . MET F 5 2 ? -4.228 -0.914 25.537 1 70.45 2 MET F O 1
ATOM 3377 N N . ASP F 5 3 ? -4.58 0.949 24.309 1 68.97 3 ASP F N 1
ATOM 3378 C CA . ASP F 5 3 ? -4.234 0.309 23.054 1 67.98 3 ASP F CA 1
ATOM 3379 C C . ASP F 5 3 ? -2.785 0.491 22.636 1 66.52 3 ASP F C 1
ATOM 3380 O O . ASP F 5 3 ? -2.453 1.345 21.817 1 66.81 3 ASP F O 1
ATOM 3385 N N . PHE F 5 4 ? -1.935 -0.365 23.178 1 64.68 4 PHE F N 1
ATOM 3386 C CA . PHE F 5 4 ? -0.519 -0.435 22.864 1 63.26 4 PHE F CA 1
ATOM 3387 C C . PHE F 5 4 ? -0.146 -1.911 22.582 1 61.07 4 PHE F C 1
ATOM 3388 O O . PHE F 5 4 ? -0.925 -2.819 22.889 1 61.04 4 PHE F O 1
ATOM 3396 N N . LEU F 5 5 ? 1.03 -2.149 21.991 1 58.86 5 LEU F N 1
ATOM 3397 C CA . LEU F 5 5 ? 1.468 -3.499 21.669 1 57.09 5 LEU F CA 1
ATOM 3398 C C . LEU F 5 5 ? 1.645 -4.371 22.915 1 55.28 5 LEU F C 1
ATOM 3399 O O . LEU F 5 5 ? 2.294 -3.947 23.861 1 55.36 5 LEU F O 1
ATOM 3404 N N . THR F 5 6 ? 1.048 -5.573 22.93 1 53.47 6 THR F N 1
ATOM 3405 C CA . THR F 5 6 ? 1.147 -6.457 24.094 1 52.4 6 THR F CA 1
ATOM 3406 C C . THR F 5 6 ? 2.18 -7.574 23.902 1 51.18 6 THR F C 1
ATOM 3407 O O . THR F 5 6 ? 2.545 -7.884 22.765 1 51.23 6 THR F O 1
ATOM 3411 N N . SER F 5 7 ? 2.648 -8.175 25.022 1 49.87 7 SER F N 1
ATOM 3412 C CA . SER F 5 7 ? 3.581 -9.304 24.993 1 49.33 7 SER F CA 1
ATOM 3413 C C . SER F 5 7 ? 2.966 -10.485 24.252 1 48.62 7 SER F C 1
ATOM 3414 O O . SER F 5 7 ? 3.693 -11.257 23.627 1 48.19 7 SER F O 1
ATOM 3417 N N . THR F 5 8 ? 1.633 -10.652 24.377 1 48.28 8 THR F N 1
ATOM 3418 C CA . THR F 5 8 ? 0.871 -11.705 23.738 1 48.7 8 THR F CA 1
ATOM 3419 C C . THR F 5 8 ? 0.994 -11.559 22.215 1 47.91 8 THR F C 1
ATOM 3420 O O . THR F 5 8 ? 1.379 -12.515 21.536 1 48.25 8 THR F O 1
ATOM 3424 N N . LEU F 5 9 ? 0.702 -10.359 21.688 1 46.65 9 LEU F N 1
ATOM 3425 C CA . LEU F 5 9 ? 0.758 -10.142 20.268 1 46.05 9 LEU F CA 1
ATOM 3426 C C . LEU F 5 9 ? 2.158 -10.229 19.754 1 45.43 9 LEU F C 1
ATOM 3427 O O . LEU F 5 9 ? 2.382 -10.895 18.75 1 45.95 9 LEU F O 1
ATOM 3432 N N . LEU F 5 10 ? 3.11 -9.615 20.454 1 44.26 10 LEU F N 1
ATOM 3433 C CA . LEU F 5 10 ? 4.5 -9.66 20.031 1 43.81 10 LEU F CA 1
ATOM 3434 C C . LEU F 5 10 ? 5.055 -11.092 20.017 1 43.55 10 LEU F C 1
ATOM 3435 O O . LEU F 5 10 ? 5.804 -11.442 19.108 1 43.43 10 LEU F O 1
ATOM 3440 N N . SER F 5 11 ? 4.658 -11.925 20.987 1 43.26 11 SER F N 1
ATOM 3441 C CA . SER F 5 11 ? 5.127 -13.312 21.057 1 43.94 11 SE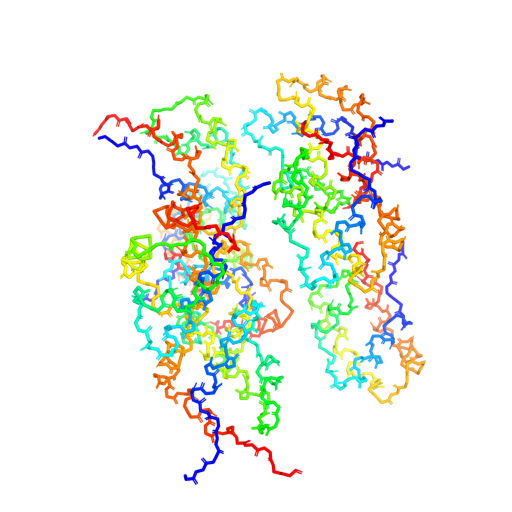R F CA 1
ATOM 3442 C C . SER F 5 11 ? 4.705 -14.166 19.87 1 44.37 11 SER F C 1
ATOM 3443 O O . SER F 5 11 ? 5.377 -15.142 19.565 1 44.55 11 SER F O 1
ATOM 3446 N N . GLY F 5 12 ? 3.597 -13.816 19.228 1 44.38 12 GLY F N 1
ATOM 3447 C CA . GLY F 5 12 ? 3.131 -14.52 18.037 1 44.84 12 GLY F CA 1
ATOM 3448 C C . GLY F 5 12 ? 3.904 -14.067 16.811 1 45.28 12 GLY F C 1
ATOM 3449 O O . GLY F 5 12 ? 4.214 -14.863 15.91 1 45.74 12 GLY F O 1
ATOM 3450 N N . ILE F 5 13 ? 4.23 -12.767 16.775 1 44.68 13 ILE F N 1
ATOM 3451 C CA . ILE F 5 13 ? 5.033 -12.163 15.727 1 44.51 13 ILE F CA 1
ATOM 3452 C C . ILE F 5 13 ? 6.433 -12.785 15.758 1 44.13 13 ILE F C 1
ATOM 3453 O O . ILE F 5 13 ? 6.99 -13.096 14.703 1 44.8 13 ILE F O 1
ATOM 3458 N N . LEU F 5 14 ? 6.991 -12.991 16.963 1 42.82 14 LEU F N 1
ATOM 3459 C CA . LEU F 5 14 ? 8.314 -13.587 17.09 1 42.02 14 LEU F CA 1
ATOM 3460 C C . LEU F 5 14 ? 8.26 -15.075 16.745 1 41.43 14 LEU F C 1
ATOM 3461 O O . LEU F 5 14 ? 9.069 -15.538 15.941 1 40.88 14 LEU F O 1
ATOM 3466 N N . TYR F 5 15 ? 7.271 -15.807 17.298 1 41.26 15 TYR F N 1
ATOM 3467 C CA . TYR F 5 15 ? 7.131 -17.246 17.04 1 41.84 15 TYR F CA 1
ATOM 3468 C C . TYR F 5 15 ? 7.043 -17.579 15.567 1 42.86 15 TYR F C 1
ATOM 3469 O O . TYR F 5 15 ? 7.661 -18.549 15.123 1 43.36 15 TYR F O 1
ATOM 3478 N N . ASP F 5 16 ? 6.33 -16.763 14.802 1 43.14 16 ASP F N 1
ATOM 3479 C CA . ASP F 5 16 ? 6.219 -16.99 13.374 1 44.5 16 ASP F CA 1
ATOM 3480 C C . ASP F 5 16 ? 7.558 -16.928 12.673 1 46.03 16 ASP F C 1
ATOM 3481 O O . ASP F 5 16 ? 7.85 -17.81 11.874 1 46.66 16 ASP F O 1
ATOM 3486 N N . GLY F 5 17 ? 8.375 -15.933 13.02 1 46.56 17 GLY F N 1
ATOM 3487 C CA . GLY F 5 17 ? 9.708 -15.762 12.456 1 47.18 17 GLY F CA 1
ATOM 3488 C C . GLY F 5 17 ? 10.677 -16.851 12.881 1 47.92 17 GLY F C 1
ATOM 3489 O O . GLY F 5 17 ? 11.535 -17.255 12.094 1 48.02 17 GLY F O 1
ATOM 3490 N N . PHE F 5 18 ? 10.544 -17.349 14.128 1 48.09 18 PHE F N 1
ATOM 3491 C CA . PHE F 5 18 ? 11.414 -18.409 14.649 1 48.69 18 PHE F CA 1
ATOM 3492 C C . PHE F 5 18 ? 11.164 -19.737 13.928 1 49.66 18 PHE F C 1
ATOM 3493 O O . PHE F 5 18 ? 12.108 -20.474 13.645 1 50.31 18 PHE F O 1
ATOM 3501 N N . LYS F 5 19 ? 9.886 -20.04 13.659 1 49.68 19 LYS F N 1
ATOM 3502 C CA . LYS F 5 19 ? 9.403 -21.256 13.002 1 49.77 19 LYS F CA 1
ATOM 3503 C C . LYS F 5 19 ? 9.912 -21.361 11.573 1 50.16 19 LYS F C 1
ATOM 3504 O O . LYS F 5 19 ? 10.229 -22.448 11.111 1 50.35 19 LYS F O 1
ATOM 3510 N N . ASN F 5 20 ? 10.001 -20.238 10.874 1 50.55 20 ASN F N 1
ATOM 3511 C CA . ASN F 5 20 ? 10.453 -20.214 9.489 1 51.49 20 ASN F CA 1
ATOM 3512 C C . ASN F 5 20 ? 11.944 -19.897 9.304 1 51.68 20 ASN F C 1
ATOM 3513 O O . ASN F 5 20 ? 12.349 -19.589 8.18 1 52 20 ASN F O 1
ATOM 3518 N N . GLY F 5 21 ? 12.737 -19.974 10.376 1 51.38 21 GLY F N 1
ATOM 3519 C CA . GLY F 5 21 ? 14.168 -19.675 10.332 1 51.93 21 GLY F CA 1
ATOM 3520 C C . GLY F 5 21 ? 14.503 -18.268 9.859 1 52.38 21 GLY F C 1
ATOM 3521 O O . GLY F 5 21 ? 15.463 -18.063 9.112 1 52.47 21 GLY F O 1
ATOM 3522 N N . VAL F 5 22 ? 13.688 -17.288 10.265 1 52.42 22 VAL F N 1
ATOM 3523 C CA . VAL F 5 22 ? 13.846 -15.881 9.887 1 52.77 22 VAL F CA 1
ATOM 3524 C C . VAL F 5 22 ? 14.449 -15.075 11.049 1 52.79 22 VAL F C 1
ATOM 3525 O O . VAL F 5 22 ? 13.983 -15.186 12.186 1 52.61 22 VAL F O 1
ATOM 3529 N N . ALA F 5 23 ? 15.478 -14.264 10.756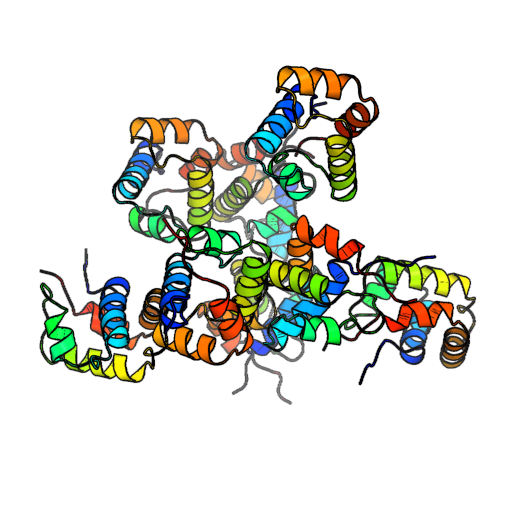 1 52.68 23 ALA F N 1
ATOM 3530 C CA . ALA F 5 23 ? 16.158 -13.451 11.76 1 53.07 23 ALA F CA 1
ATOM 3531 C C . ALA F 5 23 ? 15.358 -12.228 12.175 1 53.15 23 ALA F C 1
ATOM 3532 O O . ALA F 5 23 ? 14.796 -11.539 11.323 1 53.46 23 ALA F O 1
ATOM 3534 N N . ILE F 5 24 ? 15.343 -11.94 13.482 1 52.86 24 ILE F N 1
ATOM 3535 C CA . ILE F 5 24 ? 14.654 -10.778 14.036 1 53.19 24 ILE F CA 1
ATOM 3536 C C . ILE F 5 24 ? 15.434 -9.519 13.658 1 53.72 24 ILE F C 1
ATOM 3537 O O . ILE F 5 24 ? 16.375 -9.145 14.352 1 53.99 24 ILE F O 1
ATOM 3542 N N . THR F 5 25 ? 15.071 -8.888 12.539 1 53.87 25 THR F N 1
ATOM 3543 C CA . THR F 5 25 ? 15.739 -7.67 12.096 1 54.68 25 THR F CA 1
ATOM 3544 C C . THR F 5 25 ? 14.811 -6.435 12.235 1 55.15 25 THR F C 1
ATOM 3545 O O . THR F 5 25 ? 13.657 -6.576 12.647 1 55.5 25 THR F O 1
ATOM 3549 N N . THR F 5 26 ? 15.333 -5.219 11.935 1 54.94 26 THR F N 1
ATOM 3550 C CA . THR F 5 26 ? 14.569 -3.978 11.975 1 54.97 26 THR F CA 1
ATOM 3551 C C . THR F 5 26 ? 13.446 -4.066 10.926 1 54.91 26 THR F C 1
ATOM 3552 O O . THR F 5 26 ? 12.293 -3.772 11.239 1 55.11 26 THR F O 1
ATOM 3556 N N . GLY F 5 27 ? 13.797 -4.51 9.715 1 54.26 27 GLY F N 1
ATOM 3557 C CA . GLY F 5 27 ? 12.866 -4.657 8.606 1 54.02 27 GLY F CA 1
ATOM 3558 C C . GLY F 5 27 ? 11.787 -5.688 8.857 1 53.53 27 GLY F C 1
ATOM 3559 O O . GLY F 5 27 ? 10.645 -5.488 8.443 1 53.73 27 GLY F O 1
ATOM 3560 N N . PHE F 5 28 ? 12.123 -6.775 9.576 1 52.71 28 PHE F N 1
ATOM 3561 C CA . PHE F 5 28 ? 11.178 -7.834 9.927 1 52.78 28 PHE F CA 1
ATOM 3562 C C . PHE F 5 28 ? 10.1 -7.242 10.812 1 53.15 28 PHE F C 1
ATOM 3563 O O . PHE F 5 28 ? 8.915 -7.415 10.527 1 53.42 28 PHE F O 1
ATOM 3571 N N . LEU F 5 29 ? 10.509 -6.501 11.864 1 52.85 29 LEU F N 1
ATOM 3572 C CA . LEU F 5 29 ? 9.564 -5.875 12.78 1 52.79 29 LEU F CA 1
ATOM 3573 C C . LEU F 5 29 ? 8.755 -4.803 12.081 1 53.22 29 LEU F C 1
ATOM 3574 O O . LEU F 5 29 ? 7.566 -4.691 12.35 1 54.03 29 LEU F O 1
ATOM 3579 N N . LYS F 5 30 ? 9.373 -4.042 11.165 1 52.74 30 LYS F N 1
ATOM 3580 C CA . LYS F 5 30 ? 8.684 -3 10.401 1 53.03 30 LYS F CA 1
ATOM 3581 C C . LYS F 5 30 ? 7.564 -3.628 9.556 1 53.59 30 LYS F C 1
ATOM 3582 O O . LYS F 5 30 ? 6.439 -3.124 9.533 1 53.69 30 LYS F O 1
ATOM 3588 N N . GLU F 5 31 ? 7.874 -4.767 8.916 1 53.59 31 GLU F N 1
ATOM 3589 C CA . GLU F 5 31 ? 6.96 -5.526 8.073 1 53.94 31 GLU F CA 1
ATOM 3590 C C . GLU F 5 31 ? 5.813 -6.176 8.865 1 53.65 31 GLU F C 1
ATOM 3591 O O . GLU F 5 31 ? 4.661 -6.065 8.459 1 53.94 31 GLU F O 1
ATOM 3597 N N . LYS F 5 32 ? 6.113 -6.849 9.981 1 53.01 32 LYS F N 1
ATOM 3598 C CA . LYS F 5 32 ? 5.069 -7.502 10.783 1 52.63 32 LYS F CA 1
ATOM 3599 C C . LYS F 5 32 ? 4.28 -6.524 11.662 1 52.97 32 LYS F C 1
ATOM 3600 O O . LYS F 5 32 ? 3.209 -6.875 12.145 1 52.88 32 LYS F O 1
ATOM 3606 N N . LEU F 5 33 ? 4.801 -5.31 11.885 1 53.29 33 LEU F N 1
ATOM 3607 C CA . LEU F 5 33 ? 4.098 -4.305 12.674 1 53.97 33 LEU F CA 1
ATOM 3608 C C . LEU F 5 33 ? 3.575 -3.168 11.807 1 54.74 33 LEU F C 1
ATOM 3609 O O . LEU F 5 33 ? 3.465 -2.042 12.283 1 54.54 33 LEU F O 1
ATOM 3614 N N . HIS F 5 34 ? 3.242 -3.455 10.538 1 55.67 34 HIS F N 1
ATOM 3615 C CA . HIS F 5 34 ? 2.677 -2.451 9.637 1 57.1 34 HIS F CA 1
ATOM 3616 C C . HIS F 5 34 ? 1.286 -2.093 10.149 1 57.13 34 HIS F C 1
ATOM 3617 O O . HIS F 5 34 ? 0.5 -2.985 10.47 1 57.48 34 HIS F O 1
ATOM 3624 N N . GLY F 5 35 ? 1.013 -0.804 10.277 1 56.57 35 GLY F N 1
ATOM 3625 C CA . GLY F 5 35 ? -0.255 -0.339 10.833 1 56.44 35 GLY F CA 1
ATOM 3626 C C . GLY F 5 35 ? -0.159 0.156 12.271 1 55.85 35 GLY F C 1
ATOM 3627 O O . GLY F 5 35 ? -1.179 0.434 12.913 1 56.4 35 GLY F O 1
ATOM 3628 N N . TRP F 5 36 ? 1.072 0.265 12.793 1 54.26 36 TRP F N 1
ATOM 3629 C CA . TRP F 5 36 ? 1.359 0.75 14.136 1 53.25 36 TRP F CA 1
ATOM 3630 C C . TRP F 5 36 ? 2.264 1.97 14.015 1 53.6 36 TRP F C 1
ATOM 3631 O O . TRP F 5 36 ? 3.043 2.065 13.059 1 53.52 36 TRP F O 1
ATOM 3642 N N . ILE F 5 37 ? 2.18 2.9 14.98 1 53.95 37 ILE F N 1
ATOM 3643 C CA . ILE F 5 37 ? 3.06 4.063 14.951 1 54.94 37 ILE F CA 1
ATOM 3644 C C . ILE F 5 37 ? 4.397 3.723 15.617 1 55.29 37 ILE F C 1
ATOM 3645 O O . ILE F 5 37 ? 4.472 3.569 16.844 1 55.25 37 ILE F O 1
ATOM 3650 N N . VAL F 5 38 ? 5.438 3.565 14.776 1 55.06 38 VAL F N 1
ATOM 3651 C CA . VAL F 5 38 ? 6.791 3.197 15.182 1 55.64 38 VAL F CA 1
ATOM 3652 C C . VAL F 5 38 ? 7.824 3.732 14.157 1 55.65 38 VAL F C 1
ATOM 3653 O O . VAL F 5 38 ? 7.464 3.981 12.999 1 56.09 38 VAL F O 1
ATOM 3657 N N . ASP F 5 39 ? 9.092 3.928 14.576 1 54.95 39 ASP F N 1
ATOM 3658 C CA . ASP F 5 39 ? 10.112 4.403 13.641 1 54.91 39 ASP F CA 1
ATOM 3659 C C . ASP F 5 39 ? 11.295 3.414 13.52 1 54.5 39 ASP F C 1
ATOM 3660 O O . ASP F 5 39 ? 11.454 2.519 14.356 1 54.72 39 ASP F O 1
ATOM 3665 N N . ASP F 5 40 ? 12.106 3.568 12.465 1 53.74 40 ASP F N 1
ATOM 3666 C CA . ASP F 5 40 ? 13.229 2.682 12.166 1 53.79 40 ASP F CA 1
ATOM 3667 C C . ASP F 5 40 ? 14.342 2.632 13.216 1 52.76 40 ASP F C 1
ATOM 3668 O O . ASP F 5 40 ? 15.302 1.882 13.038 1 52.86 40 ASP F O 1
ATOM 3673 N N . THR F 5 41 ? 14.234 3.42 14.295 1 51.49 41 THR F N 1
ATOM 3674 C CA . THR F 5 41 ? 15.263 3.434 15.327 1 50.52 41 THR F CA 1
ATOM 3675 C C . THR F 5 41 ? 14.79 2.65 16.557 1 48.77 41 THR F C 1
ATOM 3676 O O . THR F 5 41 ? 15.571 1.887 17.127 1 48.22 41 THR F O 1
ATOM 3680 N N . LEU F 5 42 ? 13.499 2.802 16.927 1 47.54 42 LEU F N 1
ATOM 3681 C CA . LEU F 5 42 ? 12.886 2.075 18.047 1 46.94 42 LEU F CA 1
ATOM 3682 C C . LEU F 5 42 ? 12.816 0.568 17.735 1 46.57 42 LEU F C 1
ATOM 3683 O O . LEU F 5 42 ? 12.953 -0.261 18.634 1 46.47 42 LEU F O 1
ATOM 3688 N N . LEU F 5 43 ? 12.616 0.215 16.446 1 45.85 43 LEU F N 1
ATOM 3689 C CA . LEU F 5 43 ? 12.562 -1.169 15.988 1 45.12 43 LEU F CA 1
ATOM 3690 C C . LEU F 5 43 ? 13.921 -1.853 16.121 1 44.56 43 LEU F C 1
ATOM 3691 O O . LEU F 5 43 ? 13.98 -3.048 16.42 1 44.44 43 LEU F O 1
ATOM 3696 N N . GLU F 5 44 ? 15.014 -1.092 15.92 1 43.73 44 GLU F N 1
ATOM 3697 C CA . GLU F 5 44 ? 16.379 -1.606 16.058 1 42.94 44 GLU F CA 1
ATOM 3698 C C . GLU F 5 44 ? 16.69 -1.917 17.539 1 42.58 44 GLU F C 1
ATOM 3699 O O . GLU F 5 44 ? 17.274 -2.967 17.834 1 42.48 44 GLU F O 1
ATOM 3705 N N . THR F 5 45 ? 16.269 -1.032 18.472 1 41.94 45 THR F N 1
ATOM 3706 C CA . THR F 5 45 ? 16.5 -1.297 19.896 1 41.76 45 THR F CA 1
ATOM 3707 C C . THR F 5 45 ? 15.621 -2.465 20.368 1 40.82 45 THR F C 1
ATOM 3708 O O . THR F 5 45 ? 16.062 -3.243 21.208 1 41.01 45 THR F O 1
ATOM 3712 N N . LEU F 5 46 ? 14.415 -2.604 19.822 1 40.19 46 LEU F N 1
ATOM 3713 C CA . LEU F 5 46 ? 13.51 -3.695 20.187 1 40.45 46 LEU F CA 1
ATOM 3714 C C . LEU F 5 46 ? 14.092 -5.034 19.694 1 40.47 46 LEU F C 1
ATOM 3715 O O . LEU F 5 46 ? 14.207 -5.975 20.479 1 40.23 46 LEU F O 1
ATOM 3720 N N . ALA F 5 47 ? 14.532 -5.085 18.417 1 40.43 47 ALA F N 1
ATOM 3721 C CA . ALA F 5 47 ? 15.154 -6.273 17.85 1 41.15 47 ALA F CA 1
ATOM 3722 C C . ALA F 5 47 ? 16.436 -6.604 18.606 1 41.68 47 ALA F C 1
ATOM 3723 O O . ALA F 5 47 ? 16.665 -7.776 18.902 1 42.04 47 ALA F O 1
ATOM 3725 N N . TYR F 5 48 ? 17.238 -5.584 18.988 1 41.57 48 TYR F N 1
ATOM 3726 C CA . TYR F 5 48 ? 18.448 -5.837 19.769 1 42.35 48 TYR F CA 1
ATOM 3727 C C . TYR F 5 48 ? 18.111 -6.471 21.122 1 42.05 48 TYR F C 1
ATOM 3728 O O . TYR F 5 48 ? 18.593 -7.566 21.392 1 42.29 48 TYR F O 1
ATOM 3737 N N . LYS F 5 49 ? 17.268 -5.822 21.953 1 41.44 49 LYS F N 1
ATOM 3738 C CA . LYS F 5 49 ? 16.923 -6.366 23.262 1 41.44 49 LYS F CA 1
ATOM 3739 C C . LYS F 5 49 ? 16.212 -7.74 23.204 1 41.56 49 LYS F C 1
ATOM 3740 O O . LYS F 5 49 ? 16.436 -8.568 24.083 1 41.33 49 LYS F O 1
ATOM 3746 N N . VAL F 5 50 ? 15.362 -7.988 22.184 1 41.68 50 VAL F N 1
ATOM 3747 C CA . VAL F 5 50 ? 14.69 -9.291 22.055 1 42.06 50 VAL F CA 1
ATOM 3748 C C . VAL F 5 50 ? 15.749 -10.386 21.808 1 41.75 50 VAL F C 1
ATOM 3749 O O . VAL F 5 50 ? 15.767 -11.392 22.528 1 41.9 50 VAL F O 1
ATOM 3753 N N . ASN F 5 51 ? 16.668 -10.148 20.844 1 41 51 ASN F N 1
ATOM 3754 C CA . ASN F 5 51 ? 17.766 -11.07 20.521 1 40.72 51 ASN F CA 1
ATOM 3755 C C . ASN F 5 51 ? 18.674 -11.378 21.706 1 41.75 51 ASN F C 1
ATOM 3756 O O . ASN F 5 51 ? 19.154 -12.51 21.793 1 42.64 51 ASN F O 1
ATOM 3761 N N . THR F 5 52 ? 18.905 -10.415 22.63 1 41.59 52 THR F N 1
ATOM 3762 C CA . THR F 5 52 ? 19.723 -10.709 23.819 1 42.28 52 THR F CA 1
ATOM 3763 C C . THR F 5 52 ? 19.051 -11.719 24.768 1 43 52 THR F C 1
ATOM 3764 O O . THR F 5 52 ? 19.743 -12.373 25.554 1 42.99 52 THR F O 1
ATOM 3768 N N . LEU F 5 53 ? 17.713 -11.829 24.712 1 43.6 53 LEU F N 1
ATOM 3769 C CA . LEU F 5 53 ? 16.961 -12.76 25.55 1 44.91 53 LEU F CA 1
ATOM 3770 C C . LEU F 5 53 ? 17.05 -14.212 25.056 1 46.05 53 LEU F C 1
ATOM 3771 O O . LEU F 5 53 ? 16.71 -15.12 25.818 1 45.72 53 LEU F O 1
ATOM 3776 N N . GLU F 5 54 ? 17.495 -14.423 23.782 1 47.14 54 GLU F N 1
ATOM 3777 C CA . GLU F 5 54 ? 17.681 -15.726 23.125 1 48.39 54 GLU F CA 1
ATOM 3778 C C . GLU F 5 54 ? 16.462 -16.648 23.258 1 49.23 54 GLU F C 1
ATOM 3779 O O . GLU F 5 54 ? 16.499 -17.626 24.004 1 49.14 54 GLU F O 1
ATOM 3785 N N . LEU F 5 55 ? 15.379 -16.322 22.555 1 49.7 55 LEU F N 1
ATOM 3786 C CA . LEU F 5 55 ? 14.141 -17.102 22.65 1 50.47 55 LEU F CA 1
ATOM 3787 C C . LEU F 5 55 ? 13.911 -18.074 21.477 1 51.32 55 LEU F C 1
ATOM 3788 O O . LEU F 5 55 ? 12.908 -18.782 21.468 1 51.43 55 LEU F O 1
ATOM 3793 N N . LYS F 5 56 ? 14.835 -18.098 20.501 1 51.79 56 LYS F N 1
ATOM 3794 C CA . LYS F 5 56 ? 14.871 -18.918 19.29 1 52.6 56 LYS F CA 1
ATOM 3795 C C . LYS F 5 56 ? 14.207 -20.31 19.382 1 53.61 56 LYS F C 1
ATOM 3796 O O . LYS F 5 56 ? 13.48 -20.693 18.467 1 53.85 56 LYS F O 1
ATOM 3802 N N . ASP F 5 57 ? 14.488 -21.08 20.452 1 54.08 57 ASP F N 1
ATOM 3803 C CA . ASP F 5 57 ? 14.003 -22.454 20.606 1 55.01 57 ASP F CA 1
ATOM 3804 C C . ASP F 5 57 ? 12.76 -22.603 21.49 1 55.9 57 ASP F C 1
ATOM 3805 O O . ASP F 5 57 ? 12.499 -23.706 21.978 1 56.04 57 ASP F O 1
ATOM 3810 N N . TYR F 5 58 ? 11.999 -21.525 21.716 1 56.24 58 TYR F N 1
ATOM 3811 C CA . TYR F 5 58 ? 10.831 -21.582 22.61 1 56.67 58 TYR F CA 1
ATOM 3812 C C . TYR F 5 58 ? 9.472 -21.41 21.887 1 56.49 58 TYR F C 1
ATOM 3813 O O . TYR F 5 58 ? 9.434 -21.013 20.72 1 56.44 58 TYR F O 1
ATOM 3822 N N . GLY F 5 59 ? 8.38 -21.712 22.597 1 56.11 59 GLY F N 1
ATOM 3823 C CA . GLY F 5 59 ? 7.021 -21.544 22.099 1 56.48 59 GLY F CA 1
ATOM 3824 C C . GLY F 5 59 ? 6.381 -20.256 22.59 1 56.83 59 GLY F C 1
ATOM 3825 O O . GLY F 5 59 ? 6.836 -19.679 23.578 1 57.05 59 GLY F O 1
ATOM 3826 N N . GLU F 5 60 ? 5.312 -19.803 21.911 1 56.82 60 GLU F N 1
ATOM 3827 C CA . GLU F 5 60 ? 4.566 -18.564 22.187 1 57.38 60 GLU F CA 1
ATOM 3828 C C . GLU F 5 60 ? 4.358 -18.203 23.675 1 58.04 60 GLU F C 1
ATOM 3829 O O . GLU F 5 60 ? 4.592 -17.051 24.044 1 58.39 60 GLU F O 1
ATOM 3835 N N . HIS F 5 61 ? 3.894 -19.157 24.514 1 57.92 61 HIS F N 1
ATOM 3836 C CA . HIS F 5 61 ? 3.61 -18.907 25.936 1 58.32 61 HIS F CA 1
ATOM 3837 C C . HIS F 5 61 ? 4.855 -18.623 26.764 1 57.86 61 HIS F C 1
ATOM 3838 O O . HIS F 5 61 ? 4.786 -17.887 27.755 1 58.01 61 HIS F O 1
ATOM 3845 N N . VAL F 5 62 ? 5.985 -19.216 26.375 1 56.93 62 VAL F N 1
ATOM 3846 C CA . VAL F 5 62 ? 7.236 -18.966 27.063 1 56.58 62 VAL F CA 1
ATOM 3847 C C . VAL F 5 62 ? 7.796 -17.639 26.569 1 56.07 62 VAL F C 1
ATOM 3848 O O . VAL F 5 62 ? 8.151 -16.795 27.38 1 56.27 62 VAL F O 1
ATOM 3852 N N . ILE F 5 63 ? 7.778 -17.403 25.249 1 55.4 63 ILE F N 1
ATOM 3853 C CA . ILE F 5 63 ? 8.207 -16.135 24.647 1 55.27 63 ILE F CA 1
ATOM 3854 C C . ILE F 5 63 ? 7.454 -14.946 25.286 1 55.22 63 ILE F C 1
ATOM 3855 O O . ILE F 5 63 ? 8.082 -13.972 25.671 1 55.29 63 ILE F O 1
ATOM 3860 N N . GLU F 5 64 ? 6.147 -15.095 25.528 1 55.07 64 GLU F N 1
ATOM 3861 C CA . GLU F 5 64 ? 5.362 -14.058 26.197 1 55.53 64 GLU F CA 1
ATOM 3862 C C . GLU F 5 64 ? 5.84 -13.829 27.653 1 55.23 64 GLU F C 1
ATOM 3863 O O . GLU F 5 64 ? 6.095 -12.692 28.044 1 55.64 64 GLU F O 1
ATOM 3869 N N . ARG F 5 65 ? 5.969 -14.904 28.431 1 54.38 65 ARG F N 1
ATOM 3870 C CA . ARG F 5 65 ? 6.411 -14.887 29.822 1 54.09 65 ARG F CA 1
ATOM 3871 C C . ARG F 5 65 ? 7.767 -14.207 29.956 1 52.99 65 ARG F C 1
ATOM 3872 O O . ARG F 5 65 ? 7.935 -13.343 30.812 1 52.92 65 ARG F O 1
ATOM 3880 N N . LYS F 5 66 ? 8.717 -14.557 29.087 1 52.12 66 LYS F N 1
ATOM 3881 C CA . LYS F 5 66 ? 10.049 -13.974 29.134 1 51.73 66 LYS F CA 1
ATOM 3882 C C . LYS F 5 66 ? 10.038 -12.482 28.784 1 50.74 66 LYS F C 1
ATOM 3883 O O . LYS F 5 66 ? 10.767 -11.705 29.404 1 50.88 66 LYS F O 1
ATOM 3889 N N . LEU F 5 67 ? 9.141 -12.069 27.883 1 49.7 67 LEU F N 1
ATOM 3890 C CA . LEU F 5 67 ? 8.976 -10.664 27.55 1 49.17 67 LEU F CA 1
ATOM 3891 C C . LEU F 5 67 ? 8.41 -9.914 28.766 1 48.2 67 LEU F C 1
ATOM 3892 O O . LEU F 5 67 ? 8.848 -8.804 29.052 1 48.25 67 LEU F O 1
ATOM 3897 N N . ASN F 5 68 ? 7.48 -10.53 29.51 1 47.22 68 ASN F N 1
ATOM 3898 C CA . ASN F 5 68 ? 6.883 -9.921 30.701 1 46.74 68 ASN F CA 1
ATOM 3899 C C . ASN F 5 68 ? 7.892 -9.656 31.811 1 46.42 68 ASN F C 1
ATOM 3900 O O . ASN F 5 68 ? 7.731 -8.706 32.565 1 46.64 68 ASN F O 1
ATOM 3905 N N . GLU F 5 69 ? 8.913 -10.51 31.925 1 46.17 69 GLU F N 1
ATOM 3906 C CA . GLU F 5 69 ? 9.997 -10.408 32.915 1 45.83 69 GLU F CA 1
ATOM 3907 C C . GLU F 5 69 ? 11.032 -9.308 32.556 1 44.57 69 GLU F C 1
ATOM 3908 O O . GLU F 5 69 ? 11.898 -8.996 33.364 1 44.12 69 GLU F O 1
ATOM 3914 N N . SER F 5 70 ? 10.964 -8.755 31.34 1 44.04 70 SER F N 1
ATOM 3915 C CA . SER F 5 70 ? 11.85 -7.69 30.894 1 43.75 70 SER F CA 1
ATOM 3916 C C . SER F 5 70 ? 11.116 -6.354 30.968 1 43.24 70 SER F C 1
ATOM 3917 O O . SER F 5 70 ? 10.216 -6.1 30.17 1 42.99 70 SER F O 1
ATOM 3920 N N . SER F 5 71 ? 11.501 -5.506 31.932 1 42.95 71 SER F N 1
ATOM 3921 C CA . SER F 5 71 ? 10.913 -4.18 32.109 1 43 71 SER F CA 1
ATOM 3922 C C . SER F 5 71 ? 11.279 -3.267 30.943 1 42.44 71 SER F C 1
ATOM 3923 O O . SER F 5 71 ? 10.442 -2.489 30.481 1 42.46 71 SER F O 1
ATOM 3926 N N . GLU F 5 72 ? 12.512 -3.395 30.433 1 42.01 72 GLU F N 1
ATOM 3927 C CA . GLU F 5 72 ? 12.974 -2.62 29.289 1 41.98 72 GLU F CA 1
ATOM 3928 C C . GLU F 5 72 ? 12.145 -2.907 28.043 1 41.92 72 GLU F C 1
ATOM 3929 O O . GLU F 5 72 ? 11.908 -1.989 27.25 1 41.86 72 GLU F O 1
ATOM 3935 N N . ILE F 5 73 ? 11.662 -4.156 27.885 1 41.53 73 ILE F N 1
ATOM 3936 C CA . ILE F 5 73 ? 10.806 -4.501 26.75 1 42.06 73 ILE F CA 1
ATOM 3937 C C . ILE F 5 73 ? 9.418 -3.933 26.934 1 42.25 73 ILE F C 1
ATOM 3938 O O . ILE F 5 73 ? 8.843 -3.436 25.974 1 42.46 73 ILE F O 1
ATOM 3943 N N . GLN F 5 74 ? 8.875 -4.021 28.151 1 42.38 74 GLN F N 1
ATOM 3944 C CA . GLN F 5 74 ? 7.548 -3.495 28.441 1 43.01 74 GLN F CA 1
ATOM 3945 C C . GLN F 5 74 ? 7.484 -1.991 28.253 1 44.01 74 GLN F C 1
ATOM 3946 O O . GLN F 5 74 ? 6.5 -1.482 27.714 1 44.67 74 GLN F O 1
ATOM 3952 N N . GLN F 5 75 ? 8.562 -1.289 28.613 1 43.94 75 GLN F N 1
ATOM 3953 C CA . GLN F 5 75 ? 8.649 0.15 28.454 1 44.31 75 GLN F CA 1
ATOM 3954 C C . GLN F 5 75 ? 8.569 0.528 26.973 1 43.67 75 GLN F C 1
ATOM 3955 O O . GLN F 5 75 ? 7.853 1.455 26.615 1 43.92 75 GLN F O 1
ATOM 3961 N N . ILE F 5 76 ? 9.254 -0.222 26.118 1 43.01 76 ILE F N 1
ATOM 3962 C CA . ILE F 5 76 ? 9.211 -0.014 24.672 1 43.44 76 ILE F CA 1
ATOM 3963 C C . ILE F 5 76 ? 7.807 -0.358 24.12 1 43.83 76 ILE F C 1
ATOM 3964 O O . ILE F 5 76 ? 7.32 0.311 23.211 1 43.99 76 ILE F O 1
ATOM 3969 N N . LEU F 5 77 ? 7.159 -1.386 24.68 1 43.7 77 LEU F N 1
ATOM 3970 C CA . LEU F 5 77 ? 5.836 -1.811 24.234 1 43.9 77 LEU F CA 1
ATOM 3971 C C . LEU F 5 77 ? 4.747 -0.76 24.461 1 43.99 77 LEU F C 1
ATOM 3972 O O . LEU F 5 77 ? 3.879 -0.601 23.601 1 44 77 LEU F O 1
ATOM 3977 N N . LYS F 5 78 ? 4.804 -0.024 25.593 1 43.73 78 LYS F N 1
ATOM 3978 C CA . LYS F 5 78 ? 3.819 1.022 25.904 1 43.96 78 LYS F CA 1
ATOM 3979 C C . LYS F 5 78 ? 3.875 2.222 24.948 1 44.48 78 LYS F C 1
ATOM 3980 O O . LYS F 5 78 ? 2.893 2.955 24.833 1 44.57 78 LYS F O 1
ATOM 3986 N N . LEU F 5 79 ? 5.024 2.424 24.28 1 44.63 79 LEU F N 1
ATOM 3987 C CA . LEU F 5 79 ? 5.256 3.498 23.316 1 45.21 79 LEU F CA 1
ATOM 3988 C C . LEU F 5 79 ? 4.63 3.217 21.956 1 45.91 79 LEU F C 1
ATOM 3989 O O . LEU F 5 79 ? 4.355 4.154 21.205 1 45.92 79 LEU F O 1
ATOM 3994 N N . ILE F 5 80 ? 4.474 1.936 21.603 1 46.44 80 ILE F N 1
ATOM 3995 C CA . ILE F 5 80 ? 3.926 1.542 20.308 1 47.6 80 ILE F CA 1
ATOM 3996 C C . ILE F 5 80 ? 2.403 1.412 20.363 1 48.87 80 ILE F C 1
ATOM 3997 O O . ILE F 5 80 ? 1.902 0.502 21.014 1 48.82 80 ILE F O 1
ATOM 4002 N N . GLN F 5 81 ? 1.678 2.322 19.683 1 49.85 81 GLN F N 1
ATOM 4003 C CA . GLN F 5 81 ? 0.203 2.351 19.601 1 51.3 81 GLN F CA 1
ATOM 4004 C C . GLN F 5 81 ? -0.254 2.358 18.138 1 52.43 81 GLN F C 1
ATOM 4005 O O . GLN F 5 81 ? 0.511 2.772 17.278 1 52.49 81 GLN F O 1
ATOM 4011 N N . PRO F 5 82 ? -1.463 1.861 17.811 1 53.47 82 PRO F N 1
ATOM 4012 C CA . PRO F 5 82 ? -1.875 1.795 16.393 1 54.29 82 PRO F CA 1
ATOM 4013 C C . PRO F 5 82 ? -1.914 3.126 15.637 1 55.51 82 PRO F C 1
ATOM 4014 O O . PRO F 5 82 ? -2.065 4.193 16.235 1 55.25 82 PRO F O 1
ATOM 4018 N N . GLU F 5 83 ? -1.744 3.04 14.303 1 56.63 83 GLU F N 1
ATOM 4019 C CA . GLU F 5 83 ? -1.685 4.171 13.367 1 57.97 83 GLU F CA 1
ATOM 4020 C C . GLU F 5 83 ? -2.849 5.156 13.493 1 58.65 83 GLU F C 1
ATOM 4021 O O . GLU F 5 83 ? -4.012 4.762 13.416 1 58.99 83 GLU F O 1
ATOM 4027 N N . GLY G 6 1 ? 59.974 12.652 0.475 1 68.97 1 GLY G N 1
ATOM 4028 C CA . GLY G 6 1 ? 60.148 11.447 1.275 1 69.5 1 GLY G CA 1
ATOM 4029 C C . GLY G 6 1 ? 59.489 11.541 2.637 1 69.7 1 GLY G C 1
ATOM 4030 O O . GLY G 6 1 ? 58.292 11.843 2.732 1 69.74 1 GLY G O 1
ATOM 4031 N N . MET G 6 2 ? 60.266 11.289 3.709 1 69.36 2 MET G N 1
ATOM 4032 C CA . MET G 6 2 ? 59.731 11.382 5.066 1 69.48 2 MET G CA 1
ATOM 4033 C C . MET G 6 2 ? 59.878 12.813 5.598 1 68.49 2 MET G C 1
ATOM 4034 O O . MET G 6 2 ? 60.994 13.341 5.683 1 68.47 2 MET G O 1
ATOM 4039 N N . ASP G 6 3 ? 58.732 13.457 5.905 1 67.21 3 ASP G N 1
ATOM 4040 C CA . ASP G 6 3 ? 58.699 14.833 6.392 1 66.1 3 ASP G CA 1
ATOM 4041 C C . ASP G 6 3 ? 58.034 14.914 7.761 1 64.26 3 ASP G C 1
ATOM 4042 O O . ASP G 6 3 ? 56.858 15.256 7.856 1 64.73 3 ASP G O 1
ATOM 4047 N N . PHE G 6 4 ? 58.78 14.624 8.823 1 62.22 4 PHE G N 1
ATOM 4048 C CA . PHE G 6 4 ? 58.25 14.729 10.179 1 60.7 4 PHE G CA 1
ATOM 4049 C C . PHE G 6 4 ? 58.246 16.211 10.659 1 58.09 4 PHE G C 1
ATOM 4050 O O . PHE G 6 4 ? 58.749 17.09 9.963 1 57.69 4 PHE G O 1
ATOM 4058 N N . LEU G 6 5 ? 57.68 16.479 11.839 1 56.25 5 LEU G N 1
ATOM 4059 C CA . LEU G 6 5 ? 57.595 17.82 12.405 1 55.07 5 LEU G CA 1
ATOM 4060 C C . LEU G 6 5 ? 58.97 18.458 12.639 1 54.81 5 LEU G C 1
ATOM 4061 O O . LEU G 6 5 ? 59.815 17.904 13.343 1 55.06 5 LEU G O 1
ATOM 4066 N N . THR G 6 6 ? 59.195 19.618 12.024 1 54.11 6 THR G N 1
ATOM 4067 C CA . THR G 6 6 ? 60.462 20.334 12.135 1 53.85 6 THR G CA 1
ATOM 4068 C C . THR G 6 6 ? 60.487 21.287 13.329 1 53.5 6 THR G C 1
ATOM 4069 O O . THR G 6 6 ? 59.439 21.666 13.856 1 53.52 6 THR G O 1
ATOM 4073 N N . SER G 6 7 ? 61.691 21.684 13.751 1 53.07 7 SER G N 1
ATOM 4074 C CA . SER G 6 7 ? 61.834 22.66 14.822 1 53.01 7 SER G CA 1
ATOM 4075 C C . SER G 6 7 ? 61.301 24.029 14.382 1 52.31 7 SER G C 1
ATOM 4076 O O . SER G 6 7 ? 60.809 24.772 15.225 1 52.57 7 SER G O 1
ATOM 4079 N N . THR G 6 8 ? 61.35 24.336 13.065 1 51.21 8 THR G N 1
ATOM 4080 C CA . THR G 6 8 ? 60.836 25.578 12.506 1 50.87 8 THR G CA 1
ATOM 4081 C C . THR G 6 8 ? 59.35 25.75 12.834 1 50 8 THR G C 1
ATOM 4082 O O . THR G 6 8 ? 58.964 26.775 13.39 1 50.1 8 THR G O 1
ATOM 4086 N N . LEU G 6 9 ? 58.529 24.738 12.518 1 49 9 LEU G N 1
ATOM 4087 C CA . LEU G 6 9 ? 57.102 24.769 12.751 1 48.45 9 LEU G CA 1
ATOM 4088 C C . LEU G 6 9 ? 56.786 24.73 14.227 1 48.21 9 LEU G C 1
ATOM 4089 O O . LEU G 6 9 ? 55.856 25.418 14.648 1 48.54 9 LEU G O 1
ATOM 4094 N N . LEU G 6 10 ? 57.566 23.978 15.028 1 47.43 10 LEU G N 1
ATOM 4095 C CA . LEU G 6 10 ? 57.322 23.943 16.47 1 47.42 10 LEU G CA 1
ATOM 4096 C C . LEU G 6 10 ? 57.622 25.294 17.117 1 47.37 10 LEU G C 1
ATOM 4097 O O . LEU G 6 10 ? 56.885 25.695 18.005 1 47.89 10 LEU G O 1
ATOM 4102 N N . SER G 6 11 ? 58.67 26.002 16.667 1 46.84 11 SER G N 1
ATOM 4103 C CA . SER G 6 11 ? 59.054 27.293 17.257 1 47.23 11 SER G CA 1
ATOM 4104 C C . SER G 6 11 ? 57.977 28.364 17.142 1 47.98 11 SER G C 1
ATOM 4105 O O . SER G 6 11 ? 57.647 28.994 18.144 1 48.05 11 SER G O 1
ATOM 4108 N N . GLY G 6 12 ? 57.395 28.513 15.954 1 48.01 12 GLY G N 1
ATOM 4109 C CA . GLY G 6 12 ? 56.328 29.474 15.721 1 48.49 12 GLY G CA 1
ATOM 4110 C C . GLY G 6 12 ? 55.12 29.244 16.605 1 48.97 12 GLY G C 1
ATOM 4111 O O . GLY G 6 12 ? 54.446 30.196 16.999 1 49.23 12 GLY G O 1
ATOM 4112 N N . ILE G 6 13 ? 54.843 27.978 16.928 1 49.06 13 ILE G N 1
ATOM 4113 C CA . ILE G 6 13 ? 53.727 27.615 17.784 1 49.79 13 ILE G CA 1
ATOM 4114 C C . ILE G 6 13 ? 54.05 28.037 19.221 1 50.68 13 ILE G C 1
ATOM 4115 O O . ILE G 6 13 ? 53.22 28.662 19.891 1 50.51 13 ILE G O 1
ATOM 4120 N N . LEU G 6 14 ? 55.28 27.724 19.67 1 51.31 14 LEU G N 1
ATOM 4121 C CA . LEU G 6 14 ? 55.771 28.046 21.008 1 52.15 14 LEU G CA 1
ATOM 4122 C C . LEU G 6 14 ? 55.782 29.552 21.235 1 52.81 14 LEU G C 1
ATOM 4123 O O . LEU G 6 14 ? 55.242 30.014 22.233 1 52.83 14 LEU G O 1
ATOM 4128 N N . TYR G 6 15 ? 56.331 30.318 20.285 1 53.36 15 TYR G N 1
ATOM 4129 C CA . TYR G 6 15 ? 56.396 31.772 20.373 1 54.31 15 TYR G CA 1
ATOM 4130 C C . TYR G 6 15 ? 55.036 32.418 20.613 1 54.76 15 TYR G C 1
ATOM 4131 O O . TYR G 6 15 ? 54.908 33.231 21.523 1 54.91 15 TYR G O 1
ATOM 4140 N N . ASP G 6 16 ? 54.011 32.019 19.85 1 54.78 16 ASP G N 1
ATOM 4141 C CA . ASP G 6 16 ? 52.665 32.573 20.037 1 55.13 16 ASP G CA 1
ATOM 4142 C C . ASP G 6 16 ? 52.054 32.188 21.396 1 55 16 ASP G C 1
ATOM 4143 O O . ASP G 6 16 ? 51.249 32.941 21.937 1 54.95 16 ASP G O 1
ATOM 4148 N N . GLY G 6 17 ? 52.446 31.032 21.926 1 54.81 17 GLY G N 1
ATOM 4149 C CA . GLY G 6 17 ? 51.988 30.549 23.221 1 55.37 17 GLY G CA 1
ATOM 4150 C C . GLY G 6 17 ? 52.554 31.367 24.361 1 55.84 17 GLY G C 1
ATOM 4151 O O . GLY G 6 17 ? 51.868 31.605 25.359 1 56.05 17 GLY G O 1
ATOM 4152 N N . PHE G 6 18 ? 53.814 31.823 24.213 1 55.78 18 PHE G N 1
ATOM 4153 C CA . PHE G 6 18 ? 54.476 32.664 25.211 1 56.18 18 PHE G CA 1
ATOM 4154 C C . PHE G 6 18 ? 53.866 34.081 25.157 1 57.05 18 PHE G C 1
ATOM 4155 O O . PHE G 6 18 ? 53.597 34.684 26.198 1 57.18 18 PHE G O 1
ATOM 4163 N N . LYS G 6 19 ? 53.659 34.597 23.927 1 57.31 19 LYS G N 1
ATOM 4164 C CA . LYS G 6 19 ? 53.096 35.906 23.623 1 58.19 19 LYS G CA 1
ATOM 4165 C C . LYS G 6 19 ? 51.699 36.061 24.201 1 59.32 19 LYS G C 1
ATOM 4166 O O . LYS G 6 19 ? 51.459 37.005 24.948 1 59.7 19 LYS G O 1
ATOM 4172 N N . ASN G 6 20 ? 50.795 35.11 23.926 1 59.79 20 ASN G N 1
ATOM 4173 C CA . ASN G 6 20 ? 49.434 35.166 24.461 1 60.78 20 ASN G CA 1
ATOM 4174 C C . ASN G 6 20 ? 49.321 34.82 25.96 1 61.25 20 ASN G C 1
ATOM 4175 O O . ASN G 6 20 ? 48.265 35.033 26.549 1 61.17 20 ASN G O 1
ATOM 4180 N N . GLY G 6 21 ? 50.392 34.303 26.556 1 61.51 21 GLY G N 1
ATOM 4181 C CA . GLY G 6 21 ? 50.405 33.934 27.965 1 62.35 21 GLY G CA 1
ATOM 4182 C C . GLY G 6 21 ? 49.701 32.622 28.244 1 63.17 21 GLY G C 1
ATOM 4183 O O . GLY G 6 21 ? 49.179 32.414 29.342 1 63.23 21 GLY G O 1
ATOM 4184 N N . VAL G 6 22 ? 49.68 31.723 27.245 1 63.57 22 VAL G N 1
ATOM 4185 C CA . VAL G 6 22 ? 49.052 30.41 27.346 1 64.18 22 VAL G CA 1
ATOM 4186 C C . VAL G 6 22 ? 50.118 29.4 27.766 1 64.95 22 VAL G C 1
ATOM 4187 O O . VAL G 6 22 ? 51.204 29.366 27.178 1 65.12 22 VAL G O 1
ATOM 4191 N N . ALA G 6 23 ? 49.832 28.605 28.806 1 65.1 23 ALA G N 1
ATOM 4192 C CA . ALA G 6 23 ? 50.792 27.615 29.288 1 65.57 23 ALA G CA 1
ATOM 4193 C C . ALA G 6 23 ? 50.949 26.466 28.287 1 65.69 23 ALA G C 1
ATOM 4194 O O . ALA G 6 23 ? 49.966 26.047 27.67 1 65.65 23 ALA G O 1
ATOM 4196 N N . ILE G 6 24 ? 52.191 25.978 28.112 1 65.47 24 ILE G N 1
ATOM 4197 C CA . ILE G 6 24 ? 52.469 24.871 27.198 1 65.49 24 ILE G CA 1
ATOM 4198 C C . ILE G 6 24 ? 52.015 23.574 27.862 1 65.05 24 ILE G C 1
ATOM 4199 O O . ILE G 6 24 ? 52.722 23.038 28.713 1 64.98 24 ILE G O 1
ATOM 4204 N N . THR G 6 25 ? 50.82 23.091 27.491 1 64.52 25 THR G N 1
ATOM 4205 C CA . THR G 6 25 ? 50.227 21.869 28.03 1 64.36 25 THR G CA 1
ATOM 4206 C C . THR G 6 25 ? 50.029 20.794 26.913 1 64.41 25 THR G C 1
ATOM 4207 O O . THR G 6 25 ? 50.276 21.068 25.734 1 64.17 25 THR G O 1
ATOM 4211 N N . THR G 6 26 ? 49.57 19.576 27.298 1 64.43 26 THR G N 1
ATOM 4212 C CA . THR G 6 26 ? 49.242 18.49 26.384 1 64.75 26 THR G CA 1
ATOM 4213 C C . THR G 6 26 ? 48.113 18.961 25.458 1 64.82 26 THR G C 1
ATOM 4214 O O . THR G 6 26 ? 48.221 18.799 24.249 1 65.18 26 THR G O 1
ATOM 4218 N N . GLY G 6 27 ? 47.08 19.582 26.03 1 64.3 27 GLY G N 1
ATOM 4219 C CA . GLY G 6 27 ? 45.943 20.109 25.285 1 64.39 27 GLY G CA 1
ATOM 4220 C C . GLY G 6 27 ? 46.285 21.281 24.38 1 64.33 27 GLY G C 1
ATOM 4221 O O . GLY G 6 27 ? 45.719 21.407 23.287 1 64.75 27 GLY G O 1
ATOM 4222 N N . PHE G 6 28 ? 47.227 22.143 24.815 1 63.38 28 PHE G N 1
ATOM 4223 C CA . PHE G 6 28 ? 47.668 23.288 24.024 1 62.94 28 PHE G CA 1
ATOM 4224 C C . PHE G 6 28 ? 48.368 22.779 22.769 1 62.02 28 PHE G C 1
ATOM 4225 O O . PHE G 6 28 ? 47.96 23.133 21.662 1 62.33 28 PHE G O 1
ATOM 4233 N N . LEU G 6 29 ? 49.372 21.901 22.939 1 60.76 29 LEU G N 1
ATOM 4234 C CA . LEU G 6 29 ? 50.093 21.291 21.823 1 59.81 29 LEU G CA 1
ATOM 4235 C C . LEU G 6 29 ? 49.15 20.451 20.952 1 58.75 29 LEU G C 1
ATOM 4236 O O . LEU G 6 29 ? 49.302 20.43 19.743 1 58.03 29 LEU G O 1
ATOM 4241 N N . LYS G 6 30 ? 48.156 19.797 21.567 1 58.65 30 LYS G N 1
ATOM 4242 C CA . LYS G 6 30 ? 47.125 18.981 20.909 1 58.86 30 LYS G CA 1
ATOM 4243 C C . LYS G 6 30 ? 46.271 19.841 19.972 1 58.64 30 LYS G C 1
ATOM 4244 O O . LYS G 6 30 ? 45.885 19.39 18.892 1 58.77 30 LYS G O 1
ATOM 4250 N N . GLU G 6 31 ? 45.963 21.076 20.405 1 57.91 31 GLU G N 1
ATOM 4251 C CA . GLU G 6 31 ? 45.176 22.03 19.636 1 57.43 31 GLU G CA 1
ATOM 4252 C C . GLU G 6 31 ? 46.047 22.621 18.518 1 56.47 31 GLU G C 1
ATOM 4253 O O . GLU G 6 31 ? 45.604 22.72 17.373 1 56.45 31 GLU G O 1
ATOM 4259 N N . LYS G 6 32 ? 47.295 22.99 18.844 1 55.37 32 LYS G N 1
ATOM 4260 C CA . LYS G 6 32 ? 48.193 23.621 17.882 1 54.73 32 LYS G CA 1
ATOM 4261 C C . LYS G 6 32 ? 48.786 22.67 16.847 1 53.72 32 LYS G C 1
ATOM 4262 O O . LYS G 6 32 ? 49.137 23.109 15.752 1 53.55 32 LYS G O 1
ATOM 4268 N N . LEU G 6 33 ? 48.876 21.373 17.166 1 52.97 33 LEU G N 1
ATOM 4269 C CA . LEU G 6 33 ? 49.42 20.397 16.227 1 52.62 33 LEU G CA 1
ATOM 4270 C C . LEU G 6 33 ? 48.346 19.653 15.456 1 52.27 33 LEU G C 1
ATOM 4271 O O . LEU G 6 33 ? 48.494 18.466 15.168 1 52.46 33 LEU G O 1
ATOM 4276 N N . HIS G 6 34 ? 47.28 20.374 15.073 1 51.64 34 HIS G N 1
ATOM 4277 C CA . HIS G 6 34 ? 46.196 19.864 14.243 1 51.54 34 HIS G CA 1
ATOM 4278 C C . HIS G 6 34 ? 46.814 19.543 12.873 1 50.22 34 HIS G C 1
ATOM 4279 O O . HIS G 6 34 ? 47.548 20.361 12.316 1 49.95 34 HIS G O 1
ATOM 4286 N N . GLY G 6 35 ? 46.57 18.339 12.383 1 49.27 35 GLY G N 1
ATOM 4287 C CA . GLY G 6 35 ? 47.142 17.889 11.119 1 48.53 35 GLY G CA 1
ATOM 4288 C C . GLY G 6 35 ? 48.405 17.056 11.263 1 47.04 35 GLY G C 1
ATOM 4289 O O . GLY G 6 35 ? 49.079 16.783 10.276 1 46.85 35 GLY G O 1
ATOM 4290 N N . TRP G 6 36 ? 48.734 16.636 12.493 1 46.22 36 TRP G N 1
ATOM 4291 C CA . TRP G 6 36 ? 49.9 15.81 12.795 1 45.43 36 TRP G CA 1
ATOM 4292 C C . TRP G 6 36 ? 49.461 14.612 13.608 1 45.83 36 TRP G C 1
ATOM 4293 O O . TRP G 6 36 ? 48.715 14.772 14.574 1 45.93 36 TRP G O 1
ATOM 4304 N N . ILE G 6 37 ? 49.903 13.41 13.21 1 46.04 37 ILE G N 1
ATOM 4305 C CA . ILE G 6 37 ? 49.602 12.161 13.908 1 46.27 37 ILE G CA 1
ATOM 4306 C C . ILE G 6 37 ? 50.531 12.118 15.096 1 46.78 37 ILE G C 1
ATOM 4307 O O . ILE G 6 37 ? 51.728 11.896 14.946 1 46.53 37 ILE G O 1
ATOM 4312 N N . VAL G 6 38 ? 49.972 12.381 16.272 1 47.52 38 VAL G N 1
ATOM 4313 C CA . VAL G 6 38 ? 50.68 12.459 17.545 1 48.45 38 VAL G CA 1
ATOM 4314 C C . VAL G 6 38 ? 49.816 11.765 18.639 1 49.26 38 VAL G C 1
ATOM 4315 O O . VAL G 6 38 ? 48.744 11.241 18.328 1 49.53 38 VAL G O 1
ATOM 4319 N N . ASP G 6 39 ? 50.31 11.662 19.883 1 49.52 39 ASP G N 1
ATOM 4320 C CA . ASP G 6 39 ? 49.54 11.025 20.969 1 50.03 39 ASP G CA 1
ATOM 4321 C C . ASP G 6 39 ? 49.751 11.726 22.321 1 50.27 39 ASP G C 1
ATOM 4322 O O . ASP G 6 39 ? 50.667 12.537 22.444 1 49.97 39 ASP G O 1
ATOM 4327 N N . ASP G 6 40 ? 48.924 11.412 23.334 1 50.89 40 ASP G N 1
ATOM 4328 C CA . ASP G 6 40 ? 49.042 12.085 24.627 1 52.24 40 ASP G CA 1
ATOM 4329 C C . ASP G 6 40 ? 50.39 11.808 25.335 1 52.92 40 ASP G C 1
ATOM 4330 O O . ASP G 6 40 ? 50.823 12.641 26.124 1 52.97 40 ASP G O 1
ATOM 4335 N N . THR G 6 41 ? 51.098 10.713 24.988 1 53.42 41 THR G N 1
ATOM 4336 C CA . THR G 6 41 ? 52.415 10.44 25.578 1 54.34 41 THR G CA 1
ATOM 4337 C C . THR G 6 41 ? 53.479 11.31 24.922 1 54.83 41 THR G C 1
ATOM 4338 O O . THR G 6 41 ? 54.291 11.917 25.613 1 55.12 41 THR G O 1
ATOM 4342 N N . LEU G 6 42 ? 53.477 11.379 23.59 1 55.03 42 LEU G N 1
ATOM 4343 C CA . LEU G 6 42 ? 54.421 12.212 22.862 1 55.91 42 LEU G CA 1
ATOM 4344 C C . LEU G 6 42 ? 54.165 13.69 23.169 1 57 42 LEU G C 1
ATOM 4345 O O . LEU G 6 42 ? 55.118 14.451 23.262 1 57.65 42 LEU G O 1
ATOM 4350 N N . LEU G 6 43 ? 52.89 14.093 23.345 1 57.08 43 LEU G N 1
ATOM 4351 C CA . LEU G 6 43 ? 52.536 15.471 23.672 1 57.7 43 LEU G CA 1
ATOM 4352 C C . LEU G 6 43 ? 52.965 15.831 25.089 1 58.26 43 LEU G C 1
ATOM 4353 O O . LEU G 6 43 ? 53.512 16.905 25.282 1 58.43 43 LEU G O 1
ATOM 4358 N N . GLU G 6 44 ? 52.757 14.937 26.073 1 58.58 44 GLU G N 1
ATOM 4359 C CA . GLU G 6 44 ? 53.174 15.219 27.45 1 59.22 44 GLU G CA 1
ATOM 4360 C C . GLU G 6 44 ? 54.702 15.196 27.578 1 59.78 44 GLU G C 1
ATOM 4361 O O . GLU G 6 44 ? 55.247 15.966 28.363 1 60.13 44 GLU G O 1
ATOM 4367 N N . THR G 6 45 ? 55.391 14.339 26.791 1 59.88 45 THR G N 1
ATOM 4368 C CA . THR G 6 45 ? 56.858 14.256 26.813 1 60.33 45 THR G CA 1
ATOM 4369 C C . THR G 6 45 ? 57.465 15.479 26.126 1 60.52 45 THR G C 1
ATOM 4370 O O . THR G 6 45 ? 58.477 16.004 26.588 1 60.57 45 THR G O 1
ATOM 4374 N N . LEU G 6 46 ? 56.831 15.944 25.033 1 60.37 46 LEU G N 1
ATOM 4375 C CA . LEU G 6 46 ? 57.269 17.129 24.307 1 60.51 46 LEU G CA 1
ATOM 4376 C C . LEU G 6 46 ? 57.111 18.345 25.216 1 60.94 46 LEU G C 1
ATOM 4377 O O . LEU G 6 46 ? 58.061 19.11 25.376 1 60.86 46 LEU G O 1
ATOM 4382 N N . ALA G 6 47 ? 55.94 18.47 25.882 1 61.27 47 ALA G N 1
ATOM 4383 C CA . ALA G 6 47 ? 55.656 19.574 26.806 1 62.31 47 ALA G CA 1
ATOM 4384 C C . ALA G 6 47 ? 56.571 19.581 28.049 1 63.33 47 ALA G C 1
ATOM 4385 O O . ALA G 6 47 ? 56.742 20.62 28.675 1 63.53 47 ALA G O 1
ATOM 4387 N N . TYR G 6 48 ? 57.166 18.433 28.384 1 63.86 48 TYR G N 1
ATOM 4388 C CA . TYR G 6 48 ? 58.087 18.276 29.506 1 64.78 48 TYR G CA 1
ATOM 4389 C C . TYR G 6 48 ? 59.469 18.851 29.149 1 64.63 48 TYR G C 1
ATOM 4390 O O . TYR G 6 48 ? 59.998 19.666 29.902 1 64.84 48 TYR G O 1
ATOM 4399 N N . LYS G 6 49 ? 60.066 18.413 28.023 1 64.14 49 LYS G N 1
ATOM 4400 C CA . LYS G 6 49 ? 61.406 18.858 27.63 1 64.12 49 LYS G CA 1
ATOM 4401 C C . LYS G 6 49 ? 61.435 20.311 27.192 1 63.5 49 LYS G C 1
ATOM 4402 O O . LYS G 6 49 ? 62.444 20.982 27.391 1 63.39 49 LYS G O 1
ATOM 4408 N N . VAL G 6 50 ? 60.342 20.787 26.573 1 63.01 50 VAL G N 1
ATOM 4409 C CA . VAL G 6 50 ? 60.224 22.167 26.098 1 62.98 50 VAL G CA 1
ATOM 4410 C C . VAL G 6 50 ? 60.209 23.15 27.282 1 62.39 50 VAL G C 1
ATOM 4411 O O . VAL G 6 50 ? 60.9 24.169 27.243 1 62.28 50 VAL G O 1
ATOM 4415 N N . ASN G 6 51 ? 59.465 22.819 28.346 1 61.8 51 ASN G N 1
ATOM 4416 C CA . ASN G 6 51 ? 59.411 23.671 29.525 1 61.87 51 ASN G CA 1
ATOM 4417 C C . ASN G 6 51 ? 60.772 23.731 30.223 1 62.24 51 ASN G C 1
ATOM 4418 O O . ASN G 6 51 ? 61.202 24.821 30.601 1 62.8 51 ASN G O 1
ATOM 4423 N N . THR G 6 52 ? 61.492 22.593 30.331 1 61.82 52 THR G N 1
ATOM 4424 C CA . THR G 6 52 ? 62.829 22.607 30.951 1 61.92 52 THR G CA 1
ATOM 4425 C C . THR G 6 52 ? 63.931 23.201 30.043 1 61.76 52 THR G C 1
ATOM 4426 O O . THR G 6 52 ? 65.061 23.374 30.491 1 62.08 52 THR G O 1
ATOM 4430 N N . LEU G 6 53 ? 63.616 23.511 28.786 1 61.27 53 LEU G N 1
ATOM 4431 C CA . LEU G 6 53 ? 64.598 24.034 27.843 1 61.37 53 LEU G CA 1
ATOM 4432 C C . LEU G 6 53 ? 64.917 25.517 27.974 1 61.21 53 LEU G C 1
ATOM 4433 O O . LEU G 6 53 ? 65.794 25.997 27.25 1 61.18 53 LEU G O 1
ATOM 4438 N N . GLU G 6 54 ? 64.198 26.251 28.858 1 60.96 54 GLU G N 1
ATOM 4439 C CA . GLU G 6 54 ? 64.376 27.699 29.064 1 61.24 54 GLU G CA 1
ATOM 4440 C C . GLU G 6 54 ? 64.226 28.445 27.721 1 60.79 54 GLU G C 1
ATOM 4441 O O . GLU G 6 54 ? 65.235 28.821 27.121 1 61.36 54 GLU G O 1
ATOM 4447 N N . LEU G 6 55 ? 62.99 28.568 27.206 1 59.43 55 LEU G N 1
ATOM 4448 C CA . LEU G 6 55 ? 62.757 29.191 25.901 1 58.52 55 LEU G CA 1
ATOM 4449 C C . LEU G 6 55 ? 61.844 30.429 25.953 1 57.31 55 LEU G C 1
ATOM 4450 O O . LEU G 6 55 ? 61.809 31.196 24.993 1 57.41 55 LEU G O 1
ATOM 4455 N N . LYS G 6 56 ? 61.081 30.581 27.045 1 55.86 56 LYS G N 1
ATOM 4456 C CA . LYS G 6 56 ? 60.122 31.649 27.306 1 54.97 56 LYS G CA 1
ATOM 4457 C C . LYS G 6 56 ? 60.604 33.057 26.905 1 54.13 56 LYS G C 1
ATOM 4458 O O . LYS G 6 56 ? 59.909 33.753 26.17 1 54.34 56 LYS G O 1
ATOM 4464 N N . ASP G 6 57 ? 61.794 33.46 27.347 1 53.07 57 ASP G N 1
ATOM 4465 C CA . ASP G 6 57 ? 62.307 34.802 27.08 1 52.63 57 ASP G CA 1
ATOM 4466 C C . ASP G 6 57 ? 62.765 35.091 25.64 1 52.1 57 ASP G C 1
ATOM 4467 O O . ASP G 6 57 ? 62.925 36.257 25.297 1 52.07 57 ASP G O 1
ATOM 4472 N N . TYR G 6 58 ? 62.945 34.064 24.799 1 51.58 58 TYR G N 1
ATOM 4473 C CA . TYR G 6 58 ? 63.53 34.208 23.456 1 51.4 58 TYR G CA 1
ATOM 4474 C C . TYR G 6 58 ? 62.514 34.287 22.306 1 51.1 58 TYR G C 1
ATOM 4475 O O . TYR G 6 58 ? 61.337 33.989 22.499 1 51.24 58 TYR G O 1
ATOM 4484 N N . GLY G 6 59 ? 62.986 34.744 21.14 1 50.6 59 GLY G N 1
ATOM 4485 C CA . GLY G 6 59 ? 62.195 34.914 19.926 1 50.57 59 GLY G CA 1
ATOM 4486 C C . GLY G 6 59 ? 62.171 33.688 19.033 1 50.5 59 GLY G C 1
ATOM 4487 O O . GLY G 6 59 ? 62.933 32.753 19.256 1 50.17 59 GLY G O 1
ATOM 4488 N N . GLU G 6 60 ? 61.306 33.696 18.003 1 50.78 60 GLU G N 1
ATOM 4489 C CA . GLU G 6 60 ? 61.073 32.574 17.078 1 51.32 60 GLU G CA 1
ATOM 4490 C C . GLU G 6 60 ? 62.343 31.852 16.551 1 51.38 60 GLU G C 1
ATOM 4491 O O . GLU G 6 60 ? 62.507 30.65 16.801 1 51.07 60 GLU G O 1
ATOM 4497 N N . HIS G 6 61 ? 63.227 32.565 15.835 1 51.34 61 HIS G N 1
ATOM 4498 C CA . HIS G 6 61 ? 64.427 31.962 15.269 1 51.84 61 HIS G CA 1
ATOM 4499 C C . HIS G 6 61 ? 65.437 31.491 16.325 1 52.39 61 HIS G C 1
ATOM 4500 O O . HIS G 6 61 ? 66.229 30.586 16.056 1 52.81 61 HIS G O 1
ATOM 4507 N N . VAL G 6 62 ? 65.401 32.087 17.521 1 52.09 62 VAL G N 1
ATOM 4508 C CA . VAL G 6 62 ? 66.281 31.674 18.598 1 52.28 62 VAL G CA 1
ATOM 4509 C C . VAL G 6 62 ? 65.748 30.359 19.156 1 52.67 62 VAL G C 1
ATOM 4510 O O . VAL G 6 62 ? 66.521 29.412 19.276 1 53 62 VAL G O 1
ATOM 4514 N N . ILE G 6 63 ? 64.418 30.269 19.409 1 52.4 63 ILE G N 1
ATOM 4515 C CA . ILE G 6 63 ? 63.748 29.054 19.905 1 52.35 63 ILE G CA 1
ATOM 4516 C C . ILE G 6 63 ? 64.01 27.884 18.962 1 52.41 63 ILE G C 1
ATOM 4517 O O . ILE G 6 63 ? 64.345 26.789 19.414 1 52.1 63 ILE G O 1
ATOM 4522 N N . GLU G 6 64 ? 63.935 28.148 17.649 1 52.67 64 GLU G N 1
ATOM 4523 C CA . GLU G 6 64 ? 64.18 27.169 16.596 1 53.53 64 GLU G CA 1
ATOM 4524 C C . GLU G 6 64 ? 65.604 26.622 16.671 1 54.47 64 GLU G C 1
ATOM 4525 O O . GLU G 6 64 ? 65.81 25.419 16.517 1 54.72 64 GLU G O 1
ATOM 4531 N N . ARG G 6 65 ? 66.573 27.49 16.956 1 54.98 65 ARG G N 1
ATOM 4532 C CA . ARG G 6 65 ? 67.976 27.088 17.086 1 56.17 65 ARG G CA 1
ATOM 4533 C C . ARG G 6 65 ? 68.211 26.236 18.339 1 56.34 65 ARG G C 1
ATOM 4534 O O . ARG G 6 65 ? 68.829 25.177 18.249 1 56.2 65 ARG G O 1
ATOM 4542 N N . LYS G 6 66 ? 67.672 26.67 19.492 1 56.58 66 LYS G N 1
ATOM 4543 C CA . LYS G 6 66 ? 67.782 25.956 20.772 1 57.01 66 LYS G CA 1
ATOM 4544 C C . LYS G 6 66 ? 67.059 24.596 20.755 1 57.61 66 LYS G C 1
ATOM 4545 O O . LYS G 6 66 ? 67.442 23.684 21.498 1 57.7 66 LYS G O 1
ATOM 4551 N N . LEU G 6 67 ? 66.013 24.46 19.912 1 57.68 67 LEU G N 1
ATOM 4552 C CA . LEU G 6 67 ? 65.29 23.196 19.747 1 57.83 67 LEU G CA 1
ATOM 4553 C C . LEU G 6 67 ? 66.149 22.26 18.896 1 57.99 67 LEU G C 1
ATOM 4554 O O . LEU G 6 67 ? 66.238 21.075 19.216 1 58 67 LEU G O 1
ATOM 4559 N N . ASN G 6 68 ? 66.8 22.799 17.83 1 58.08 68 ASN G N 1
ATOM 4560 C CA . ASN G 6 68 ? 67.701 22.053 16.942 1 58.99 68 ASN G CA 1
ATOM 4561 C C . ASN G 6 68 ? 68.913 21.504 17.713 1 59.94 68 ASN G C 1
ATOM 4562 O O . ASN G 6 68 ? 69.389 20.409 17.414 1 60.27 68 ASN G O 1
ATOM 4567 N N . GLU G 6 69 ? 69.41 22.267 18.701 1 60.33 69 GLU G N 1
ATOM 4568 C CA . GLU G 6 69 ? 70.549 21.863 19.536 1 61.12 69 GLU G CA 1
ATOM 4569 C C . GLU G 6 69 ? 70.212 20.645 20.379 1 61.29 69 GLU G C 1
ATOM 4570 O O . GLU G 6 69 ? 71.074 19.797 20.595 1 61.95 69 GLU G O 1
ATOM 4576 N N . SER G 6 70 ? 68.974 20.569 20.876 1 60.8 70 SER G N 1
ATOM 4577 C CA . SER G 6 70 ? 68.52 19.469 21.714 1 60.92 70 SER G CA 1
ATOM 4578 C C . SER G 6 70 ? 68.23 18.22 20.892 1 60.87 70 SER G C 1
ATOM 4579 O O . SER G 6 70 ? 67.24 18.184 20.162 1 60.68 70 SER G O 1
ATOM 4582 N N . SER G 6 71 ? 69.092 17.193 21.017 1 60.82 71 SER G N 1
ATOM 4583 C CA . SER G 6 71 ? 68.901 15.891 20.352 1 61.12 71 SER G CA 1
ATOM 4584 C C . SER G 6 71 ? 67.688 15.133 20.96 1 60.8 71 SER G C 1
ATOM 4585 O O . SER G 6 71 ? 67.014 14.368 20.267 1 60.7 71 SER G O 1
ATOM 4588 N N . GLU G 6 72 ? 67.421 15.375 22.256 1 60.45 72 GLU G N 1
ATOM 4589 C CA . GLU G 6 72 ? 66.316 14.833 23.043 1 60.46 72 GLU G CA 1
ATOM 4590 C C . GLU G 6 72 ? 64.959 15.252 22.415 1 60.05 72 GLU G C 1
ATOM 4591 O O . GLU G 6 72 ? 64.008 14.475 22.439 1 60.07 72 GLU G O 1
ATOM 4597 N N . ILE G 6 73 ? 64.884 16.475 21.841 1 59.63 73 ILE G N 1
ATOM 4598 C CA . ILE G 6 73 ? 63.678 16.991 21.183 1 59.53 73 ILE G CA 1
ATOM 4599 C C . ILE G 6 73 ? 63.5 16.31 19.824 1 58.97 73 ILE G C 1
ATOM 4600 O O . ILE G 6 73 ? 62.407 15.839 19.514 1 59.23 73 ILE G O 1
ATOM 4605 N N . GLN G 6 74 ? 64.579 16.231 19.026 1 58.1 74 GLN G N 1
ATOM 4606 C CA . GLN G 6 74 ? 64.566 15.585 17.709 1 57.69 74 GLN G CA 1
ATOM 4607 C C . GLN G 6 74 ? 64.174 14.096 17.79 1 57.32 74 GLN G C 1
ATOM 4608 O O . GLN G 6 74 ? 63.66 13.545 16.819 1 57.92 74 GLN G O 1
ATOM 4614 N N . GLN G 6 75 ? 64.404 13.455 18.951 1 56.17 75 GLN G N 1
ATOM 4615 C CA . GLN G 6 75 ? 64.004 12.081 19.221 1 55.56 75 GLN G CA 1
ATOM 4616 C C . GLN G 6 75 ? 62.467 12.022 19.197 1 54.37 75 GLN G C 1
ATOM 4617 O O . GLN G 6 75 ? 61.893 11.125 18.588 1 54.54 75 GLN G O 1
ATOM 4623 N N . ILE G 6 76 ? 61.809 12.996 19.831 1 53.18 76 ILE G N 1
ATOM 4624 C CA . ILE G 6 76 ? 60.356 13.098 19.86 1 52.59 76 ILE G CA 1
ATOM 4625 C C . ILE G 6 76 ? 59.815 13.481 18.472 1 51.02 76 ILE G C 1
ATOM 4626 O O . ILE G 6 76 ? 58.893 12.838 17.974 1 50.78 76 ILE G O 1
ATOM 4631 N N . LEU G 6 77 ? 60.396 14.51 17.841 1 49.83 77 LEU G N 1
ATOM 4632 C CA . LEU G 6 77 ? 59.886 15.014 16.571 1 49.36 77 LEU G CA 1
ATOM 4633 C C . LEU G 6 77 ? 60.018 14.047 15.386 1 48.6 77 LEU G C 1
ATOM 4634 O O . LEU G 6 77 ? 59.291 14.21 14.407 1 48.45 77 LEU G O 1
ATOM 4639 N N . LYS G 6 78 ? 60.899 13.038 15.469 1 47.93 78 LYS G N 1
ATOM 4640 C CA . LYS G 6 78 ? 61.052 12.069 14.368 1 47.66 78 LYS G CA 1
ATOM 4641 C C . LYS G 6 78 ? 59.832 11.147 14.207 1 46.55 78 LYS G C 1
ATOM 4642 O O . LYS G 6 78 ? 59.634 10.556 13.144 1 46.51 78 LYS G O 1
ATOM 4648 N N . LEU G 6 79 ? 59.031 11.002 15.262 1 45.58 79 LEU G N 1
ATOM 4649 C CA . LEU G 6 79 ? 57.853 10.141 15.236 1 45.12 79 LEU G CA 1
ATOM 4650 C C . LEU G 6 79 ? 56.572 10.887 14.858 1 45.63 79 LEU G C 1
ATOM 4651 O O . LEU G 6 79 ? 55.562 10.237 14.585 1 46.02 79 LEU G O 1
ATOM 4656 N N . ILE G 6 80 ? 56.583 12.24 14.87 1 45.58 80 ILE G N 1
ATOM 4657 C CA . ILE G 6 80 ? 55.391 13.01 14.529 1 46.04 80 ILE G CA 1
ATOM 4658 C C . ILE G 6 80 ? 55.267 13.176 13.014 1 46.5 80 ILE G C 1
ATOM 4659 O O . ILE G 6 80 ? 55.93 14.009 12.402 1 46.03 80 ILE G O 1
ATOM 4664 N N . GLN G 6 81 ? 54.436 12.315 12.423 1 47.15 81 GLN G N 1
ATOM 4665 C CA . GLN G 6 81 ? 54.181 12.191 10.992 1 48.26 81 GLN G CA 1
ATOM 4666 C C . GLN G 6 81 ? 52.988 13.051 10.583 1 48.75 81 GLN G C 1
ATOM 4667 O O . GLN G 6 81 ? 52.021 13.128 11.326 1 48.65 81 GLN G O 1
ATOM 4673 N N . PRO G 6 82 ? 53.004 13.662 9.38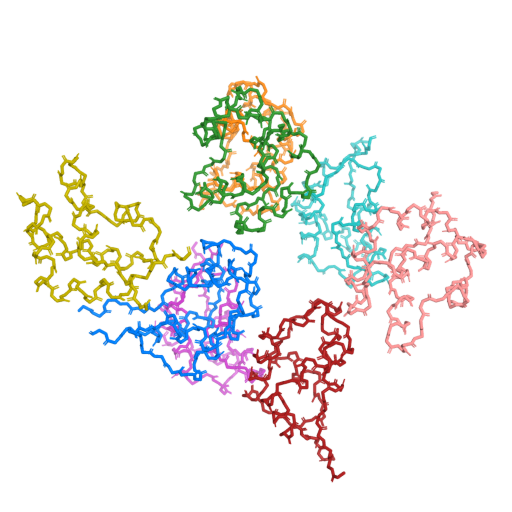8 1 49.46 82 PRO G N 1
ATOM 4674 C CA . PRO G 6 82 ? 51.865 14.503 8.98 1 50.63 82 PRO G CA 1
ATOM 4675 C C . PRO G 6 82 ? 50.631 13.742 8.525 1 52.95 82 PRO G C 1
ATOM 4676 O O . PRO G 6 82 ? 50.744 12.683 7.909 1 53.32 82 PRO G O 1
ATOM 4680 N N . GLU G 6 83 ? 49.446 14.304 8.797 1 54.32 83 GLU G N 1
ATOM 4681 C CA . GLU G 6 83 ? 48.184 13.745 8.315 1 55.85 83 GLU G CA 1
ATOM 4682 C C . GLU G 6 83 ? 48.16 14.076 6.818 1 57.05 83 GLU G C 1
ATOM 4683 O O . GLU G 6 83 ? 48.317 15.246 6.461 1 57.52 83 GLU G O 1
ATOM 4689 N N . GLN G 6 84 ? 48.013 13.069 5.947 1 57.29 84 GLN G N 1
ATOM 4690 C CA . GLN G 6 84 ? 47.987 13.298 4.5 1 57.99 84 GLN G CA 1
ATOM 4691 C C . GLN G 6 84 ? 46.581 13.701 4.031 1 57.91 84 GLN G C 1
ATOM 4692 O O . GLN G 6 84 ? 46.09 14.769 4.396 1 57.64 84 GLN G O 1
ATOM 4698 N N . GLY H 5 1 ? -3.59 -7.346 0.087 1 72.64 1 GLY H N 1
ATOM 4699 C CA . GLY H 5 1 ? -2.372 -6.602 -0.206 1 73.2 1 GLY H CA 1
ATOM 4700 C C . GLY H 5 1 ? -1.87 -6.767 -1.626 1 73.52 1 GLY H C 1
ATOM 4701 O O . GLY H 5 1 ? -2.661 -7.03 -2.535 1 73.88 1 GLY H O 1
ATOM 4702 N N . MET H 5 2 ? -0.548 -6.623 -1.839 1 73.1 2 MET H N 1
ATOM 4703 C CA . MET H 5 2 ? 0.014 -6.742 -3.187 1 73.07 2 MET H CA 1
ATOM 4704 C C . MET H 5 2 ? 1.328 -7.526 -3.281 1 72.1 2 MET H C 1
ATOM 4705 O O . MET H 5 2 ? 2.407 -6.969 -3.056 1 72.25 2 MET H O 1
ATOM 4710 N N . ASP H 5 3 ? 1.242 -8.801 -3.677 1 70.75 3 ASP H N 1
ATOM 4711 C CA . ASP H 5 3 ? 2.434 -9.614 -3.868 1 69.98 3 ASP H CA 1
ATOM 4712 C C . ASP H 5 3 ? 2.964 -9.401 -5.287 1 68.26 3 ASP H C 1
ATOM 4713 O O . ASP H 5 3 ? 2.187 -9.364 -6.236 1 68.31 3 ASP H O 1
ATOM 4718 N N . PHE H 5 4 ? 4.276 -9.232 -5.432 1 66.51 4 PHE H N 1
ATOM 4719 C CA . PHE H 5 4 ? 4.888 -9.018 -6.748 1 65.2 4 PHE H CA 1
ATOM 4720 C C . PHE H 5 4 ? 6.29 -9.698 -6.834 1 62.72 4 PHE H C 1
ATOM 4721 O O . PHE H 5 4 ? 6.725 -10.329 -5.863 1 62.63 4 PHE H O 1
ATOM 4729 N N . LEU H 5 5 ? 6.979 -9.599 -7.997 1 60.27 5 LEU H N 1
ATOM 4730 C CA . LEU H 5 5 ? 8.308 -10.183 -8.123 1 58.27 5 LEU H CA 1
ATOM 4731 C C . LEU H 5 5 ? 9.279 -9.329 -7.317 1 56.52 5 LEU H C 1
ATOM 4732 O O . LEU H 5 5 ? 9.488 -8.165 -7.642 1 56.52 5 LEU H O 1
ATOM 4737 N N . THR H 5 6 ? 9.827 -9.887 -6.24 1 54.87 6 THR H N 1
ATOM 4738 C CA . THR H 5 6 ? 10.747 -9.15 -5.38 1 53.83 6 THR H CA 1
ATOM 4739 C C . THR H 5 6 ? 12.184 -9.154 -5.913 1 53.36 6 THR H C 1
ATOM 4740 O O . THR H 5 6 ? 12.545 -9.999 -6.74 1 53.15 6 THR H O 1
ATOM 4744 N N . SER H 5 7 ? 13.007 -8.195 -5.443 1 52.97 7 SER H N 1
ATOM 4745 C CA . SER H 5 7 ? 14.422 -8.141 -5.81 1 53.07 7 SER H CA 1
ATOM 4746 C C . SER H 5 7 ? 15.156 -9.381 -5.281 1 52.68 7 SER H C 1
ATOM 4747 O O . SER H 5 7 ? 16.115 -9.818 -5.903 1 53.14 7 SER H O 1
ATOM 4750 N N . THR H 5 8 ? 14.694 -9.952 -4.156 1 51.84 8 THR H N 1
ATOM 4751 C CA . THR H 5 8 ? 15.226 -11.172 -3.575 1 51.77 8 THR H CA 1
ATOM 4752 C C . THR H 5 8 ? 15.077 -12.323 -4.583 1 51.55 8 THR H C 1
ATOM 4753 O O . THR H 5 8 ? 16.046 -13.026 -4.86 1 51.58 8 THR H O 1
ATOM 4757 N N . LEU H 5 9 ? 13.876 -12.481 -5.169 1 51.22 9 LEU H N 1
ATOM 4758 C CA . LEU H 5 9 ? 13.609 -13.544 -6.12 1 51.37 9 LEU H CA 1
ATOM 4759 C C . LEU H 5 9 ? 14.365 -13.359 -7.425 1 51.26 9 LEU H C 1
ATOM 4760 O O . LEU H 5 9 ? 14.974 -14.312 -7.907 1 51.62 9 LEU H O 1
ATOM 4765 N N . LEU H 5 10 ? 14.381 -12.133 -7.962 1 50.67 10 LEU H N 1
ATOM 4766 C CA . LEU H 5 10 ? 15.085 -11.828 -9.2 1 50.46 10 LEU H CA 1
ATOM 4767 C C . LEU H 5 10 ? 16.618 -11.982 -9.061 1 50.45 10 LEU H C 1
ATOM 4768 O O . LEU H 5 10 ? 17.27 -12.47 -9.982 1 50.14 10 LEU H O 1
ATOM 4773 N N . SER H 5 11 ? 17.187 -11.617 -7.897 1 50.28 11 SER H N 1
ATOM 4774 C CA . SER H 5 11 ? 18.638 -11.722 -7.687 1 50.31 11 SER H CA 1
ATOM 4775 C C . SER H 5 11 ? 19.147 -13.157 -7.745 1 50.1 11 SER H C 1
ATOM 4776 O O . SER H 5 11 ? 20.242 -13.396 -8.238 1 50.05 11 SER H O 1
ATOM 4779 N N . GLY H 5 12 ? 18.34 -14.095 -7.276 1 50.05 12 GLY H N 1
ATOM 4780 C CA . GLY H 5 12 ? 18.673 -15.511 -7.326 1 50.58 12 GLY H CA 1
ATOM 4781 C C . GLY H 5 12 ? 18.666 -16.024 -8.753 1 50.8 12 GLY H C 1
ATOM 4782 O O . GLY H 5 12 ? 19.58 -16.74 -9.173 1 50.95 12 GLY H O 1
ATOM 4783 N N . ILE H 5 13 ? 17.651 -15.622 -9.52 1 50.38 13 ILE H N 1
ATOM 4784 C CA . ILE H 5 13 ? 17.542 -15.999 -10.922 1 50.72 13 ILE H CA 1
ATOM 4785 C C . ILE H 5 13 ? 18.722 -15.425 -11.718 1 50.71 13 ILE H C 1
ATOM 4786 O O . ILE H 5 13 ? 19.259 -16.101 -12.598 1 51.14 13 ILE H O 1
ATOM 4791 N N . LEU H 5 14 ? 19.132 -14.189 -11.408 1 50.24 14 LEU H N 1
ATOM 4792 C CA . LEU H 5 14 ? 20.238 -13.554 -12.116 1 50.79 14 LEU H CA 1
ATOM 4793 C C . LEU H 5 14 ? 21.607 -14.151 -11.753 1 50.79 14 LEU H C 1
ATOM 4794 O O . LEU H 5 14 ? 22.473 -14.246 -12.617 1 50.43 14 LEU H O 1
ATOM 4799 N N . TYR H 5 15 ? 21.79 -14.57 -10.494 1 50.99 15 TYR H N 1
ATOM 4800 C CA . TYR H 5 15 ? 23.066 -15.134 -10.058 1 51.63 15 TYR H CA 1
ATOM 4801 C C . TYR H 5 15 ? 23.35 -16.498 -10.674 1 51.49 15 TYR H C 1
ATOM 4802 O O . TYR H 5 15 ? 24.417 -16.683 -11.255 1 51.48 15 TYR H O 1
ATOM 4811 N N . ASP H 5 16 ? 22.399 -17.432 -10.601 1 51.32 16 ASP H N 1
ATOM 4812 C CA . ASP H 5 16 ? 22.585 -18.747 -11.217 1 51.94 16 ASP H CA 1
ATOM 4813 C C . ASP H 5 16 ? 22.854 -18.649 -12.731 1 52.69 16 ASP H C 1
ATOM 4814 O O . ASP H 5 16 ? 23.58 -19.475 -13.278 1 52.83 16 ASP H O 1
ATOM 4819 N N . GLY H 5 17 ? 22.348 -17.592 -13.361 1 53.07 17 GLY H N 1
ATOM 4820 C CA . GLY H 5 17 ? 22.583 -17.32 -14.768 1 54.26 17 GLY H CA 1
ATOM 4821 C C . GLY H 5 17 ? 24.003 -16.872 -15.035 1 55.64 17 GLY H C 1
ATOM 4822 O O . GLY H 5 17 ? 24.642 -17.398 -15.943 1 55.94 17 GLY H O 1
ATOM 4823 N N . PHE H 5 18 ? 24.518 -15.895 -14.244 1 56.52 18 PHE H N 1
ATOM 4824 C CA . PHE H 5 18 ? 25.895 -15.382 -14.372 1 57.67 18 PHE H CA 1
ATOM 4825 C C . PHE H 5 18 ? 26.908 -16.485 -14.052 1 58.58 18 PHE H C 1
ATOM 4826 O O . PHE H 5 18 ? 27.929 -16.607 -14.725 1 58.73 18 PHE H O 1
ATOM 4834 N N . LYS H 5 19 ? 26.609 -17.289 -13.031 1 59.02 19 LYS H N 1
ATOM 4835 C CA . LYS H 5 19 ? 27.426 -18.401 -12.58 1 60.26 19 LYS H CA 1
ATOM 4836 C C . LYS H 5 19 ? 27.632 -19.408 -13.718 1 61.77 19 LYS H C 1
ATOM 4837 O O . LYS H 5 19 ? 28.752 -19.864 -13.95 1 62.05 19 LYS H O 1
ATOM 4843 N N . ASN H 5 20 ? 26.56 -19.73 -14.449 1 62.47 20 ASN H N 1
ATOM 4844 C CA . ASN H 5 20 ? 26.637 -20.704 -15.533 1 63.33 20 ASN H CA 1
ATOM 4845 C C . ASN H 5 20 ? 26.84 -20.089 -16.935 1 64.34 20 ASN H C 1
ATOM 4846 O O . ASN H 5 20 ? 26.892 -20.823 -17.919 1 64.56 20 ASN H O 1
ATOM 4851 N N . GLY H 5 21 ? 26.997 -18.771 -17.012 1 64.81 21 GLY H N 1
ATOM 4852 C CA . GLY H 5 21 ? 27.227 -18.086 -18.278 1 65.71 21 GLY H CA 1
ATOM 4853 C C . GLY H 5 21 ? 26.116 -18.292 -19.281 1 66.11 21 GLY H C 1
ATOM 4854 O O . GLY H 5 21 ? 26.366 -18.567 -20.455 1 65.85 21 GLY H O 1
ATOM 4855 N N . VAL H 5 22 ? 24.883 -18.208 -18.805 1 66.59 22 VAL H N 1
ATOM 4856 C CA . VAL H 5 22 ? 23.7 -18.359 -19.637 1 67.57 22 VAL H CA 1
ATOM 4857 C C . VAL H 5 22 ? 23.114 -16.962 -19.732 1 68.41 22 VAL H C 1
ATOM 4858 O O . VAL H 5 22 ? 22.332 -16.584 -18.862 1 68.79 22 VAL H O 1
ATOM 4862 N N . ALA H 5 23 ? 23.528 -16.177 -20.748 1 68.54 23 ALA H N 1
ATOM 4863 C CA . ALA H 5 23 ? 23.109 -14.788 -21 1 69.36 23 ALA H CA 1
ATOM 4864 C C . ALA H 5 23 ? 21.684 -14.414 -20.531 1 70.11 23 ALA H C 1
ATOM 4865 O O . ALA H 5 23 ? 20.784 -15.256 -20.556 1 70.37 23 ALA H O 1
ATOM 4867 N N . ILE H 5 24 ? 21.481 -13.157 -20.089 1 70.25 24 ILE H N 1
ATOM 4868 C CA . ILE H 5 24 ? 20.157 -12.723 -19.627 1 70.75 24 ILE H CA 1
ATOM 4869 C C . ILE H 5 24 ? 19.243 -12.494 -20.836 1 71.31 24 ILE H C 1
ATOM 4870 O O . ILE H 5 24 ? 19.238 -11.41 -21.427 1 71.57 24 ILE H O 1
ATOM 4875 N N . THR H 5 25 ? 18.514 -13.55 -21.237 1 71.32 25 THR H N 1
ATOM 4876 C CA . THR H 5 25 ? 17.607 -13.51 -22.388 1 71.74 25 THR H CA 1
ATOM 4877 C C . THR H 5 25 ? 16.141 -13.579 -21.952 1 71.77 25 THR H C 1
ATOM 4878 O O . THR H 5 25 ? 15.841 -14.056 -20.854 1 71.91 25 THR H O 1
ATOM 4882 N N . THR H 5 26 ? 15.223 -13.155 -22.832 1 71.32 26 THR H N 1
ATOM 4883 C CA . THR H 5 26 ? 13.793 -13.21 -22.539 1 71.05 26 THR H CA 1
ATOM 4884 C C . THR H 5 26 ? 13.335 -14.657 -22.309 1 70.39 26 THR H C 1
ATOM 4885 O O . THR H 5 26 ? 12.574 -14.916 -21.379 1 70.57 26 THR H O 1
ATOM 4889 N N . GLY H 5 27 ? 13.873 -15.587 -23.097 1 69.52 27 GLY H N 1
ATOM 4890 C CA . GLY H 5 27 ? 13.584 -17.013 -22.977 1 69.17 27 GLY H CA 1
ATOM 4891 C C . GLY H 5 27 ? 14.116 -17.63 -21.696 1 68.6 27 GLY H C 1
ATOM 4892 O O . GLY H 5 27 ? 13.573 -18.625 -21.208 1 68.7 27 GLY H O 1
ATOM 4893 N N . PHE H 5 28 ? 15.197 -17.045 -21.15 1 67.56 28 PHE H N 1
ATOM 4894 C CA . PHE H 5 28 ? 15.802 -17.458 -19.893 1 66.74 28 PHE H CA 1
ATOM 4895 C C . PHE H 5 28 ? 14.949 -16.915 -18.738 1 65.82 28 PHE H C 1
ATOM 4896 O O . PHE H 5 28 ? 14.675 -17.645 -17.785 1 65.56 28 PHE H O 1
ATOM 4904 N N . LEU H 5 29 ? 14.503 -15.65 -18.834 1 65.25 29 LEU H N 1
ATOM 4905 C CA . LEU H 5 29 ? 13.638 -15.056 -17.815 1 65.22 29 LEU H CA 1
ATOM 4906 C C . LEU H 5 29 ? 12.292 -15.769 -17.755 1 65.64 29 LEU H C 1
ATOM 4907 O O . LEU H 5 29 ? 11.757 -15.977 -16.666 1 65.72 29 LEU H O 1
ATOM 4912 N N . LYS H 5 30 ? 11.76 -16.169 -18.923 1 65.66 30 LYS H N 1
ATOM 4913 C CA . LYS H 5 30 ? 10.508 -16.909 -19.022 1 66.09 30 LYS H CA 1
ATOM 4914 C C . LYS H 5 30 ? 10.706 -18.299 -18.399 1 65.86 30 LYS H C 1
ATOM 4915 O O . LYS H 5 30 ? 9.89 -18.727 -17.58 1 66.08 30 LYS H O 1
ATOM 4921 N N . GLU H 5 31 ? 11.814 -18.973 -18.761 1 65.31 31 GLU H N 1
ATOM 4922 C CA . GLU H 5 31 ? 12.184 -20.304 -18.274 1 65.39 31 GLU H CA 1
ATOM 4923 C C . GLU H 5 31 ? 12.227 -20.374 -16.744 1 64.65 31 GLU H C 1
ATOM 4924 O O . GLU H 5 31 ? 11.766 -21.354 -16.155 1 64.83 31 GLU H O 1
ATOM 4930 N N . LYS H 5 32 ? 12.779 -19.336 -16.103 1 63.54 32 LYS H N 1
ATOM 4931 C CA . LYS H 5 32 ? 12.903 -19.328 -14.651 1 62.83 32 LYS H CA 1
ATOM 4932 C C . LYS H 5 32 ? 11.683 -18.77 -13.931 1 61.92 32 LYS H C 1
ATOM 4933 O O . LYS H 5 32 ? 11.439 -19.141 -12.781 1 61.85 32 LYS H O 1
ATOM 4939 N N . LEU H 5 33 ? 10.913 -17.894 -14.589 1 61.23 33 LEU H N 1
ATOM 4940 C CA . LEU H 5 33 ? 9.751 -17.3 -13.934 1 61.24 33 LEU H CA 1
ATOM 4941 C C . LEU H 5 33 ? 8.462 -18.091 -14.117 1 61.61 33 LEU H C 1
ATOM 4942 O O . LEU H 5 33 ? 7.541 -17.641 -14.801 1 61.91 33 LEU H O 1
ATOM 4947 N N . HIS H 5 34 ? 8.378 -19.253 -13.463 1 61.4 34 HIS H N 1
ATOM 4948 C CA . HIS H 5 34 ? 7.169 -20.066 -13.517 1 61.88 34 HIS H CA 1
ATOM 4949 C C . HIS H 5 34 ? 6.239 -19.673 -12.372 1 61.3 34 HIS H C 1
ATOM 4950 O O . HIS H 5 34 ? 6.692 -19.441 -11.249 1 61.65 34 HIS H O 1
ATOM 4957 N N . GLY H 5 35 ? 4.952 -19.584 -12.669 1 60.32 35 GLY H N 1
ATOM 4958 C CA . GLY H 5 35 ? 3.947 -19.194 -11.688 1 59.95 35 GLY H CA 1
ATOM 4959 C C . GLY H 5 35 ? 3.797 -17.691 -11.562 1 59.29 35 GLY H C 1
ATOM 4960 O O . GLY H 5 35 ? 3.387 -17.192 -10.517 1 59.17 35 GLY H O 1
ATOM 4961 N N . TRP H 5 36 ? 4.153 -16.954 -12.619 1 58.87 36 TRP H N 1
ATOM 4962 C CA . TRP H 5 36 ? 4.063 -15.5 -12.633 1 58.95 36 TRP H CA 1
ATOM 4963 C C . TRP H 5 36 ? 3.32 -15.044 -13.87 1 59.56 36 TRP H C 1
ATOM 4964 O O . TRP H 5 36 ? 3.512 -15.6 -14.951 1 59.32 36 TRP H O 1
ATOM 4975 N N . ILE H 5 37 ? 2.441 -14.058 -13.706 1 60.24 37 ILE H N 1
ATOM 4976 C CA . ILE H 5 37 ? 1.65 -13.552 -14.819 1 61.39 37 ILE H CA 1
ATOM 4977 C C . ILE H 5 37 ? 2.483 -12.526 -15.556 1 62.84 37 ILE H C 1
ATOM 4978 O O . ILE H 5 37 ? 2.623 -11.39 -15.102 1 62.93 37 ILE H O 1
ATOM 4983 N N . VAL H 5 38 ? 3.074 -12.938 -16.673 1 63.79 38 VAL H N 1
ATOM 4984 C CA . VAL H 5 38 ? 3.954 -12.067 -17.43 1 65.38 38 VAL H CA 1
ATOM 4985 C C . VAL H 5 38 ? 3.832 -12.3 -18.947 1 67.07 38 VAL H C 1
ATOM 4986 O O . VAL H 5 38 ? 3.407 -13.37 -19.389 1 67.34 38 VAL H O 1
ATOM 4990 N N . ASP H 5 39 ? 4.186 -11.282 -19.738 1 68.12 39 ASP H N 1
ATOM 4991 C CA . ASP H 5 39 ? 4.175 -11.34 -21.202 1 69.71 39 ASP H CA 1
ATOM 4992 C C . ASP H 5 39 ? 5.602 -11.141 -21.776 1 71.2 39 ASP H C 1
ATOM 4993 O O . ASP H 5 39 ? 6.492 -10.657 -21.065 1 71.43 39 ASP H O 1
ATOM 4998 N N . ASP H 5 40 ? 5.807 -11.472 -23.071 1 71.75 40 ASP H N 1
ATOM 4999 C CA . ASP H 5 40 ? 7.097 -11.318 -23.753 1 72.52 40 ASP H CA 1
ATOM 5000 C C . ASP H 5 40 ? 7.341 -9.856 -24.149 1 72.98 40 ASP H C 1
ATOM 5001 O O . ASP H 5 40 ? 7.834 -9.573 -25.239 1 73.16 40 ASP H O 1
ATOM 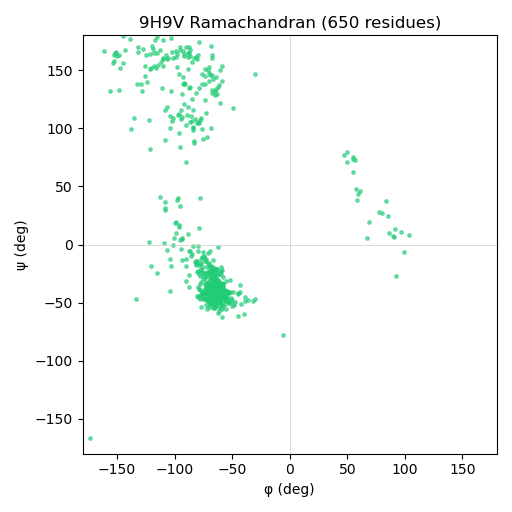5006 N N . THR H 5 41 ? 6.981 -8.937 -23.262 1 73.15 41 THR H N 1
ATOM 5007 C CA . THR H 5 41 ? 7.13 -7.5 -23.428 1 74.04 41 THR H CA 1
ATOM 5008 C C . THR H 5 41 ? 7.726 -6.943 -22.136 1 74.61 41 THR H C 1
ATOM 5009 O O . THR H 5 41 ? 8.668 -6.154 -22.175 1 74.55 41 THR H O 1
ATOM 5013 N N . LEU H 5 42 ? 7.177 -7.361 -20.989 1 74.92 42 LEU H N 1
ATOM 5014 C CA . LEU H 5 42 ? 7.69 -6.979 -19.677 1 75.49 42 LEU H CA 1
ATOM 5015 C C . LEU H 5 42 ? 9.017 -7.701 -19.413 1 75.39 42 LEU H C 1
ATOM 5016 O O . LEU H 5 42 ? 9.898 -7.125 -18.785 1 75.44 42 LEU H O 1
ATOM 5021 N N . LEU H 5 43 ? 9.162 -8.948 -19.901 1 75.09 43 LEU H N 1
ATOM 5022 C CA . LEU H 5 43 ? 10.391 -9.721 -19.766 1 75.33 43 LEU H CA 1
ATOM 5023 C C . LEU H 5 43 ? 11.482 -9.15 -20.668 1 75.47 43 LEU H C 1
ATOM 5024 O O . LEU H 5 43 ? 12.635 -9.1 -20.262 1 75.75 43 LEU H O 1
ATOM 5029 N N . GLU H 5 44 ? 11.119 -8.715 -21.881 1 75 44 GLU H N 1
ATOM 5030 C CA . GLU H 5 44 ? 12.042 -8.088 -22.828 1 74.9 44 GLU H CA 1
ATOM 5031 C C . GLU H 5 44 ? 12.502 -6.72 -22.271 1 74.37 44 GLU H C 1
ATOM 5032 O O . GLU H 5 44 ? 13.668 -6.358 -22.406 1 74.4 44 GLU H O 1
ATOM 5038 N N . THR H 5 45 ? 11.589 -5.981 -21.631 1 73.85 45 THR H N 1
ATOM 5039 C CA . THR H 5 45 ? 11.887 -4.679 -21.034 1 74 45 THR H CA 1
ATOM 5040 C C . THR H 5 45 ? 12.742 -4.84 -19.771 1 73.51 45 THR H C 1
ATOM 5041 O O . THR H 5 45 ? 13.584 -3.992 -19.48 1 73.73 45 THR H O 1
ATOM 5045 N N . LEU H 5 46 ? 12.53 -5.93 -19.024 1 72.86 46 LEU H N 1
ATOM 5046 C CA . LEU H 5 46 ? 13.289 -6.211 -17.812 1 72.62 46 LEU H CA 1
ATOM 5047 C C . LEU H 5 46 ? 14.701 -6.633 -18.2 1 71.92 46 LEU H C 1
ATOM 5048 O O . LEU H 5 46 ? 15.654 -6.01 -17.738 1 72.03 46 LEU H O 1
ATOM 5053 N N . ALA H 5 47 ? 14.832 -7.626 -19.115 1 70.97 47 ALA H N 1
ATOM 5054 C CA . ALA H 5 47 ? 16.115 -8.136 -19.607 1 70.41 47 ALA H CA 1
ATOM 5055 C C . ALA H 5 47 ? 16.978 -7.032 -20.169 1 69.6 47 ALA H C 1
ATOM 5056 O O . ALA H 5 47 ? 18.181 -7.027 -19.924 1 69.9 47 ALA H O 1
ATOM 5058 N N . TYR H 5 48 ? 16.377 -6.087 -20.899 1 68.54 48 TYR H N 1
ATOM 5059 C CA . TYR H 5 48 ? 17.129 -4.974 -21.458 1 67.91 48 TYR H CA 1
ATOM 5060 C C . TYR H 5 48 ? 17.682 -4.093 -20.344 1 66.78 48 TYR H C 1
ATOM 5061 O O . TYR H 5 48 ? 18.851 -3.722 -20.404 1 66.97 48 TYR H O 1
ATOM 5070 N N . LYS H 5 49 ? 16.864 -3.768 -19.329 1 65.49 49 LYS H N 1
ATOM 5071 C CA . LYS H 5 49 ? 17.318 -2.917 -18.229 1 64.88 49 LYS H CA 1
ATOM 5072 C C . LYS H 5 49 ? 18.368 -3.607 -17.337 1 64.09 49 LYS H C 1
ATOM 5073 O O . LYS H 5 49 ? 19.303 -2.959 -16.867 1 63.81 49 LYS H O 1
ATOM 5079 N N . VAL H 5 50 ? 18.23 -4.917 -17.134 1 63.46 50 VAL H N 1
ATOM 5080 C CA . VAL H 5 50 ? 19.173 -5.687 -16.332 1 63.45 50 VAL H CA 1
ATOM 5081 C C . VAL H 5 50 ? 20.543 -5.707 -17.028 1 63.52 50 VAL H C 1
ATOM 5082 O O . VAL H 5 50 ? 21.569 -5.465 -16.391 1 63.48 50 VAL H O 1
ATOM 5086 N N . ASN H 5 51 ? 20.54 -5.918 -18.352 1 63.35 51 ASN H N 1
ATOM 5087 C CA . ASN H 5 51 ? 21.749 -5.966 -19.16 1 63.65 51 ASN H CA 1
ATOM 5088 C C . ASN H 5 51 ? 22.468 -4.604 -19.315 1 64.21 51 ASN H C 1
ATOM 5089 O O . ASN H 5 51 ? 23.576 -4.56 -19.863 1 64.46 51 ASN H O 1
ATOM 5094 N N . THR H 5 52 ? 21.877 -3.513 -18.807 1 64.08 52 THR H N 1
ATOM 5095 C CA . THR H 5 52 ? 22.535 -2.198 -18.804 1 64.52 52 THR H CA 1
ATOM 5096 C C . THR H 5 52 ? 23.097 -1.839 -17.398 1 64.45 52 THR H C 1
ATOM 5097 O O . THR H 5 52 ? 23.954 -0.958 -17.285 1 64.66 52 THR H O 1
ATOM 5101 N N . LEU H 5 53 ? 22.615 -2.522 -16.336 1 63.88 53 LEU H N 1
ATOM 5102 C CA . LEU H 5 53 ? 23.017 -2.282 -14.95 1 63.78 53 LEU H CA 1
ATOM 5103 C C . LEU H 5 53 ? 24.441 -2.733 -14.598 1 63.26 53 LEU H C 1
ATOM 5104 O O . LEU H 5 53 ? 24.965 -2.315 -13.56 1 63.49 53 LEU H O 1
ATOM 5109 N N . GLU H 5 54 ? 25.048 -3.593 -15.441 1 62.31 54 GLU H N 1
ATOM 5110 C CA . GLU H 5 54 ? 26.405 -4.115 -15.255 1 61.78 54 GLU H CA 1
ATOM 5111 C C . GLU H 5 54 ? 26.553 -4.921 -13.948 1 60.2 54 GLU H C 1
ATOM 5112 O O . GLU H 5 54 ? 27.53 -4.73 -13.223 1 60.17 54 GLU H O 1
ATOM 5118 N N . LEU H 5 55 ? 25.602 -5.834 -13.653 1 58.54 55 LEU H N 1
ATOM 5119 C CA . LEU H 5 55 ? 25.668 -6.611 -12.408 1 57.34 55 LEU H CA 1
ATOM 5120 C C . LEU H 5 55 ? 26.366 -7.964 -12.526 1 55.56 55 LEU H C 1
ATOM 5121 O O . LEU H 5 55 ? 26.334 -8.735 -11.576 1 55.2 55 LEU H O 1
ATOM 5126 N N . LYS H 5 56 ? 26.952 -8.266 -13.684 1 54.47 56 LYS H N 1
ATOM 5127 C CA . LYS H 5 56 ? 27.607 -9.535 -13.992 1 53.95 56 LYS H CA 1
ATOM 5128 C C . LYS H 5 56 ? 28.627 -10.028 -12.942 1 53.29 56 LYS H C 1
ATOM 5129 O O . LYS H 5 56 ? 28.577 -11.19 -12.534 1 53.21 56 LYS H O 1
ATOM 5135 N N . ASP H 5 57 ? 29.536 -9.138 -12.502 1 52.41 57 ASP H N 1
ATOM 5136 C CA . ASP H 5 57 ? 30.634 -9.439 -11.577 1 51.52 57 ASP H CA 1
ATOM 5137 C C . ASP H 5 57 ? 30.279 -9.657 -10.112 1 50.88 57 ASP H C 1
ATOM 5138 O O . ASP H 5 57 ? 31.136 -10.111 -9.359 1 50.83 57 ASP H O 1
ATOM 5143 N N . TYR H 5 58 ? 29.074 -9.286 -9.683 1 50.17 58 TYR H N 1
ATOM 5144 C CA . TYR H 5 58 ? 28.73 -9.285 -8.261 1 50.09 58 TYR H CA 1
ATOM 5145 C C . TYR H 5 58 ? 28.006 -10.548 -7.754 1 49.9 58 TYR H C 1
ATOM 5146 O O . TYR H 5 58 ? 27.575 -11.37 -8.552 1 50.32 58 TYR H O 1
ATOM 5155 N N . GLY H 5 59 ? 27.908 -10.685 -6.426 1 49.38 59 GLY H N 1
ATOM 5156 C CA . GLY H 5 59 ? 27.249 -11.794 -5.754 1 49.69 59 GLY H CA 1
ATOM 5157 C C . GLY H 5 59 ? 25.76 -11.579 -5.567 1 50.41 59 GLY H C 1
ATOM 5158 O O . GLY H 5 59 ? 25.269 -10.459 -5.726 1 50.93 59 GLY H O 1
ATOM 5159 N N . GLU H 5 60 ? 25.033 -12.642 -5.191 1 50.23 60 GLU H N 1
ATOM 5160 C CA . GLU H 5 60 ? 23.58 -12.618 -5.026 1 50.97 60 GLU H CA 1
ATOM 5161 C C . GLU H 5 60 ? 23.027 -11.472 -4.155 1 51.74 60 GLU H C 1
ATOM 5162 O O . GLU H 5 60 ? 22.145 -10.735 -4.6 1 52.32 60 GLU H O 1
ATOM 5168 N N . HIS H 5 61 ? 23.542 -11.311 -2.936 1 51.34 61 HIS H N 1
ATOM 5169 C CA . HIS H 5 61 ? 23.073 -10.278 -2.02 1 50.99 61 HIS H CA 1
ATOM 5170 C C . HIS H 5 61 ? 23.488 -8.86 -2.428 1 50.15 61 HIS H C 1
ATOM 5171 O O . HIS H 5 61 ? 22.873 -7.906 -1.974 1 50.07 61 HIS H O 1
ATOM 5178 N N . VAL H 5 62 ? 24.511 -8.715 -3.283 1 49.54 62 VAL H N 1
ATOM 5179 C CA . VAL H 5 62 ? 24.905 -7.401 -3.79 1 49.39 62 VAL H CA 1
ATOM 5180 C C . VAL H 5 62 ? 23.945 -7.041 -4.936 1 49.61 62 VAL H C 1
ATOM 5181 O O . VAL H 5 62 ? 23.436 -5.926 -4.967 1 49.76 62 VAL H O 1
ATOM 5185 N N . ILE H 5 63 ? 23.653 -8.01 -5.84 1 49.36 63 ILE H N 1
ATOM 5186 C CA . ILE H 5 63 ? 22.703 -7.854 -6.95 1 49.27 63 ILE H CA 1
ATOM 5187 C C . ILE H 5 63 ? 21.304 -7.482 -6.407 1 49.11 63 ILE H C 1
ATOM 5188 O O . ILE H 5 63 ? 20.636 -6.648 -6.999 1 48.43 63 ILE H O 1
ATOM 5193 N N . GLU H 5 64 ? 20.905 -8.032 -5.244 1 49.52 64 GLU H N 1
ATOM 5194 C CA . GLU H 5 64 ? 19.63 -7.677 -4.625 1 50.72 64 GLU H CA 1
ATOM 5195 C C . GLU H 5 64 ? 19.621 -6.182 -4.251 1 51.89 64 GLU H C 1
ATOM 5196 O O . GLU H 5 64 ? 18.691 -5.47 -4.633 1 51.8 64 GLU H O 1
ATOM 5202 N N . ARG H 5 65 ? 20.687 -5.701 -3.57 1 52.5 65 ARG H N 1
ATOM 5203 C CA . ARG H 5 65 ? 20.838 -4.292 -3.201 1 53.59 65 ARG H CA 1
ATOM 5204 C C . ARG H 5 65 ? 20.875 -3.39 -4.443 1 53.07 65 ARG H C 1
ATOM 5205 O O . ARG H 5 65 ? 20.227 -2.352 -4.457 1 53.58 65 ARG H O 1
ATOM 5213 N N . LYS H 5 66 ? 21.603 -3.793 -5.484 1 52.16 66 LYS H N 1
ATOM 5214 C CA . LYS H 5 66 ? 21.711 -3.012 -6.708 1 52.02 66 LYS H CA 1
ATOM 5215 C C . LYS H 5 66 ? 20.416 -2.996 -7.541 1 52.41 66 LYS H C 1
ATOM 5216 O O . LYS H 5 66 ? 20.19 -2.046 -8.29 1 52.72 66 LYS H O 1
ATOM 5222 N N . LEU H 5 67 ? 19.548 -4.01 -7.388 1 52.14 67 LEU H N 1
ATOM 5223 C CA . LEU H 5 67 ? 18.264 -4.043 -8.094 1 52.02 67 LEU H CA 1
ATOM 5224 C C . LEU H 5 67 ? 17.294 -3.079 -7.418 1 52.89 67 LEU H C 1
ATOM 5225 O O . LEU H 5 67 ? 16.568 -2.354 -8.105 1 53.23 67 LEU H O 1
ATOM 5230 N N . ASN H 5 68 ? 17.287 -3.068 -6.067 1 52.79 68 ASN H N 1
ATOM 5231 C CA . ASN H 5 68 ? 16.477 -2.158 -5.261 1 53.14 68 ASN H CA 1
ATOM 5232 C C . ASN H 5 68 ? 16.839 -0.683 -5.553 1 54.51 68 ASN H C 1
ATOM 5233 O O . ASN H 5 68 ? 16.016 0.196 -5.326 1 54.84 68 ASN H O 1
ATOM 5238 N N . GLU H 5 69 ? 18.066 -0.413 -6.05 1 55.19 69 GLU H N 1
ATOM 5239 C CA . GLU H 5 69 ? 18.539 0.926 -6.397 1 56.2 69 GLU H CA 1
ATOM 5240 C C . GLU H 5 69 ? 18.01 1.413 -7.745 1 57.43 69 GLU H C 1
ATOM 5241 O O . GLU H 5 69 ? 17.987 2.625 -7.977 1 57.66 69 GLU H O 1
ATOM 5247 N N . SER H 5 70 ? 17.654 0.492 -8.66 1 57.94 70 SER H N 1
ATOM 5248 C CA . SER H 5 70 ? 17.178 0.906 -9.975 1 58.96 70 SER H CA 1
ATOM 5249 C C . SER H 5 70 ? 15.713 1.172 -9.928 1 59.7 70 SER H C 1
ATOM 5250 O O . SER H 5 70 ? 14.918 0.243 -9.781 1 59.92 70 SER H O 1
ATOM 5253 N N . SER H 5 71 ? 15.352 2.448 -10.06 1 59.98 71 SER H N 1
ATOM 5254 C CA . SER H 5 71 ? 13.972 2.921 -10.045 1 60.34 71 SER H CA 1
ATOM 5255 C C . SER H 5 71 ? 13.183 2.292 -11.193 1 59.81 71 SER H C 1
ATOM 5256 O O . SER H 5 71 ? 12.102 1.756 -10.957 1 59.78 71 SER H O 1
ATOM 5259 N N . GLU H 5 72 ? 13.758 2.294 -12.414 1 59.3 72 GLU H N 1
ATOM 5260 C CA . GLU H 5 72 ? 13.153 1.708 -13.612 1 59.56 72 GLU H CA 1
ATOM 5261 C C . GLU H 5 72 ? 12.939 0.192 -13.462 1 59.66 72 GLU H C 1
ATOM 5262 O O . GLU H 5 72 ? 11.973 -0.345 -14.001 1 59.95 72 GLU H O 1
ATOM 5268 N N . ILE H 5 73 ? 13.814 -0.484 -12.698 1 59.15 73 ILE H N 1
ATOM 5269 C CA . ILE H 5 73 ? 13.703 -1.913 -12.399 1 58.85 73 ILE H CA 1
ATOM 5270 C C . ILE H 5 73 ? 12.499 -2.138 -11.477 1 58.14 73 ILE H C 1
ATOM 5271 O O . ILE H 5 73 ? 11.689 -3.018 -11.754 1 57.97 73 ILE H O 1
ATOM 5276 N N . GLN H 5 74 ? 12.361 -1.326 -10.414 1 57.58 74 GLN H N 1
ATOM 5277 C CA . GLN H 5 74 ? 11.234 -1.463 -9.488 1 57.83 74 GLN H CA 1
ATOM 5278 C C . GLN H 5 74 ? 9.89 -1.158 -10.164 1 57.84 74 GLN H C 1
ATOM 5279 O O . GLN H 5 74 ? 8.879 -1.745 -9.786 1 58 74 GLN H O 1
ATOM 5285 N N . GLN H 5 75 ? 9.885 -0.273 -11.184 1 57.5 75 GLN H N 1
ATOM 5286 C CA . GLN H 5 75 ? 8.671 0.054 -11.934 1 57.44 75 GLN H CA 1
ATOM 5287 C C . GLN H 5 75 ? 8.178 -1.18 -12.679 1 56.77 75 GLN H C 1
ATOM 5288 O O . GLN H 5 75 ? 6.981 -1.457 -12.658 1 57.19 75 GLN H O 1
ATOM 5294 N N . ILE H 5 76 ? 9.093 -1.929 -13.326 1 55.65 76 ILE H N 1
ATOM 5295 C CA . ILE H 5 76 ? 8.726 -3.13 -14.067 1 55.23 76 ILE H CA 1
ATOM 5296 C C . ILE H 5 76 ? 8.278 -4.231 -13.132 1 54.78 76 ILE H C 1
ATOM 5297 O O . ILE H 5 76 ? 7.221 -4.824 -13.355 1 55.17 76 ILE H O 1
ATOM 5302 N N . LEU H 5 77 ? 9.047 -4.482 -12.068 1 53.9 77 LEU H N 1
ATOM 5303 C CA . LEU H 5 77 ? 8.735 -5.541 -11.114 1 53.93 77 LEU H CA 1
ATOM 5304 C C . LEU H 5 77 ? 7.349 -5.451 -10.487 1 53.87 77 LEU H C 1
ATOM 5305 O O . LEU H 5 77 ? 6.774 -6.488 -10.192 1 53.92 77 LEU H O 1
ATOM 5310 N N . LYS H 5 78 ? 6.801 -4.237 -10.301 1 53.92 78 LYS H N 1
ATOM 5311 C CA . LYS H 5 78 ? 5.464 -4.052 -9.707 1 54.42 78 LYS H CA 1
ATOM 5312 C C . LYS H 5 78 ? 4.299 -4.571 -10.591 1 54.06 78 LYS H C 1
ATOM 5313 O O . LYS H 5 78 ? 3.208 -4.851 -10.086 1 54.15 78 LYS H O 1
ATOM 5319 N N . LEU H 5 79 ? 4.553 -4.728 -11.895 1 53.45 79 LEU H N 1
ATOM 5320 C CA . LEU H 5 79 ? 3.581 -5.243 -12.868 1 53.22 79 LEU H CA 1
ATOM 5321 C C . LEU H 5 79 ? 3.575 -6.787 -12.954 1 52.65 79 LEU H C 1
ATOM 5322 O O . LEU H 5 79 ? 2.766 -7.353 -13.691 1 52.17 79 LEU H O 1
ATOM 5327 N N . ILE H 5 80 ? 4.5 -7.461 -12.247 1 52.51 80 ILE H N 1
ATOM 5328 C CA . ILE H 5 80 ? 4.633 -8.918 -12.287 1 52.61 80 ILE H CA 1
ATOM 5329 C C . ILE H 5 80 ? 4.023 -9.546 -11.043 1 52.42 80 ILE H C 1
ATOM 5330 O O . ILE H 5 80 ? 4.601 -9.461 -9.966 1 52.08 80 ILE H O 1
ATOM 5335 N N . GLN H 5 81 ? 2.85 -10.178 -11.196 1 52.66 81 GLN H N 1
ATOM 5336 C CA . GLN H 5 81 ? 2.112 -10.76 -10.078 1 53.3 81 GLN H CA 1
ATOM 5337 C C . GLN H 5 81 ? 2.164 -12.311 -10.019 1 53.28 81 GLN H C 1
ATOM 5338 O O . GLN H 5 81 ? 2.449 -12.971 -11.022 1 52.8 81 GLN H O 1
ATOM 5344 N N . PRO H 5 82 ? 1.895 -12.906 -8.836 1 53.73 82 PRO H N 1
ATOM 5345 C CA . PRO H 5 82 ? 2 -14.37 -8.706 1 54.56 82 PRO H CA 1
ATOM 5346 C C . PRO H 5 82 ? 0.756 -15.207 -9.07 1 55.52 82 PRO H C 1
ATOM 5347 O O . PRO H 5 82 ? -0.339 -14.676 -9.246 1 55.49 82 PRO H O 1
ATOM 5351 N N . GLU H 5 83 ? 0.962 -16.541 -9.142 1 55.96 83 GLU H N 1
ATOM 5352 C CA . GLU H 5 83 ? 0.018 -17.619 -9.44 1 56.66 83 GLU H CA 1
ATOM 5353 C C . GLU H 5 83 ? -0.734 -17.395 -10.743 1 56.92 83 GLU H C 1
ATOM 5354 O O . GLU H 5 83 ? -0.361 -17.986 -11.755 1 57.01 83 GLU H O 1
#

Secondary structure (DSSP, 8-state):
-------HHHHHHHHHHHHHTT----HHHHHHH-TTEE--HHHHHHHHHHHHTT--TTB-HHHHHHHHHT-HHHHHHHHH-EE--/-----HHHHHHHHHHHHHHT----HHHHHHHTTTEE--HHHHHHHHHHHHHH--TT--HHHHHHHHHT-HHHHHHHTT-EE-/-----HHHHHHHHHHHHHH-----HHHHHHHTTTEE--HHHHHHHHHHHHHH--TTB-HHHHHHHHHT-HHHHHHHTT-EEPP-/------HHHHHHHHHHHHHTT----HHHHHHHTTTEE--HHHHHHHHHHHHHT--TTB-HHHHHHHHHT-HHHHHHHTT-EE---/-----HHHHHHHHHHHHHTT----HHHHHHHTTTEE--HHHHHHHHHHHTTS--TTS-HHHHHHHHHH-HHHHHHHHH-EE-/---S--HHHHHHHHHHHHHTT----HHHHHHHTTTEE--TTHHHHHHHHHHHT--TT--HHHHHHHHHT-HHHHHHHHH-EE-/------HHHHHHHHHHHHHTT----HHHHHHHTTTEE--HHHHHHHHHHHHTT--TTS-HHHHHHHHHH-HHHHHHHTT-EEP-/------HHHHHHHHHHHHHHT----HHHHHHH-TTEE--TTHHHHHHHHHTTTT-TTB-HHHHHHHHHT-HHHHHHHTT-EE-

Organism: Escherichia coli (NCBI:txid562)

Solvent-accessible surface area: 36534 Å² total; per-residue (Å²): 133,51,20,15,60,0,22,7,40,5,1,2,2,11,0,25,17,3,34,70,94,66,65,32,6,41,24,45,22,2,104,86,44,7,108,34,20,102,34,91,72,105,49,0,35,33,0,0,16,39,4,29,30,65,115,3,119,42,53,4,17,90,11,0,46,125,63,0,69,101,12,13,75,0,19,82,15,0,77,119,0,86,6,117,110,241,89,68,0,61,9,76,103,0,1,21,31,0,80,65,0,27,146,48,5,20,6,8,25,26,23,16,0,98,79,71,5,150,49,65,98,43,60,74,11,5,0,16,1,0,2,26,25,2,78,73,53,145,2,116,134,88,36,84,139,36,0,50,107,62,0,86,124,14,88,32,0,39,76,1,0,117,67,0,75,62,170,219,101,73,1,61,6,84,96,0,1,23,28,0,21,62,2,34,43,77,61,76,47,4,24,17,45,21,0,125,117,71,2,143,38,49,116,41,83,83,101,32,1,56,64,0,0,114,39,2,28,59,54,81,3,115,56,60,4,42,95,14,0,51,108,56,0,85,126,6,81,86,0,45,131,15,1,100,116,0,81,42,98,184,198,133,157,104,68,1,61,9,77,92,0,2,26,21,0,16,58,1,43,60,101,74,65,46,5,44,25,42,14,0,92,117,81,3,146,39,48,102,31,82,70,110,28,0,46,29,1,0,15,36,2,39,27,58,102,4,126,48,57,6,33,101,20,0,46,159,63,0,83,134,22,73,93,0,47,111,12,4,120,116,0,84,42,105,146,194,226,91,82,0,59,9,80,99,0,1,23,30,0,69,62,0,36,132,100,70,78,66,7,66,8,10,18,0,64,114,82,2,152,37,42,100,16,83,49,91,21,0,116,55,0,11,145,43,1,77,73,45,120,2,142,124,108,33,70,146,41,0,46,136,64,0,83,128,12,91,102,0,48,104,9,2,136,99,0,82,51,158,127,113,103,55,0,63,8,90,90,0,4,27,22,0,57,68,3,40,138,104,76,70,69,11,71,40,44,15,0,115,123,92,2,165,32,47,94,33,64,78,66,0,0,107,15,0,6,150,41,2,77,72,56,140,2,156,131,100,35,80,153,38,0,44,136,61,0,90,122,12,71,32,0,40,8,0,0,49,13,0,61,65,144,108,118,100,70,1,64,6,73,100,0,0,18,32,0,80,71,2,26,156,113,61,71,72,15,68,41,40,17,0,111,112,95,3,106,31,49,8,19,4,73,38,0,2,93,14,0,10,140,41,3,92,96,42,137,4,120,131,90,31,67,144,51,0,42,127,51,0,95,122,9,81,98,0,43,51,0,1,120,18,0,42,29,55,131,125,138,110,64,0,51,8,78,96,0,1,17,26,0,12,80,2,38,101,102,66,75,75,13,68,41,51,10,0,100,94,104,9,144,48,59,113,35,70,88,75,40,0,93,61,0,7,161,39,4,90,73,47,145,6,153,69,55,5,35,103,20,0,47,140,62,0,84,118,12,77,95,0,50,119,18,1,134,108,0,73,48,186

Nearest PDB structures (foldseek):
  1rvu-assembly1_A  TM=5.783E-01  e=6.175E+00  Oryctolagus cuniculus
  2na0-assembly1_A  TM=4.045E-01  e=9.520E+00  Bos taurus
  1eji-assembly1_C  TM=5.210E-01  e=9.670E+00  Mus musculus
  1rvu-assembly1_B  TM=6.189E-01  e=7.297E+00  Oryctolagus cuniculus
  5fcl-assembly3_F  TM=3.765E-01  e=2.919E+00  Pectobacterium atrosepticum SCRI1043

B-factor: mean 49.39, std 11.85, range [22.02, 90.08]